Protein AF-A0A3P8CDP5-F1 (afdb_monomer)

pLDDT: mean 78.14, std 20.29, range [25.47, 98.75]

Nearest PDB structures (foldseek):
  8hy5-assembly1_B  TM=8.624E-01  e=2.699E-24  Homo sapiens
  6kbp-assembly2_C  TM=7.964E-01  e=1.048E-24  Homo sapiens
  6kbp-assembly2_D  TM=7.980E-01  e=1.785E-24  Homo sapiens
  4qfd-assembly1_A  TM=8.503E-01  e=4.091E-23  Homo sapiens
  1an9-assembly1_A  TM=8.074E-01  e=4.594E-24  Sus scrofa

InterPro domains:
  IPR005312 Domain of unknown function DUF1759 [PF03564] (406-464)
  IPR006076 FAD dependent oxidoreductase [PF01266] (35-297)
  IPR023209 D-amino-acid oxidase [PTHR11530] (4-301)

Mean predicted aligned error: 16.93 Å

Organism: Heligmosomoides polygyrus (NCBI:txid6339)

Secondary structure (DSSP, 8-state):
-PPP-EEEESS-GGGSGGGG---B---SS--HHHHHHHHHHHHHHHHHHHHHGGGGSEEEEEEEEEES-HHHHHHHHHHHTTTSEEEEEPPHHHHHHHS---TT---EEEEEEEEEE-HHHHHHHHHHHHHHTT-EEEE---S-HHHHHHTT-SEEEE--GGGHHHHHT-GGG-EEEEEEEEEE--TT--SEEEETTTBBSB---SS-SS-----HHHHHHHHHHHHHH-GGGG-TTSS-PPPEEEEEEEEEEE-SS-EEEEEEEE-TTS-EEEEEEEE--GGGHHHHHHHHHHHHHHHHTT---HHHHHHHHTHHHHHHHHHHHH-S----S---------SSHHHHHHHHHHHHHHHHHHHHHHHHHHHHHHHHHHHHHHHTT----PPPPP---PPPPPPPPB-S-GGGHHHHHHHHIIIIITSS--HHHHHHHHHHHB-HHHHHHHHTS---HHHHHHHHHHHHHHHHTT--

Radius of gyration: 29.82 Å; Cα contacts (8 Å, |Δi|>4): 644; chains: 1; bounding box: 76×53×94 Å

Foldseek 3Di:
DDDAAEAEAQDDLCPDLLQAFFQFAAQQALFLLSLLLLLLLQVVLVVCCVPPNCQLQKHKAKAKEKEPPVVSVVRRCSRDVVRFAPWDKDDPVRCVVQAPADPPRNMTMIITIGMGRNSNRNVVSVVVVCVVVVYHYDNDDDQEPLVVLVVPAQEAEQAPALCLCVRVVNNVQKFWDKKKAWDWPDVVPRHFYHYPNQQGSIHDDDDDRDDFDDDPVNVVVNVVSVCNGPVVQPDPPDPDHIDRPDMGMDTGTAGPDFDFDWDWDAHPVGRIHIYTYGYRCGSNCSSRVSVSVVSSVCRVVVHDDVSSVVSVVSRVVVVVVVCVVVPPDDDDDDDDDDDDDDPVVVVVVVVVVVVVVVVVVVVVVVVVVVVVVVVVVVVVVVVVVDDDDDDDDDDDDDDQDDQAADAPDLVCCVVRCVSLCVRAVVDPDQQLVNLVVVLVRYDHPLNVVLVVDDSDSVSSVVSVVCSVVCSVVVHD

Solvent-accessible surface area (backbone atoms only — not comparable to full-atom values): 27348 Å² total; per-residue (Å²): 132,89,84,87,50,75,47,73,34,72,65,59,69,89,73,36,65,67,27,70,41,81,30,65,54,56,60,91,55,60,34,52,39,51,34,52,20,27,45,49,19,50,54,51,52,52,48,47,34,73,76,55,37,60,79,47,26,32,42,84,44,38,32,40,42,34,24,74,53,57,65,63,53,50,46,41,48,71,19,38,41,91,69,42,45,76,54,42,74,59,51,74,66,55,48,63,73,74,38,80,66,56,97,84,57,76,57,44,40,38,33,35,32,37,48,27,41,34,14,73,41,27,52,59,43,52,51,47,57,40,45,78,70,67,40,44,79,45,87,45,76,77,86,46,64,44,60,48,35,74,72,70,38,60,63,46,74,43,62,55,38,63,54,26,25,60,51,73,72,49,41,88,58,46,44,68,44,59,42,45,39,72,41,64,62,54,91,84,66,74,53,54,62,32,36,70,92,49,40,39,93,40,46,70,81,95,86,64,80,81,68,74,73,84,53,71,65,57,53,50,53,51,50,56,55,46,38,64,68,42,53,76,52,65,44,78,90,48,100,59,65,55,44,77,76,48,71,44,63,39,70,28,21,24,33,97,59,62,45,70,53,70,48,84,46,68,27,98,88,68,46,70,27,40,39,34,36,48,26,20,47,30,95,37,42,79,24,28,44,53,23,50,47,52,54,43,50,27,56,74,70,73,44,91,53,61,74,57,52,52,22,50,66,53,37,64,65,50,52,68,55,50,52,64,68,74,61,71,66,89,73,76,93,70,90,80,82,90,83,89,75,82,77,68,52,62,63,52,48,52,50,49,53,52,51,51,49,54,51,49,57,48,52,51,53,52,49,54,52,50,52,54,49,51,54,50,52,51,52,54,52,60,61,69,70,75,74,84,84,81,82,86,74,87,81,75,90,68,81,80,77,77,66,55,73,35,50,66,51,76,90,48,42,66,70,27,49,54,44,38,35,67,71,45,69,72,43,100,64,62,42,47,60,48,39,52,55,48,60,71,29,33,33,66,67,41,28,64,71,50,68,80,54,70,95,37,58,68,44,34,64,52,52,54,50,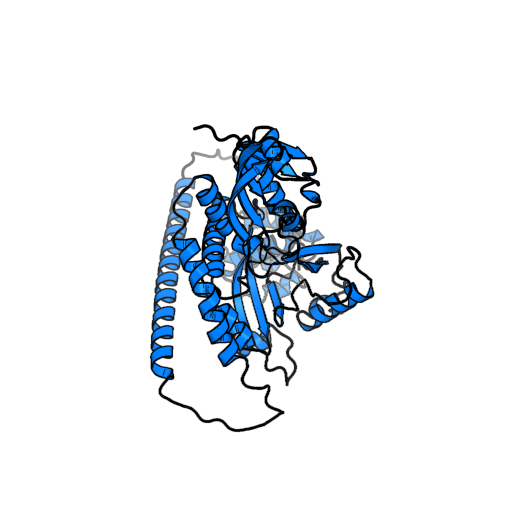49,54,61,52,30,64,78,66,76,51,132

Sequence (476 aa):
MVIEITVFHDRPFEETLSRGVAGLFRIAKPTPLSRLYGNETFVHLAELWRTLGGSSGVQLLSGHILSEDIDLLHGQEQAYADIVYNFRFLDKRELKSQFLLKDDDDSSAIHYTAFTSEGATYCPWMKKQLMDSGVAFVQRKIETLDELADEGFPIVVNCAGMDGGRLAGDDNEMYPIRGILLKVDAPWQKHFLMRDFITFTIPTWEDRKDSMEVTKEETEELFNRYLQLQPSFKLKVHIQNVTILDHFVGLRPGRTVVRVEAESRHSKRGTTYKAVHNYGHGGTGFTICWGTALHASALVFDLPVDRYEEAKAATPVLKTSLDKEFHSEVPPKARLARNLDSGRDLATQRRRLRAARISLEANIRCQDMLIALEQRMDELHEMNQYSPASTVIPETPLAPISIPKFSGRIWEWESFWDAFKHAVHSKKMDNHYKMIYLLNALEGDAKDSVQQYEISSHTYSLVSRIYTRSTATGKH

Structure (mmCIF, N/CA/C/O backbone):
data_AF-A0A3P8CDP5-F1
#
_entry.id   AF-A0A3P8CDP5-F1
#
loop_
_atom_site.group_PDB
_atom_site.id
_atom_site.type_symbol
_atom_site.label_atom_id
_atom_site.label_alt_id
_atom_site.label_comp_id
_atom_site.label_asym_id
_atom_site.label_entity_id
_atom_site.label_seq_id
_atom_site.pdbx_PDB_ins_code
_atom_site.Cartn_x
_atom_site.Cartn_y
_atom_site.Cartn_z
_atom_site.occupancy
_atom_site.B_iso_or_equiv
_atom_site.auth_seq_id
_atom_site.auth_comp_id
_atom_site.auth_asym_id
_atom_site.auth_atom_id
_atom_site.pdbx_PDB_model_num
ATOM 1 N N . MET A 1 1 ? -26.968 -8.274 15.022 1.00 55.28 1 MET A N 1
ATOM 2 C CA . MET A 1 1 ? -26.495 -6.976 15.537 1.00 55.28 1 MET A CA 1
ATOM 3 C C . MET A 1 1 ? -26.258 -6.103 14.320 1.00 55.28 1 MET A C 1
ATOM 5 O O . MET A 1 1 ? -25.527 -6.542 13.443 1.00 55.28 1 MET A O 1
ATOM 9 N N . VAL A 1 2 ? -26.958 -4.978 14.185 1.00 76.75 2 VAL A N 1
ATOM 10 C CA . VAL A 1 2 ? -26.678 -4.021 13.103 1.00 76.75 2 VAL A CA 1
ATOM 11 C C . VAL A 1 2 ? -25.489 -3.188 13.572 1.00 76.75 2 VAL A C 1
ATOM 13 O O . VAL A 1 2 ? -25.510 -2.703 14.700 1.00 76.75 2 VAL A O 1
ATOM 16 N N . ILE A 1 3 ? -24.425 -3.125 12.773 1.00 89.69 3 ILE A N 1
ATOM 17 C CA . ILE A 1 3 ? -23.225 -2.347 13.094 1.00 89.69 3 ILE A CA 1
ATOM 18 C C . ILE A 1 3 ? -23.353 -1.019 12.356 1.00 89.69 3 ILE A C 1
ATOM 20 O O . ILE A 1 3 ? -23.421 -1.008 11.130 1.00 89.69 3 ILE A O 1
ATOM 24 N N . GLU A 1 4 ? -23.386 0.081 13.099 1.00 94.81 4 GLU A N 1
ATOM 25 C CA . GLU A 1 4 ? -23.371 1.431 12.539 1.00 94.81 4 GLU A CA 1
ATOM 26 C C . GLU A 1 4 ? -21.938 1.962 12.557 1.00 94.81 4 GLU A C 1
ATOM 28 O O . GLU A 1 4 ? -21.278 1.969 13.597 1.00 94.81 4 GLU A O 1
ATOM 33 N N . ILE A 1 5 ? -21.435 2.370 11.390 1.00 97.25 5 ILE A N 1
ATOM 34 C CA . ILE A 1 5 ? -20.065 2.863 11.223 1.00 97.25 5 ILE A CA 1
ATOM 35 C C . ILE A 1 5 ? -20.121 4.265 10.626 1.00 97.25 5 ILE A C 1
ATOM 37 O O . ILE A 1 5 ? -20.754 4.486 9.591 1.00 97.25 5 ILE A O 1
ATOM 41 N N . THR A 1 6 ? -19.383 5.183 11.248 1.00 98.12 6 THR A N 1
ATOM 42 C CA . THR A 1 6 ? -19.154 6.538 10.742 1.00 98.12 6 THR A CA 1
ATOM 43 C C . THR A 1 6 ? -17.658 6.767 10.567 1.00 98.12 6 THR A C 1
ATOM 45 O O . THR A 1 6 ? -16.877 6.578 11.498 1.00 98.12 6 THR A O 1
ATOM 48 N N . VAL A 1 7 ? -17.252 7.187 9.371 1.00 97.88 7 VAL A N 1
ATOM 49 C CA . VAL A 1 7 ? -15.873 7.554 9.039 1.00 97.88 7 VAL A CA 1
ATOM 50 C C . VAL A 1 7 ? -15.735 9.071 9.091 1.00 97.88 7 VAL A C 1
ATOM 52 O O . VAL A 1 7 ? -16.278 9.787 8.245 1.00 97.88 7 VAL A O 1
ATOM 55 N N . PHE A 1 8 ? -14.970 9.556 10.066 1.00 97.75 8 PHE A N 1
ATOM 56 C CA . PHE A 1 8 ? -14.568 10.957 10.152 1.00 97.75 8 PHE A CA 1
ATOM 57 C C . PHE A 1 8 ? -13.257 11.184 9.399 1.00 97.75 8 PHE A C 1
ATOM 59 O O . PHE A 1 8 ? -12.314 10.405 9.538 1.00 97.75 8 PHE A O 1
ATOM 66 N N . HIS A 1 9 ? -13.193 12.247 8.601 1.00 96.06 9 HIS A N 1
ATOM 67 C CA . HIS A 1 9 ? -11.995 12.611 7.844 1.00 96.06 9 HIS A CA 1
ATOM 68 C C . HIS A 1 9 ? -11.836 14.133 7.765 1.00 96.06 9 HIS A C 1
ATOM 70 O O . HIS A 1 9 ? -12.818 14.860 7.675 1.00 96.06 9 HIS A O 1
ATOM 76 N N . ASP A 1 10 ? -10.605 14.639 7.782 1.00 95.06 10 ASP A N 1
ATOM 77 C CA . ASP A 1 10 ? -10.331 16.084 7.807 1.00 95.06 10 ASP A CA 1
ATOM 78 C C . ASP A 1 10 ? -10.183 16.711 6.410 1.00 95.06 10 ASP A C 1
ATOM 80 O O . ASP A 1 10 ? -10.294 17.927 6.258 1.00 95.06 10 ASP A O 1
ATOM 84 N N . ARG A 1 11 ? -9.979 15.884 5.381 1.00 92.44 11 ARG A N 1
ATOM 85 C CA . ARG A 1 11 ? -9.753 16.299 3.991 1.00 92.44 11 ARG A CA 1
ATOM 86 C C . ARG A 1 11 ? -10.457 15.376 2.995 1.00 92.44 11 ARG A C 1
ATOM 88 O O . ARG A 1 11 ? -10.764 14.235 3.356 1.00 92.44 11 ARG A O 1
ATOM 95 N N . PRO A 1 12 ? -10.723 15.819 1.757 1.00 89.56 12 PRO A N 1
ATOM 96 C CA . PRO A 1 12 ? -11.253 14.957 0.705 1.00 89.56 12 PRO A CA 1
ATOM 97 C C . PRO A 1 12 ? -10.363 13.732 0.463 1.00 89.56 12 PRO A C 1
ATOM 99 O O . PRO A 1 12 ? -9.142 13.790 0.611 1.00 89.56 12 PRO A O 1
ATOM 102 N N . PHE A 1 13 ? -10.958 12.612 0.046 1.00 84.56 13 PHE A N 1
ATOM 103 C CA . PHE A 1 13 ? -10.200 11.384 -0.245 1.00 84.56 13 PHE A CA 1
ATOM 104 C C . PHE A 1 13 ? -9.233 11.590 -1.420 1.00 84.56 13 PHE A C 1
ATOM 106 O O . PHE A 1 13 ? -8.174 10.963 -1.487 1.00 84.56 13 PHE A O 1
ATOM 113 N N . GLU A 1 14 ? -9.583 12.523 -2.302 1.00 82.62 14 GLU A N 1
ATOM 114 C CA . GLU A 1 14 ? -8.819 13.007 -3.441 1.00 82.62 14 GLU A CA 1
ATOM 115 C C . GLU A 1 14 ? -7.490 13.671 -3.035 1.00 82.62 14 GLU A C 1
ATOM 117 O O . GLU A 1 14 ? -6.566 13.736 -3.840 1.00 82.62 14 GLU A O 1
ATOM 122 N N . GLU A 1 15 ? -7.373 14.112 -1.784 1.00 87.06 15 GLU A N 1
ATOM 123 C CA . GLU A 1 15 ? -6.204 14.813 -1.237 1.00 87.06 15 GLU A CA 1
ATOM 124 C C . GLU A 1 15 ? -5.435 13.958 -0.215 1.00 87.06 15 GLU A C 1
ATOM 126 O O . GLU A 1 15 ? -4.485 14.413 0.424 1.00 87.06 15 GLU A O 1
ATOM 131 N N . THR A 1 16 ? -5.839 12.699 -0.025 1.00 90.19 16 THR A N 1
ATOM 132 C CA . THR A 1 16 ? -5.157 11.796 0.909 1.00 90.19 16 THR A CA 1
ATOM 133 C C . THR A 1 16 ? -3.844 11.278 0.333 1.00 90.19 16 THR A C 1
ATOM 135 O O . THR A 1 16 ? -3.722 11.022 -0.866 1.00 90.19 16 THR A O 1
ATOM 138 N N . LEU A 1 17 ? -2.877 11.005 1.218 1.00 90.44 17 LEU A N 1
ATOM 139 C CA . LEU A 1 17 ? -1.626 10.333 0.854 1.00 90.44 17 LEU A CA 1
ATOM 140 C C . LEU A 1 17 ? -1.884 9.039 0.067 1.00 90.44 17 LEU A C 1
ATOM 142 O O . LEU A 1 17 ? -1.218 8.771 -0.930 1.00 90.44 17 LEU A O 1
ATOM 146 N N . SER A 1 18 ? -2.861 8.250 0.522 1.00 91.25 18 SER A N 1
ATOM 147 C CA . SER A 1 18 ? -3.217 6.949 -0.043 1.00 91.25 18 SER A CA 1
ATOM 148 C C . SER A 1 18 ? -3.659 7.017 -1.501 1.00 91.25 18 SER A C 1
ATOM 150 O O . SER A 1 18 ? -3.510 6.030 -2.209 1.00 91.25 18 SER A O 1
ATOM 152 N N . ARG A 1 19 ? -4.158 8.159 -1.989 1.00 85.00 19 ARG A N 1
ATOM 153 C CA . ARG A 1 19 ? -4.496 8.311 -3.408 1.00 85.00 19 ARG A CA 1
ATOM 154 C C . ARG A 1 19 ? -3.253 8.286 -4.292 1.00 85.00 19 ARG A C 1
ATOM 156 O O . ARG A 1 19 ? -3.278 7.711 -5.376 1.00 85.00 19 ARG A O 1
ATOM 163 N N . GLY A 1 20 ? -2.187 8.937 -3.843 1.00 78.62 20 GLY A N 1
ATOM 164 C CA . GLY A 1 20 ? -1.002 9.173 -4.653 1.00 78.62 20 GLY A CA 1
ATOM 165 C C . GLY A 1 20 ? 0.043 8.070 -4.584 1.00 78.62 20 GLY A C 1
ATOM 166 O O . GLY A 1 20 ? 1.107 8.261 -5.141 1.00 78.62 20 GLY A O 1
ATOM 167 N N . VAL A 1 21 ? -0.177 6.941 -3.900 1.00 81.62 21 VAL A N 1
ATOM 168 C CA . VAL A 1 21 ? 0.866 5.904 -3.768 1.00 81.62 21 VAL A CA 1
ATOM 169 C C . VAL A 1 21 ? 1.028 5.049 -5.031 1.00 81.62 21 VAL A C 1
ATOM 171 O O . VAL A 1 21 ? 0.065 4.762 -5.734 1.00 81.62 21 VAL A O 1
ATOM 174 N N . ALA A 1 22 ? 2.251 4.559 -5.267 1.00 76.62 22 ALA A N 1
ATOM 175 C CA . ALA A 1 22 ? 2.569 3.659 -6.384 1.00 76.62 22 ALA A CA 1
ATOM 176 C C . ALA A 1 22 ? 1.901 2.274 -6.275 1.00 76.62 22 ALA A C 1
ATOM 178 O O . ALA A 1 22 ? 1.692 1.604 -7.281 1.00 76.62 22 ALA A O 1
ATOM 179 N N . GLY A 1 23 ? 1.601 1.823 -5.052 1.00 85.19 23 GLY A N 1
ATOM 180 C CA . GLY A 1 23 ? 0.766 0.644 -4.817 1.00 85.19 23 GLY A CA 1
ATOM 181 C C . GLY A 1 23 ? 1.417 -0.728 -5.009 1.00 85.19 23 GLY A C 1
ATOM 182 O O . GLY A 1 23 ? 0.728 -1.721 -4.805 1.00 85.19 23 GLY A O 1
ATOM 183 N N . LEU A 1 24 ? 2.699 -0.820 -5.387 1.00 91.25 24 LEU A N 1
ATOM 184 C CA . LEU A 1 24 ? 3.392 -2.105 -5.559 1.00 91.25 24 LEU A CA 1
ATOM 185 C C 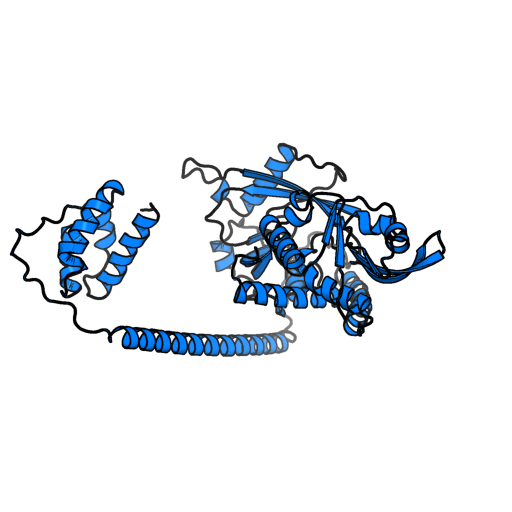. LEU A 1 24 ? 3.496 -2.875 -4.236 1.00 91.25 24 LEU A C 1
ATOM 187 O O . LEU A 1 24 ? 4.066 -2.376 -3.263 1.00 91.25 24 LEU A O 1
ATOM 191 N N . PHE A 1 25 ? 3.002 -4.112 -4.227 1.00 95.12 25 PHE A N 1
ATOM 192 C CA . PHE A 1 25 ? 3.124 -5.006 -3.084 1.00 95.12 25 PHE A CA 1
ATOM 193 C C . PHE A 1 25 ? 4.583 -5.426 -2.871 1.00 95.12 25 PHE A C 1
ATOM 195 O O . PHE A 1 25 ? 5.189 -6.089 -3.714 1.00 95.12 25 PHE A O 1
ATOM 202 N N . ARG A 1 26 ? 5.133 -5.065 -1.709 1.00 92.00 26 ARG A N 1
ATOM 203 C CA . ARG A 1 26 ? 6.472 -5.476 -1.266 1.00 92.00 26 ARG A CA 1
ATOM 204 C C . ARG A 1 26 ? 6.582 -5.423 0.250 1.00 92.00 26 ARG A C 1
ATOM 206 O O . ARG A 1 26 ? 6.309 -4.378 0.850 1.00 92.00 26 ARG A O 1
ATOM 213 N N . ILE A 1 27 ? 7.039 -6.511 0.867 1.00 91.81 27 ILE A N 1
ATOM 214 C CA . ILE A 1 27 ? 7.286 -6.554 2.312 1.00 91.81 27 ILE A CA 1
ATOM 215 C C . ILE A 1 27 ? 8.707 -6.051 2.578 1.00 91.81 27 ILE A C 1
ATOM 217 O O . ILE A 1 27 ? 9.684 -6.644 2.129 1.00 91.81 27 ILE A O 1
ATOM 221 N N . ALA A 1 28 ? 8.822 -4.926 3.288 1.00 80.62 28 ALA A N 1
ATOM 222 C CA . ALA A 1 28 ? 10.102 -4.243 3.465 1.00 80.62 28 ALA A CA 1
ATOM 223 C C . ALA A 1 28 ? 11.093 -5.015 4.347 1.00 80.62 28 ALA A C 1
ATOM 225 O O . ALA A 1 28 ? 12.289 -4.987 4.071 1.00 80.62 28 ALA A O 1
ATOM 226 N N . LYS A 1 29 ? 10.605 -5.681 5.401 1.00 81.81 29 LYS A N 1
ATOM 227 C CA . LYS A 1 29 ? 11.423 -6.437 6.357 1.00 81.81 29 LYS A CA 1
ATOM 228 C C . LYS A 1 29 ? 10.839 -7.838 6.557 1.00 81.81 29 LYS A C 1
ATOM 230 O O . LYS A 1 29 ? 9.621 -7.941 6.711 1.00 81.81 29 LYS A O 1
ATOM 235 N N . PRO A 1 30 ? 11.665 -8.895 6.638 1.00 87.56 30 PRO A N 1
ATOM 236 C CA . PRO A 1 30 ? 11.213 -10.280 6.787 1.00 87.56 30 PRO A CA 1
ATOM 237 C C . PRO A 1 30 ? 10.753 -10.609 8.222 1.00 87.56 30 PRO A C 1
ATOM 239 O O . PRO A 1 30 ? 11.039 -11.682 8.745 1.00 87.56 30 PRO A O 1
ATOM 242 N N . THR A 1 31 ? 10.058 -9.692 8.903 1.00 90.81 31 THR A N 1
ATOM 243 C CA . THR A 1 31 ? 9.565 -9.958 10.261 1.00 90.81 31 THR A CA 1
ATOM 244 C C . THR A 1 31 ? 8.319 -10.846 10.212 1.00 90.81 31 THR A C 1
ATOM 246 O O . THR A 1 31 ? 7.506 -10.682 9.296 1.00 90.81 31 THR A O 1
ATOM 249 N N . PRO A 1 32 ? 8.107 -11.741 11.198 1.00 93.50 32 PRO A N 1
ATOM 250 C CA . PRO A 1 32 ? 6.921 -12.594 11.245 1.00 93.50 32 PRO A CA 1
ATOM 251 C C . PRO A 1 32 ? 5.619 -11.795 11.153 1.00 93.50 32 PRO A C 1
ATOM 253 O O . PRO A 1 32 ? 4.737 -12.152 10.378 1.00 93.50 32 PRO A O 1
ATOM 256 N N . LEU A 1 33 ? 5.531 -10.664 11.865 1.00 93.19 33 LEU A N 1
ATOM 257 C CA . LEU A 1 33 ? 4.344 -9.809 11.841 1.00 93.19 33 LEU A CA 1
ATOM 258 C C . LEU A 1 33 ? 4.101 -9.169 10.464 1.00 93.19 33 LEU A C 1
ATOM 260 O O . LEU A 1 33 ? 2.976 -9.187 9.969 1.00 93.19 33 LEU A O 1
ATOM 264 N N . SER A 1 34 ? 5.146 -8.645 9.812 1.00 92.94 34 SER A N 1
ATOM 265 C CA . SER A 1 34 ? 5.001 -8.029 8.482 1.00 92.94 34 SER A CA 1
ATOM 266 C C . SER A 1 34 ? 4.637 -9.066 7.422 1.00 92.94 34 SER A C 1
ATOM 268 O O . SER A 1 34 ? 3.819 -8.786 6.550 1.00 92.94 34 SER A O 1
ATOM 270 N N . ARG A 1 35 ? 5.213 -10.273 7.518 1.00 96.00 35 ARG A N 1
ATOM 271 C CA . ARG A 1 35 ? 4.877 -11.417 6.662 1.00 96.00 35 ARG A CA 1
ATOM 272 C C . ARG A 1 35 ? 3.432 -11.854 6.845 1.00 96.00 35 ARG A C 1
ATOM 274 O O . ARG A 1 35 ? 2.747 -12.076 5.854 1.00 96.00 35 ARG A O 1
ATOM 281 N N . LEU A 1 36 ? 2.960 -11.925 8.090 1.00 96.62 36 LEU A N 1
ATOM 282 C CA . LEU A 1 36 ? 1.582 -12.289 8.402 1.00 96.62 36 LEU A CA 1
ATOM 283 C C . LEU A 1 36 ? 0.590 -11.299 7.780 1.00 96.62 36 LEU A C 1
ATOM 285 O O . LEU A 1 36 ? -0.271 -11.711 7.005 1.00 96.62 36 LEU A O 1
ATOM 289 N N . TYR A 1 37 ? 0.756 -9.997 8.039 1.00 97.62 37 TYR A N 1
ATOM 290 C CA . TYR A 1 37 ? -0.122 -8.984 7.446 1.00 97.62 37 TYR A CA 1
ATOM 291 C C . TYR A 1 37 ? -0.014 -8.915 5.923 1.00 97.62 37 TYR A C 1
ATOM 293 O O . TYR A 1 37 ? -1.020 -8.739 5.231 1.00 97.62 37 TYR A O 1
ATOM 301 N N . GLY A 1 38 ? 1.205 -9.043 5.396 1.00 97.50 38 GLY A N 1
ATOM 302 C CA . GLY A 1 38 ? 1.453 -9.052 3.962 1.00 97.50 38 GLY A CA 1
ATOM 303 C C . GLY A 1 38 ? 0.756 -10.225 3.281 1.00 97.50 38 GLY A C 1
ATOM 304 O O . GLY A 1 38 ? 0.088 -10.022 2.276 1.00 97.50 38 GLY A O 1
ATOM 305 N N . ASN A 1 39 ? 0.833 -11.429 3.849 1.00 98.31 39 ASN A N 1
ATOM 306 C CA . ASN A 1 39 ? 0.166 -12.606 3.299 1.00 98.31 39 ASN A CA 1
ATOM 307 C C . ASN A 1 39 ? -1.363 -12.445 3.273 1.00 98.31 39 ASN A C 1
ATOM 309 O O . ASN A 1 39 ? -1.984 -12.690 2.244 1.00 98.31 39 ASN A O 1
ATOM 313 N N . GLU A 1 40 ? -1.973 -11.971 4.364 1.00 98.31 40 GLU A N 1
ATOM 314 C CA . GLU A 1 40 ? -3.423 -11.709 4.394 1.00 98.31 40 GLU A CA 1
ATOM 315 C C . GLU A 1 40 ? -3.853 -10.675 3.359 1.00 98.31 40 GLU A C 1
ATOM 317 O O . GLU A 1 40 ? -4.885 -10.825 2.705 1.00 98.31 40 GLU A O 1
ATOM 322 N N . THR A 1 41 ? -3.032 -9.644 3.178 1.00 98.44 41 THR A N 1
ATOM 323 C CA . THR A 1 41 ? -3.273 -8.627 2.158 1.00 98.44 41 THR A CA 1
ATOM 324 C C . THR A 1 41 ? -3.127 -9.202 0.760 1.00 98.44 41 THR A C 1
ATOM 326 O O . THR A 1 41 ? -3.995 -8.981 -0.076 1.00 98.44 41 THR A O 1
ATOM 329 N N . PHE A 1 42 ? -2.097 -10.004 0.503 1.00 98.44 42 PHE A N 1
ATOM 330 C CA . PHE A 1 42 ? -1.887 -10.624 -0.799 1.00 98.44 42 PHE A CA 1
ATOM 331 C C . PHE A 1 42 ? -3.048 -11.544 -1.198 1.00 98.44 42 PHE A C 1
ATOM 333 O O . PHE A 1 42 ? -3.519 -11.476 -2.332 1.00 98.44 42 PHE A O 1
ATOM 340 N N . VAL A 1 43 ? -3.559 -12.349 -0.258 1.00 98.31 43 VAL A N 1
ATOM 341 C CA . VAL A 1 43 ? -4.734 -13.210 -0.476 1.00 98.31 43 VAL A CA 1
ATOM 342 C C . VAL A 1 43 ? -5.966 -12.382 -0.845 1.00 98.31 43 VAL A C 1
ATOM 344 O O . VAL A 1 43 ? -6.660 -12.719 -1.804 1.00 98.31 43 VAL A O 1
ATOM 347 N N . HIS A 1 44 ? -6.213 -11.275 -0.142 1.00 98.00 44 HIS A N 1
ATOM 348 C CA . HIS A 1 44 ? -7.332 -10.384 -0.450 1.00 98.00 44 HIS A CA 1
ATOM 349 C C . HIS A 1 44 ? -7.195 -9.720 -1.828 1.00 98.00 44 HIS A C 1
ATOM 351 O O . HIS A 1 44 ? -8.144 -9.706 -2.611 1.00 98.00 44 HIS A O 1
ATOM 357 N N . LEU A 1 45 ? -6.005 -9.221 -2.173 1.00 97.31 45 LEU A N 1
ATOM 358 C CA . LEU A 1 45 ? -5.750 -8.632 -3.491 1.00 97.31 45 LEU A CA 1
ATOM 359 C C . LEU A 1 45 ? -5.927 -9.664 -4.617 1.00 97.31 45 LEU A C 1
ATOM 361 O O . LEU A 1 45 ? -6.493 -9.339 -5.662 1.00 97.31 45 LEU A O 1
ATOM 365 N N . ALA A 1 46 ? -5.516 -10.915 -4.388 1.00 97.69 46 ALA A N 1
ATOM 366 C CA . ALA A 1 46 ? -5.738 -12.013 -5.325 1.00 97.69 46 ALA A CA 1
ATOM 367 C C . ALA A 1 46 ? -7.225 -12.318 -5.529 1.00 97.69 46 ALA A C 1
ATOM 369 O O . ALA A 1 46 ? -7.649 -12.589 -6.655 1.00 97.69 46 ALA A O 1
ATOM 370 N N . GLU A 1 47 ? -8.025 -12.258 -4.464 1.00 97.50 47 GLU A N 1
ATOM 371 C CA . GLU A 1 47 ? -9.475 -12.391 -4.557 1.00 97.50 47 GLU A CA 1
ATOM 372 C C . GLU A 1 47 ? -10.083 -11.265 -5.393 1.00 97.50 47 GLU A C 1
ATOM 374 O O . GLU A 1 47 ? -10.739 -11.565 -6.389 1.00 97.50 47 GLU A O 1
ATOM 379 N N . LEU A 1 48 ? -9.793 -10.000 -5.062 1.00 96.25 48 LEU A N 1
ATOM 380 C CA . LEU A 1 48 ? -10.300 -8.843 -5.804 1.00 96.25 48 LEU A CA 1
ATOM 381 C C . LEU A 1 48 ? -9.948 -8.918 -7.289 1.00 96.25 48 LEU A C 1
ATOM 383 O O . LEU A 1 48 ? -10.812 -8.705 -8.138 1.00 96.25 48 LEU A O 1
ATOM 387 N N . TRP A 1 49 ? -8.700 -9.259 -7.612 1.00 94.50 49 TRP A N 1
ATOM 388 C CA . TRP A 1 49 ? -8.270 -9.428 -8.996 1.00 94.50 49 TRP A CA 1
ATOM 389 C C . TRP A 1 49 ? -9.043 -10.544 -9.705 1.00 94.50 49 TRP A C 1
ATOM 391 O O . TRP A 1 49 ? -9.493 -10.374 -10.835 1.00 94.50 49 TRP A O 1
ATOM 401 N N . ARG A 1 50 ? -9.236 -11.691 -9.048 1.00 96.12 50 ARG A N 1
ATOM 402 C CA . ARG A 1 50 ? -9.937 -12.836 -9.641 1.00 96.12 50 ARG A CA 1
ATOM 403 C C . ARG A 1 50 ? -11.424 -12.566 -9.864 1.00 96.12 50 ARG A C 1
ATOM 405 O O . ARG A 1 50 ? -11.984 -13.085 -10.825 1.00 96.12 50 ARG A O 1
ATOM 412 N N . THR A 1 51 ? -12.071 -11.812 -8.978 1.00 96.25 51 THR A N 1
ATOM 413 C CA . THR A 1 51 ? -13.526 -11.604 -9.021 1.00 96.25 51 THR A CA 1
ATOM 414 C C . THR A 1 51 ? -13.936 -10.325 -9.741 1.00 96.25 51 THR A C 1
ATOM 416 O O . THR A 1 51 ? -15.014 -10.290 -10.326 1.00 96.25 51 THR A O 1
ATOM 419 N N . LEU A 1 52 ? -13.104 -9.280 -9.710 1.00 93.75 52 LEU A N 1
ATOM 420 C CA . LEU A 1 52 ? -13.411 -7.955 -10.266 1.00 93.75 52 LEU A CA 1
ATOM 421 C C . LEU A 1 52 ? -12.447 -7.537 -11.387 1.00 93.75 52 LEU A C 1
ATOM 423 O O . LEU A 1 52 ? -12.672 -6.531 -12.061 1.00 93.75 52 LEU A O 1
ATOM 427 N N . GLY A 1 53 ? -11.363 -8.284 -11.602 1.00 88.69 53 GLY A N 1
ATOM 428 C CA . GLY A 1 53 ? -10.295 -7.866 -12.500 1.00 88.69 53 GLY A CA 1
ATOM 429 C C . GLY A 1 53 ? -9.707 -6.527 -12.064 1.00 88.69 53 GLY A C 1
ATOM 430 O O . GLY A 1 53 ? -9.512 -6.254 -10.881 1.00 88.69 53 GLY A O 1
ATOM 431 N N . GLY A 1 54 ? -9.457 -5.669 -13.048 1.00 81.69 54 GLY A N 1
ATOM 432 C CA . GLY A 1 54 ? -8.832 -4.370 -12.846 1.00 81.69 54 GLY A CA 1
ATOM 433 C C . GLY A 1 54 ? -9.717 -3.261 -12.286 1.00 81.69 54 GLY A C 1
ATOM 434 O O . GLY A 1 54 ? -9.208 -2.174 -12.015 1.00 81.69 54 GLY A O 1
ATOM 435 N N . SER A 1 55 ? -11.028 -3.481 -12.146 1.00 88.75 55 SER A N 1
ATOM 436 C CA . SER A 1 55 ? -11.976 -2.397 -11.847 1.00 88.75 55 SER A CA 1
ATOM 437 C C . SER A 1 55 ? -11.836 -1.829 -10.436 1.00 88.75 55 SER A C 1
ATOM 439 O O . SER A 1 55 ? -12.268 -0.709 -10.185 1.00 88.75 55 SER A O 1
ATOM 441 N N . SER A 1 56 ? -11.252 -2.594 -9.511 1.00 90.50 56 SER A N 1
ATOM 442 C CA . SER A 1 56 ? -10.925 -2.122 -8.163 1.00 90.50 56 SER A CA 1
ATOM 443 C C . SER A 1 56 ? -9.655 -1.267 -8.133 1.00 90.50 56 SER A C 1
ATOM 445 O O . SER A 1 56 ? -9.357 -0.677 -7.107 1.00 90.50 56 SER A O 1
ATOM 447 N N . GLY A 1 57 ? -8.878 -1.195 -9.219 1.00 89.12 57 GLY A N 1
ATOM 448 C CA . GLY A 1 57 ? -7.533 -0.610 -9.210 1.00 89.12 57 GLY A CA 1
ATOM 449 C C . GLY A 1 57 ? -6.439 -1.579 -8.754 1.00 89.12 57 GLY A C 1
ATOM 450 O O . GLY A 1 57 ? -5.266 -1.208 -8.743 1.00 89.12 57 GLY A O 1
ATOM 451 N N . VAL A 1 58 ? -6.797 -2.819 -8.405 1.00 93.25 58 VAL A N 1
ATOM 452 C CA . VAL A 1 58 ? -5.839 -3.908 -8.190 1.00 93.25 58 VAL A CA 1
ATOM 453 C C . VAL A 1 58 ? -5.464 -4.504 -9.544 1.00 93.25 58 VAL A C 1
ATOM 455 O O . VAL A 1 58 ? -6.336 -4.809 -10.351 1.00 93.25 58 VAL A O 1
ATOM 458 N N . GLN A 1 59 ? -4.170 -4.658 -9.810 1.00 90.56 59 GLN A N 1
ATOM 459 C CA . GLN A 1 59 ? -3.639 -5.217 -11.056 1.00 90.56 59 GLN A CA 1
ATOM 460 C C . GLN A 1 59 ? -2.516 -6.199 -10.754 1.00 90.56 59 GLN A C 1
ATOM 462 O O . GLN A 1 59 ? -1.733 -5.977 -9.833 1.00 90.56 59 GLN A O 1
ATOM 467 N N . LEU A 1 60 ? -2.406 -7.264 -11.545 1.00 92.31 60 LEU A N 1
ATOM 468 C CA . LEU A 1 60 ? -1.261 -8.167 -11.479 1.00 92.31 60 LEU A CA 1
ATOM 469 C C . LEU A 1 60 ? -0.118 -7.619 -12.345 1.00 92.31 60 LEU A C 1
ATOM 471 O O . LEU A 1 60 ? -0.294 -7.401 -13.543 1.00 92.31 60 LEU A O 1
ATOM 475 N N . LEU A 1 61 ? 1.059 -7.419 -11.752 1.00 92.00 61 LEU A N 1
ATOM 476 C CA . LEU A 1 61 ? 2.221 -6.838 -12.416 1.00 92.00 61 LEU A CA 1
ATOM 477 C C . LEU A 1 61 ? 3.485 -7.646 -12.112 1.00 92.00 61 LEU A C 1
ATOM 479 O O . LEU A 1 61 ? 3.782 -7.970 -10.963 1.00 92.00 61 LEU A O 1
ATOM 483 N N . SER A 1 62 ? 4.251 -7.950 -13.157 1.00 94.94 62 SER A N 1
ATOM 484 C CA . SER A 1 62 ? 5.563 -8.592 -13.029 1.00 94.94 62 SER A CA 1
ATOM 485 C C . SER A 1 62 ? 6.677 -7.565 -13.123 1.00 94.94 62 SER A C 1
ATOM 487 O O . SER A 1 62 ? 6.491 -6.489 -13.692 1.00 94.94 62 SER A O 1
ATOM 489 N N . GLY A 1 63 ? 7.859 -7.890 -12.622 1.00 93.44 63 GLY A N 1
ATOM 490 C CA . GLY A 1 63 ? 8.985 -6.979 -12.733 1.00 93.44 63 GLY A CA 1
ATOM 491 C C . GLY A 1 63 ? 10.230 -7.441 -12.016 1.00 93.44 63 GLY A C 1
ATOM 492 O O . GLY A 1 63 ? 10.351 -8.607 -11.642 1.00 93.44 63 GLY A O 1
ATOM 493 N N . HIS A 1 64 ? 11.170 -6.510 -11.887 1.00 94.25 64 HIS A N 1
ATOM 494 C CA . HIS A 1 64 ? 12.538 -6.798 -11.498 1.00 94.25 64 HIS A CA 1
ATOM 495 C C . HIS A 1 64 ? 13.047 -5.829 -10.437 1.00 94.25 64 HIS A C 1
ATOM 497 O O . HIS A 1 64 ? 12.752 -4.631 -10.480 1.00 94.25 64 HIS A O 1
ATOM 503 N N . ILE A 1 65 ? 13.850 -6.351 -9.514 1.00 93.25 65 ILE A N 1
ATOM 504 C CA . ILE A 1 65 ? 14.653 -5.548 -8.591 1.00 93.25 65 ILE A CA 1
ATOM 505 C C . ILE A 1 65 ? 16.112 -5.936 -8.775 1.00 93.25 65 ILE A C 1
ATOM 507 O O . ILE A 1 65 ? 16.446 -7.111 -8.647 1.00 93.25 65 ILE A O 1
ATOM 511 N N . LEU A 1 66 ? 16.950 -4.951 -9.078 1.00 92.50 66 LEU A N 1
ATOM 512 C CA . LEU A 1 66 ? 18.391 -5.077 -9.230 1.00 92.50 66 LEU A CA 1
ATOM 513 C C . LEU A 1 66 ? 19.089 -4.554 -7.982 1.00 92.50 66 LEU A C 1
ATOM 515 O O . LEU A 1 66 ? 18.633 -3.576 -7.389 1.00 92.50 66 LEU A O 1
ATOM 519 N N . SER A 1 67 ? 20.203 -5.166 -7.610 1.00 91.44 67 SER A N 1
ATOM 520 C CA . SER A 1 67 ? 21.104 -4.600 -6.615 1.00 91.44 67 SER A CA 1
ATOM 521 C C . SER A 1 67 ? 22.506 -5.172 -6.748 1.00 91.44 67 SER A C 1
ATOM 523 O O . SER A 1 67 ? 22.670 -6.347 -7.086 1.00 91.44 67 SER A O 1
ATOM 525 N N . GLU A 1 68 ? 23.504 -4.347 -6.446 1.00 89.69 68 GLU A N 1
ATOM 526 C CA . GLU A 1 68 ? 24.886 -4.794 -6.225 1.00 89.69 68 GLU A CA 1
ATOM 527 C C . GLU A 1 68 ? 25.026 -5.515 -4.876 1.00 89.69 68 GLU A C 1
ATOM 529 O O . GLU A 1 68 ? 25.897 -6.365 -4.708 1.00 89.69 68 GLU A O 1
ATOM 534 N N . ASP A 1 69 ? 24.123 -5.230 -3.934 1.00 89.81 69 ASP A N 1
ATOM 535 C CA . ASP A 1 69 ? 24.034 -5.915 -2.652 1.00 89.81 69 ASP A CA 1
ATOM 536 C C . ASP A 1 69 ? 23.058 -7.098 -2.755 1.00 89.81 69 ASP A C 1
ATOM 538 O O . ASP A 1 69 ? 21.828 -6.973 -2.681 1.00 89.81 69 ASP A O 1
ATOM 542 N N . ILE A 1 70 ? 23.626 -8.288 -2.952 1.00 91.12 70 ILE A N 1
ATOM 543 C CA . ILE A 1 70 ? 22.857 -9.529 -3.058 1.00 91.12 70 ILE A CA 1
ATOM 544 C C . ILE A 1 70 ? 22.139 -9.894 -1.749 1.00 91.12 70 ILE A C 1
ATOM 546 O O . ILE A 1 70 ? 21.090 -10.544 -1.796 1.00 91.12 70 ILE A O 1
ATOM 550 N N . ASP A 1 71 ? 22.636 -9.450 -0.592 1.00 90.25 71 ASP A N 1
ATOM 551 C CA . ASP A 1 71 ? 22.026 -9.759 0.701 1.00 90.25 71 ASP A CA 1
ATOM 552 C C . ASP A 1 71 ? 20.698 -9.016 0.866 1.00 90.25 71 ASP A C 1
ATOM 554 O O . ASP A 1 71 ? 19.734 -9.580 1.396 1.00 90.25 71 ASP A O 1
ATOM 558 N N . LEU A 1 72 ? 20.568 -7.807 0.301 1.00 88.88 72 LEU A N 1
ATOM 559 C CA . LEU A 1 72 ? 19.271 -7.125 0.224 1.00 88.88 72 LEU A CA 1
ATOM 560 C C . LEU A 1 72 ? 18.249 -7.931 -0.593 1.00 88.88 72 LEU A C 1
ATOM 562 O O . LEU A 1 72 ? 17.073 -8.001 -0.213 1.00 88.88 72 LEU A O 1
ATOM 566 N N . LEU A 1 73 ? 18.677 -8.570 -1.688 1.00 93.06 73 LEU A N 1
ATOM 567 C CA . LEU A 1 73 ? 17.812 -9.421 -2.514 1.00 93.06 73 LEU A CA 1
ATOM 568 C C . LEU A 1 73 ? 17.411 -10.706 -1.775 1.00 93.06 73 LEU A C 1
ATOM 570 O O . LEU A 1 73 ? 16.238 -11.086 -1.802 1.00 93.06 73 LEU A O 1
ATOM 574 N N . HIS A 1 74 ? 18.337 -11.341 -1.053 1.00 93.69 74 HIS A N 1
ATOM 575 C CA . HIS A 1 74 ? 18.018 -12.476 -0.181 1.00 93.69 74 HIS A CA 1
ATOM 576 C C . HIS A 1 74 ? 17.094 -12.083 0.978 1.00 93.69 74 HIS A C 1
ATOM 578 O O . HIS A 1 74 ? 16.205 -12.851 1.350 1.00 93.69 74 HIS A O 1
ATOM 584 N N . GLY A 1 75 ? 17.211 -10.862 1.499 1.00 91.00 75 GLY A N 1
ATOM 585 C CA . GLY A 1 75 ? 16.254 -10.313 2.456 1.00 91.00 75 GLY A CA 1
ATOM 586 C C . GLY A 1 75 ? 14.830 -10.254 1.893 1.00 91.00 75 GLY A C 1
ATOM 587 O O . GLY A 1 75 ? 13.871 -10.532 2.612 1.00 91.00 75 GLY A O 1
ATOM 588 N N . GLN A 1 76 ? 14.668 -9.954 0.597 1.00 92.50 76 GLN A N 1
ATOM 589 C CA . GLN A 1 76 ? 13.362 -10.015 -0.072 1.00 92.50 76 GLN A CA 1
ATOM 590 C C . GLN A 1 76 ? 12.872 -11.449 -0.274 1.00 92.50 76 GLN A C 1
ATOM 592 O O . GLN A 1 76 ? 11.685 -11.719 -0.089 1.00 92.50 76 GLN A O 1
ATOM 597 N N . GLU A 1 77 ? 13.780 -12.368 -0.610 1.00 95.50 77 GLU A N 1
ATOM 598 C CA . GLU A 1 77 ? 13.461 -13.791 -0.724 1.00 95.50 77 GLU A CA 1
ATOM 599 C C . GLU A 1 77 ? 12.864 -14.314 0.590 1.00 95.50 77 GLU A C 1
ATOM 601 O O . GLU A 1 77 ? 11.767 -14.872 0.607 1.00 95.50 77 GLU A O 1
ATOM 606 N N . GLN A 1 78 ? 13.521 -14.021 1.715 1.00 94.75 78 GLN A N 1
ATOM 607 C CA . GLN A 1 78 ? 13.017 -14.337 3.053 1.00 94.75 78 GLN A CA 1
ATOM 608 C C . GLN A 1 78 ? 11.712 -13.605 3.385 1.00 94.75 78 GLN A C 1
ATOM 610 O O . GLN A 1 78 ? 10.874 -14.123 4.124 1.00 94.75 78 GLN A O 1
ATOM 615 N N . ALA A 1 79 ? 11.528 -12.387 2.879 1.00 92.88 79 ALA A N 1
ATOM 616 C CA . ALA A 1 79 ? 10.372 -11.573 3.214 1.00 92.88 79 ALA A CA 1
ATOM 617 C C . ALA A 1 79 ? 9.097 -12.013 2.489 1.00 92.88 79 ALA A C 1
ATOM 619 O O . ALA A 1 79 ? 8.040 -11.929 3.102 1.00 92.88 79 ALA A O 1
ATOM 620 N N . TYR A 1 80 ? 9.150 -12.463 1.231 1.00 95.75 80 TYR A N 1
ATOM 621 C CA . TYR A 1 80 ? 7.916 -12.740 0.481 1.00 95.75 80 TYR A CA 1
ATOM 622 C C . TYR A 1 80 ? 8.039 -13.678 -0.729 1.00 95.75 80 TYR A C 1
ATOM 624 O O . TYR A 1 80 ? 7.067 -13.776 -1.478 1.00 95.75 80 TYR A O 1
ATOM 632 N N . ALA A 1 81 ? 9.154 -14.389 -0.951 1.00 96.81 81 ALA A N 1
ATOM 633 C CA . ALA A 1 81 ? 9.266 -15.289 -2.113 1.00 96.81 81 ALA A CA 1
ATOM 634 C C . ALA A 1 81 ? 8.216 -16.410 -2.137 1.00 96.81 81 ALA A C 1
ATOM 636 O O . ALA A 1 81 ? 7.843 -16.880 -3.207 1.00 96.81 81 ALA A O 1
ATOM 637 N N . ASP A 1 82 ? 7.747 -16.834 -0.965 1.00 96.69 82 ASP A N 1
ATOM 638 C CA . ASP A 1 82 ? 6.704 -17.846 -0.789 1.00 96.69 82 ASP A CA 1
ATOM 639 C C . ASP A 1 82 ? 5.276 -17.274 -0.797 1.00 96.69 82 ASP A C 1
ATOM 641 O O . ASP A 1 82 ? 4.316 -18.039 -0.755 1.00 96.69 82 ASP A O 1
ATOM 645 N N . ILE A 1 83 ? 5.136 -15.945 -0.853 1.00 97.94 83 ILE A N 1
ATOM 646 C CA . ILE A 1 83 ? 3.850 -15.235 -0.897 1.00 97.94 83 ILE A CA 1
ATOM 647 C C . ILE A 1 83 ? 3.542 -14.789 -2.332 1.00 97.94 83 ILE A C 1
ATOM 649 O O . ILE A 1 83 ? 2.427 -14.979 -2.814 1.00 97.94 83 ILE A O 1
ATOM 653 N N . VAL A 1 84 ? 4.520 -14.189 -3.019 1.00 98.12 84 VAL A N 1
ATOM 654 C CA . VAL A 1 84 ? 4.347 -13.667 -4.385 1.00 98.12 84 VAL A CA 1
ATOM 655 C C . VAL A 1 84 ? 4.539 -14.755 -5.440 1.00 98.12 84 VAL A C 1
ATOM 657 O O . VAL A 1 84 ? 5.089 -15.823 -5.175 1.00 98.12 84 VAL A O 1
ATOM 660 N N . TYR A 1 85 ? 4.126 -14.484 -6.677 1.00 98.06 85 TYR A N 1
ATOM 661 C CA . TYR A 1 85 ? 4.280 -15.445 -7.766 1.00 98.06 85 TYR A CA 1
ATOM 662 C C . TYR A 1 85 ? 5.628 -15.288 -8.475 1.00 98.06 85 TYR A C 1
ATOM 664 O O . TYR A 1 85 ? 6.191 -14.196 -8.549 1.00 98.06 85 TYR A O 1
ATOM 672 N N . ASN A 1 86 ? 6.123 -16.385 -9.055 1.00 96.81 86 ASN A N 1
ATOM 673 C CA . ASN A 1 86 ? 7.298 -16.414 -9.935 1.00 96.81 86 ASN A CA 1
ATOM 674 C C . ASN A 1 86 ? 8.573 -15.782 -9.347 1.00 96.81 86 ASN A C 1
ATOM 676 O O . ASN A 1 86 ? 9.402 -15.285 -10.109 1.00 96.81 86 ASN A O 1
ATOM 680 N N . PHE A 1 87 ? 8.747 -15.803 -8.020 1.00 98.38 87 PHE A N 1
ATOM 681 C CA . PHE A 1 87 ? 9.960 -15.281 -7.395 1.00 98.38 87 PHE A CA 1
ATOM 682 C C . PHE A 1 87 ? 11.180 -16.110 -7.806 1.00 98.38 87 PHE A C 1
ATOM 684 O O . PHE A 1 87 ? 11.226 -17.321 -7.580 1.00 98.38 87 PHE A O 1
ATOM 691 N N . ARG A 1 88 ? 12.185 -15.463 -8.395 1.00 97.69 88 ARG A N 1
ATOM 692 C CA . ARG A 1 88 ? 13.453 -16.102 -8.772 1.00 97.69 88 ARG A CA 1
ATOM 693 C C . ARG A 1 88 ? 14.549 -15.076 -9.006 1.00 97.69 88 ARG A C 1
ATOM 695 O O . ARG A 1 88 ? 14.268 -13.935 -9.348 1.00 97.69 88 ARG A O 1
ATOM 702 N N . PHE A 1 89 ? 15.796 -15.515 -8.931 1.00 97.94 89 PHE A N 1
ATOM 703 C CA . PHE A 1 89 ? 16.924 -14.741 -9.442 1.00 97.94 89 PHE A CA 1
ATOM 704 C C . PHE A 1 89 ? 17.007 -14.854 -10.970 1.00 97.94 89 PHE A C 1
ATOM 706 O O . PHE A 1 89 ? 16.663 -15.895 -11.542 1.00 97.94 89 PHE A O 1
ATOM 713 N N . LEU A 1 90 ? 17.441 -13.781 -11.630 1.00 97.00 90 LEU A N 1
ATOM 714 C CA . LEU A 1 90 ? 17.672 -13.769 -13.076 1.00 97.00 90 LEU A CA 1
ATOM 715 C C . LEU A 1 90 ? 18.999 -14.449 -13.399 1.00 97.00 90 LEU A C 1
ATOM 717 O O . LEU A 1 90 ? 19.978 -14.323 -12.661 1.00 97.00 90 LEU A O 1
ATOM 721 N N . ASP A 1 91 ? 19.042 -15.136 -14.537 1.00 94.25 91 ASP A N 1
ATOM 722 C CA . ASP A 1 91 ? 20.296 -15.649 -15.075 1.00 94.25 91 ASP A CA 1
ATOM 723 C C . ASP A 1 91 ? 21.130 -14.527 -15.747 1.00 94.25 91 ASP A C 1
ATOM 725 O O . ASP A 1 91 ? 20.645 -13.430 -16.040 1.00 94.25 91 ASP A O 1
ATOM 729 N N . LYS A 1 92 ? 22.417 -14.790 -16.021 1.00 90.25 92 LYS A N 1
ATOM 730 C CA . LYS A 1 92 ? 23.323 -13.800 -16.642 1.00 90.25 92 LYS A CA 1
ATOM 731 C C . LYS A 1 92 ? 22.880 -13.349 -18.038 1.00 90.25 92 LYS A C 1
ATOM 733 O O . LYS A 1 92 ? 23.204 -12.235 -18.444 1.00 90.25 92 LYS A O 1
ATOM 738 N N . ARG A 1 93 ? 22.203 -14.211 -18.799 1.00 92.56 93 ARG A N 1
ATOM 739 C CA . ARG A 1 93 ? 21.689 -13.882 -20.134 1.00 92.56 93 ARG A CA 1
ATOM 740 C C . ARG A 1 93 ? 20.484 -12.953 -19.998 1.00 92.56 93 ARG A C 1
ATOM 742 O O . ARG A 1 93 ? 20.438 -11.955 -20.707 1.00 92.56 93 ARG A O 1
ATOM 749 N N . GLU A 1 94 ? 19.562 -13.237 -19.078 1.00 92.94 94 GLU A N 1
ATOM 750 C CA . GLU A 1 94 ? 18.426 -12.368 -18.760 1.00 92.94 94 GLU A CA 1
ATOM 751 C C . GLU A 1 94 ? 18.906 -10.987 -18.321 1.00 92.94 94 GLU A C 1
ATOM 753 O O . GLU A 1 94 ? 18.499 -10.003 -18.934 1.00 92.94 94 GLU A O 1
ATOM 758 N N . LEU A 1 95 ? 19.832 -10.918 -17.355 1.00 91.12 95 LEU A N 1
ATOM 759 C CA . LEU A 1 95 ? 20.435 -9.665 -16.885 1.00 91.12 95 LEU A CA 1
ATOM 760 C C . LEU A 1 95 ? 20.979 -8.820 -18.044 1.00 91.12 95 LEU A C 1
ATOM 762 O O . LEU A 1 95 ? 20.561 -7.679 -18.219 1.00 91.12 95 LEU A O 1
ATOM 766 N N . LYS A 1 96 ? 21.842 -9.404 -18.887 1.00 87.06 96 LYS A N 1
ATOM 767 C CA . LYS A 1 96 ? 22.450 -8.709 -20.035 1.00 87.06 96 LYS A CA 1
ATOM 768 C C . LYS A 1 96 ? 21.452 -8.320 -21.126 1.00 87.06 96 LYS A C 1
ATOM 770 O O . LYS A 1 96 ? 21.686 -7.359 -21.847 1.00 87.06 96 LYS A O 1
ATOM 775 N N . SER A 1 97 ? 20.379 -9.091 -21.295 1.00 87.44 97 SER A N 1
ATOM 776 C CA . SER A 1 97 ? 19.358 -8.812 -22.314 1.00 87.44 97 SER A CA 1
ATOM 777 C C . SER A 1 97 ? 18.351 -7.746 -21.883 1.00 87.44 97 SER A C 1
ATOM 779 O O . SER A 1 97 ? 17.806 -7.051 -22.735 1.00 87.44 97 SER A O 1
ATOM 781 N N . GLN A 1 98 ? 18.088 -7.634 -20.578 1.00 86.12 98 GLN A N 1
ATOM 782 C CA . GLN A 1 98 ? 17.070 -6.735 -20.037 1.00 86.12 98 GLN A CA 1
ATOM 783 C C . GLN A 1 98 ? 17.641 -5.398 -19.567 1.00 86.12 98 GLN A C 1
ATOM 785 O O . GLN A 1 98 ? 16.927 -4.397 -19.596 1.00 86.12 98 GLN A O 1
ATOM 790 N N . PHE A 1 99 ? 18.906 -5.371 -19.141 1.00 87.44 99 PHE A N 1
ATOM 791 C CA . PHE A 1 99 ? 19.518 -4.204 -18.520 1.00 87.44 99 PHE A CA 1
ATOM 792 C C . PHE A 1 99 ? 20.807 -3.805 -19.224 1.00 87.44 99 PHE A C 1
ATOM 794 O O . PHE A 1 99 ? 21.627 -4.642 -19.600 1.00 87.44 99 PHE A O 1
ATOM 801 N N . LEU A 1 100 ? 20.996 -2.495 -19.362 1.00 80.25 100 LEU A N 1
ATOM 802 C CA . LEU A 1 100 ? 22.241 -1.910 -19.845 1.00 80.25 100 LEU A CA 1
ATOM 803 C C . LEU A 1 100 ? 23.205 -1.756 -18.667 1.00 80.25 100 LEU A C 1
ATOM 805 O O . LEU A 1 100 ? 23.351 -0.680 -18.092 1.00 80.25 100 LEU A O 1
ATOM 809 N N . LEU A 1 101 ? 23.819 -2.877 -18.297 1.00 79.06 101 LEU A N 1
ATOM 810 C CA . LEU A 1 101 ? 24.841 -2.957 -17.257 1.00 79.06 101 LEU A CA 1
ATOM 811 C C . LEU A 1 101 ? 26.207 -2.569 -17.835 1.00 79.06 101 LEU A C 1
ATOM 813 O O . LEU A 1 101 ? 26.516 -2.893 -18.985 1.00 79.06 101 LEU A O 1
ATOM 817 N N . LYS A 1 102 ? 27.023 -1.866 -17.045 1.00 76.88 102 LYS A N 1
ATOM 818 C CA . LYS A 1 102 ? 28.428 -1.613 -17.395 1.00 76.88 102 LYS A CA 1
ATOM 819 C C . LYS A 1 102 ? 29.238 -2.902 -17.238 1.00 76.88 102 LYS A C 1
ATOM 821 O O . LYS A 1 102 ? 28.812 -3.820 -16.545 1.00 76.88 102 LYS A O 1
ATOM 826 N N . ASP A 1 103 ? 30.413 -2.963 -17.861 1.00 73.31 103 ASP A N 1
ATOM 827 C CA . ASP A 1 103 ? 31.281 -4.150 -17.797 1.00 73.31 103 ASP A CA 1
ATOM 828 C C . ASP A 1 103 ? 31.737 -4.499 -16.366 1.00 73.31 103 ASP A C 1
ATOM 830 O O . ASP A 1 103 ? 32.092 -5.647 -16.104 1.00 73.31 103 ASP A O 1
ATOM 834 N N . ASP A 1 104 ? 31.721 -3.525 -15.456 1.00 77.25 104 ASP A N 1
ATOM 835 C CA . ASP A 1 104 ? 32.062 -3.640 -14.036 1.00 77.25 104 ASP A CA 1
ATOM 836 C C . ASP A 1 104 ? 30.839 -3.669 -13.098 1.00 77.25 104 ASP A C 1
ATOM 838 O O . ASP A 1 104 ? 31.007 -3.631 -11.882 1.00 77.25 104 ASP A O 1
ATOM 842 N N . ASP A 1 105 ? 29.617 -3.729 -13.637 1.00 79.00 105 ASP A N 1
ATOM 843 C CA . ASP A 1 105 ? 28.393 -3.796 -12.836 1.00 79.00 105 ASP A CA 1
ATOM 844 C C . ASP A 1 105 ? 28.081 -5.258 -12.459 1.00 79.00 105 ASP A C 1
ATOM 846 O O . ASP A 1 105 ? 27.588 -6.050 -13.269 1.00 79.00 105 ASP A O 1
ATOM 850 N N . ASP A 1 106 ? 28.387 -5.605 -11.207 1.00 84.31 106 ASP A N 1
ATOM 851 C CA . ASP A 1 106 ? 28.185 -6.936 -10.619 1.00 84.31 106 ASP A CA 1
ATOM 852 C C . ASP A 1 106 ? 26.759 -7.139 -10.053 1.00 84.31 106 ASP A C 1
ATOM 854 O O . ASP A 1 106 ? 26.517 -8.065 -9.271 1.00 84.31 106 ASP A O 1
ATOM 858 N N . SER A 1 107 ? 25.790 -6.302 -10.453 1.00 90.25 107 SER A N 1
ATOM 859 C CA . SER A 1 107 ? 24.408 -6.393 -9.977 1.00 90.25 107 SER A CA 1
ATOM 860 C C . SER A 1 107 ? 23.793 -7.775 -10.196 1.00 90.25 107 SER A C 1
ATOM 862 O O . SER A 1 107 ? 23.804 -8.351 -11.288 1.00 90.25 107 SER A O 1
ATOM 864 N N . SER A 1 108 ? 23.140 -8.265 -9.148 1.00 94.69 108 SER A N 1
ATOM 865 C CA . SER A 1 108 ? 22.176 -9.356 -9.229 1.00 94.69 108 SER A CA 1
ATOM 866 C C . SER A 1 108 ? 20.766 -8.796 -9.395 1.00 94.69 108 SER A C 1
ATOM 868 O O . SER A 1 108 ? 20.503 -7.629 -9.105 1.00 94.69 108 SER A O 1
ATOM 870 N N . ALA A 1 109 ? 19.833 -9.628 -9.857 1.00 95.69 109 ALA A N 1
ATOM 871 C CA . ALA A 1 109 ? 18.434 -9.235 -9.938 1.00 95.69 109 ALA A CA 1
ATOM 872 C C . ALA A 1 109 ? 17.502 -10.365 -9.528 1.00 95.69 109 ALA A C 1
ATOM 874 O O . ALA A 1 109 ? 17.774 -11.539 -9.794 1.00 95.69 109 ALA A O 1
ATOM 875 N N . ILE A 1 110 ? 16.365 -9.982 -8.958 1.00 96.81 110 ILE A N 1
ATOM 876 C CA . ILE A 1 110 ? 15.211 -10.851 -8.742 1.00 96.81 110 ILE A CA 1
ATOM 877 C C . ILE A 1 110 ? 14.079 -10.465 -9.691 1.00 96.81 110 ILE A C 1
ATOM 879 O O . ILE A 1 110 ? 13.896 -9.292 -10.010 1.00 96.81 110 ILE A O 1
ATOM 883 N N . HIS A 1 111 ? 13.314 -11.461 -10.120 1.00 97.44 111 HIS A N 1
ATOM 884 C CA . HIS A 1 111 ? 12.052 -11.339 -10.831 1.00 97.44 111 HIS A CA 1
ATOM 885 C C . HIS A 1 111 ? 10.938 -11.837 -9.923 1.00 97.44 111 HIS A C 1
ATOM 887 O O . HIS A 1 111 ? 11.118 -12.851 -9.249 1.00 97.44 111 HIS A O 1
ATOM 893 N N . TYR A 1 112 ? 9.792 -11.166 -9.940 1.00 97.88 112 TYR A N 1
ATOM 894 C CA . TYR A 1 112 ? 8.562 -11.695 -9.361 1.00 97.88 112 TYR A CA 1
ATOM 895 C C . TYR A 1 112 ? 7.330 -11.034 -9.980 1.00 97.88 112 TYR A C 1
ATOM 897 O O . TYR A 1 112 ? 7.409 -9.984 -10.624 1.00 97.88 112 TYR A O 1
ATOM 905 N N . THR A 1 113 ? 6.180 -11.652 -9.742 1.00 97.62 113 THR A N 1
ATOM 906 C CA . THR A 1 113 ? 4.855 -11.143 -10.078 1.00 97.62 113 THR A CA 1
ATOM 907 C C . THR A 1 113 ? 4.070 -10.915 -8.790 1.00 97.62 113 THR A C 1
ATOM 909 O O . THR A 1 113 ? 3.913 -11.826 -7.977 1.00 97.62 113 THR A O 1
ATOM 912 N N . ALA A 1 114 ? 3.557 -9.703 -8.604 1.00 96.31 114 ALA A N 1
ATOM 913 C CA . ALA A 1 114 ? 2.760 -9.326 -7.442 1.00 96.31 114 ALA A CA 1
ATOM 914 C C . ALA A 1 114 ? 1.607 -8.402 -7.847 1.00 96.31 114 ALA A C 1
ATOM 916 O O . ALA A 1 114 ? 1.443 -8.068 -9.020 1.00 96.31 114 ALA A O 1
ATOM 917 N N . PHE A 1 115 ? 0.796 -7.994 -6.875 1.00 95.12 115 PHE A N 1
ATOM 918 C CA . PHE A 1 115 ? -0.263 -7.025 -7.112 1.00 95.12 115 PHE A CA 1
ATOM 919 C C . PHE A 1 115 ? 0.243 -5.589 -6.962 1.00 95.12 115 PHE A C 1
ATOM 921 O O . PHE A 1 115 ? 1.080 -5.284 -6.110 1.00 95.12 115 PHE A O 1
ATOM 928 N N . THR A 1 116 ? -0.303 -4.699 -7.777 1.00 91.00 116 THR A N 1
ATOM 929 C CA . THR A 1 116 ? -0.275 -3.255 -7.561 1.00 91.00 116 THR A CA 1
ATOM 930 C C . THR A 1 116 ? -1.679 -2.784 -7.236 1.00 91.00 116 THR A C 1
ATOM 932 O O . THR A 1 116 ? -2.612 -3.163 -7.941 1.00 91.00 116 THR A O 1
ATOM 935 N N . SER A 1 117 ? -1.820 -1.923 -6.237 1.00 88.69 117 SER A N 1
ATOM 936 C CA . SER A 1 117 ? -3.094 -1.289 -5.894 1.00 88.69 117 SER A CA 1
ATOM 937 C C . SER A 1 117 ? -2.998 0.211 -6.159 1.00 88.69 117 SER A C 1
ATOM 939 O O . SER A 1 117 ? -2.406 0.949 -5.373 1.00 88.69 117 SER A O 1
ATOM 941 N N . GLU A 1 118 ? -3.542 0.669 -7.285 1.00 85.25 118 GLU A N 1
ATOM 942 C CA . GLU A 1 118 ? -3.480 2.077 -7.685 1.00 85.25 118 GLU A CA 1
ATOM 943 C C . GLU A 1 118 ? -4.376 2.925 -6.774 1.00 85.25 118 GLU A C 1
ATOM 945 O O . GLU A 1 118 ? -5.600 2.855 -6.863 1.00 85.25 118 GLU A O 1
ATOM 950 N N . GLY A 1 119 ? -3.783 3.753 -5.909 1.00 86.38 119 GLY A N 1
ATOM 951 C CA . GLY A 1 119 ? -4.520 4.539 -4.912 1.00 86.38 119 GLY A CA 1
ATOM 952 C C . GLY A 1 119 ? -5.623 5.428 -5.493 1.00 86.38 119 GLY A C 1
ATOM 953 O O . GLY A 1 119 ? -6.703 5.542 -4.910 1.00 86.38 119 GLY A O 1
ATOM 954 N N . ALA A 1 120 ? -5.386 6.000 -6.677 1.00 84.62 120 ALA A N 1
ATOM 955 C CA . ALA A 1 120 ? -6.339 6.853 -7.383 1.00 84.62 120 ALA A CA 1
ATOM 956 C C . ALA A 1 120 ? -7.636 6.131 -7.780 1.00 84.62 120 ALA A C 1
ATOM 958 O O . ALA A 1 120 ? -8.673 6.783 -7.889 1.00 84.62 120 ALA A O 1
ATOM 959 N N . THR A 1 121 ? -7.583 4.808 -7.935 1.00 87.25 121 THR A N 1
ATOM 960 C CA . THR A 1 121 ? -8.722 3.960 -8.306 1.00 87.25 121 THR A CA 1
ATOM 961 C C . THR A 1 121 ? -9.228 3.162 -7.097 1.00 87.25 121 THR A C 1
ATOM 963 O O . THR A 1 121 ? -10.430 3.124 -6.827 1.00 87.25 121 THR A O 1
ATOM 966 N N . TYR A 1 122 ? -8.310 2.599 -6.308 1.00 90.12 122 TYR A N 1
ATOM 967 C CA . TYR A 1 122 ? -8.602 1.727 -5.172 1.00 90.12 122 TYR A CA 1
ATOM 968 C C . TYR A 1 122 ? -9.282 2.455 -4.011 1.00 90.12 122 TYR A C 1
ATOM 970 O O . TYR A 1 122 ? -10.278 1.961 -3.483 1.00 90.12 122 TYR A O 1
ATOM 978 N N . CYS A 1 123 ? -8.822 3.655 -3.635 1.00 90.94 123 CYS A N 1
ATOM 979 C CA . CYS A 1 123 ? -9.434 4.393 -2.526 1.00 90.94 123 CYS A CA 1
ATOM 980 C C . CYS A 1 123 ? -10.886 4.825 -2.823 1.00 90.94 123 CYS A C 1
ATOM 982 O O . CYS A 1 123 ? -11.750 4.573 -1.977 1.00 90.94 123 CYS A O 1
ATOM 984 N N . PRO A 1 124 ? -11.209 5.418 -3.994 1.00 90.25 124 PRO A N 1
ATOM 985 C CA . PRO A 1 124 ? -12.599 5.703 -4.354 1.00 90.25 124 PRO A CA 1
ATOM 986 C C . PRO A 1 124 ? -13.471 4.447 -4.438 1.00 90.25 124 PRO A C 1
ATOM 988 O O . PRO A 1 124 ? -14.614 4.469 -3.980 1.00 90.25 124 PRO A O 1
ATOM 991 N N . TRP A 1 125 ? -12.933 3.345 -4.974 1.00 92.31 125 TRP A N 1
ATOM 992 C CA . TRP A 1 125 ? -13.642 2.068 -5.021 1.00 92.31 125 TRP A CA 1
ATOM 993 C C . TRP A 1 125 ? -13.995 1.568 -3.611 1.00 92.31 125 TRP A C 1
ATOM 995 O O . TRP A 1 125 ? -15.166 1.295 -3.348 1.00 92.31 125 TRP A O 1
ATOM 1005 N N . MET A 1 126 ? -13.035 1.545 -2.677 1.00 93.12 126 MET A N 1
ATOM 1006 C CA . MET A 1 126 ? -13.282 1.153 -1.281 1.00 93.12 126 MET A CA 1
ATOM 1007 C C . MET A 1 126 ? -14.329 2.046 -0.610 1.00 93.12 126 MET A C 1
ATOM 1009 O O . MET A 1 126 ? -15.251 1.541 0.028 1.00 93.12 126 MET A O 1
ATOM 1013 N N . LYS A 1 127 ? -14.220 3.372 -0.775 1.00 93.88 127 LYS A N 1
ATOM 1014 C CA . LYS A 1 127 ? -15.200 4.322 -0.230 1.00 93.88 127 LYS A CA 1
ATOM 1015 C C . LYS A 1 127 ? -16.607 4.007 -0.735 1.00 93.88 127 LYS A C 1
ATOM 1017 O O . LYS A 1 127 ? -17.536 3.963 0.065 1.00 93.88 127 LYS A O 1
ATOM 1022 N N . LYS A 1 128 ? -16.754 3.734 -2.035 1.00 94.62 128 LYS A N 1
ATOM 1023 C CA . LYS A 1 128 ? -18.039 3.345 -2.625 1.00 94.62 128 LYS A CA 1
ATOM 1024 C C . LYS A 1 128 ? -18.587 2.062 -1.994 1.00 94.62 128 LYS A C 1
ATOM 1026 O O . LYS A 1 128 ? -19.744 2.053 -1.603 1.00 94.62 128 LYS A O 1
ATOM 1031 N N . GLN A 1 129 ? -17.767 1.019 -1.834 1.00 94.81 129 GLN A N 1
ATOM 1032 C CA . GLN A 1 129 ? -18.208 -0.231 -1.190 1.00 94.81 129 GLN A CA 1
ATOM 1033 C C . GLN A 1 129 ? -18.720 -0.005 0.243 1.00 94.81 129 GLN A C 1
ATOM 1035 O O . GLN A 1 129 ? -19.726 -0.588 0.646 1.00 94.81 129 GLN A O 1
ATOM 1040 N N . LEU A 1 130 ? -18.055 0.870 1.004 1.00 95.38 130 LEU A N 1
ATOM 1041 C CA . LEU A 1 130 ? -18.481 1.232 2.356 1.00 95.38 130 LEU A CA 1
ATOM 1042 C C . LEU A 1 130 ? -19.800 2.018 2.343 1.00 95.38 130 LEU A C 1
ATOM 1044 O O . LEU A 1 130 ? -20.702 1.701 3.114 1.00 95.38 130 LEU A O 1
ATOM 1048 N N . MET A 1 131 ? -19.948 2.994 1.444 1.00 96.00 131 MET A N 1
ATOM 1049 C CA . MET A 1 131 ? -21.198 3.750 1.294 1.00 96.00 131 MET A CA 1
ATOM 1050 C C . MET A 1 131 ? -22.372 2.849 0.891 1.00 96.00 131 MET A C 1
ATOM 1052 O O . MET A 1 131 ? -23.443 2.949 1.484 1.00 96.00 131 MET A O 1
ATOM 1056 N N . ASP A 1 132 ? -22.158 1.929 -0.054 1.00 96.50 132 ASP A N 1
ATOM 1057 C CA . ASP A 1 132 ? -23.162 0.948 -0.487 1.00 96.50 132 ASP A CA 1
ATOM 1058 C C . ASP A 1 132 ? -23.560 -0.007 0.661 1.00 96.50 132 ASP A C 1
ATOM 1060 O O . ASP A 1 132 ? -24.667 -0.543 0.676 1.00 96.50 132 ASP A O 1
ATOM 1064 N N . SER A 1 133 ? -22.683 -0.171 1.659 1.00 95.94 133 SER A N 1
ATOM 1065 C CA . SER A 1 133 ? -22.931 -0.940 2.889 1.00 95.94 133 SER A CA 1
A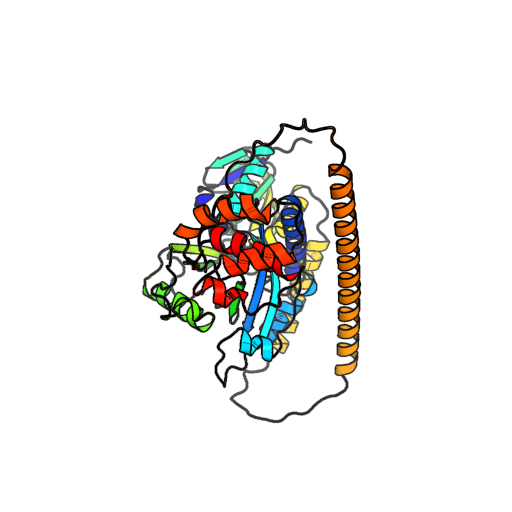TOM 1066 C C . SER A 1 133 ? -23.559 -0.111 4.022 1.00 95.94 133 SER A C 1
ATOM 1068 O O . SER A 1 133 ? -23.735 -0.625 5.125 1.00 95.94 133 SER A O 1
ATOM 1070 N N . GLY A 1 134 ? -23.893 1.163 3.781 1.00 96.19 134 GLY A N 1
ATOM 1071 C CA . GLY A 1 134 ? -24.538 2.048 4.757 1.00 96.19 134 GLY A CA 1
ATOM 1072 C C . GLY A 1 134 ? -23.587 2.808 5.689 1.00 96.19 134 GLY A C 1
ATOM 1073 O O . GLY A 1 134 ? -24.047 3.406 6.658 1.00 96.19 134 GLY A O 1
ATOM 1074 N N . VAL A 1 135 ? -22.276 2.813 5.419 1.00 97.56 135 VAL A N 1
ATOM 1075 C CA . VAL A 1 135 ? -21.297 3.576 6.212 1.00 97.56 135 VAL A CA 1
ATOM 1076 C C . VAL A 1 135 ? -21.438 5.074 5.941 1.00 97.56 135 VAL A C 1
ATOM 1078 O O . VAL A 1 135 ? -21.385 5.519 4.791 1.00 97.56 135 VAL A O 1
ATOM 1081 N N . ALA A 1 136 ? -21.558 5.867 7.006 1.00 96.88 136 ALA A N 1
ATOM 1082 C CA . ALA A 1 136 ? -21.608 7.321 6.914 1.00 96.88 136 ALA A CA 1
ATOM 1083 C C . ALA A 1 136 ? -20.198 7.923 6.799 1.00 96.88 136 ALA A C 1
ATOM 1085 O O . ALA A 1 136 ? -19.265 7.472 7.460 1.00 96.88 136 ALA A O 1
ATOM 1086 N N . PHE A 1 137 ? -20.043 8.980 6.000 1.00 97.31 137 PHE A N 1
ATOM 1087 C CA . PHE A 1 137 ? -18.798 9.748 5.889 1.00 97.31 137 PHE A CA 1
ATOM 1088 C C . PHE A 1 137 ? -19.053 11.192 6.312 1.00 97.31 137 PHE A C 1
ATOM 1090 O O . PHE A 1 137 ? -19.945 11.845 5.771 1.00 97.31 137 PHE A O 1
ATOM 1097 N N . VAL A 1 138 ? -18.264 11.689 7.263 1.00 97.12 138 VAL A N 1
ATOM 1098 C CA . VAL A 1 138 ? -18.390 13.046 7.803 1.00 97.12 138 VAL A CA 1
ATOM 1099 C C . VAL A 1 138 ? -17.049 13.757 7.686 1.00 97.12 138 VAL A C 1
ATOM 1101 O O . VAL A 1 138 ? -16.071 13.378 8.334 1.00 97.12 138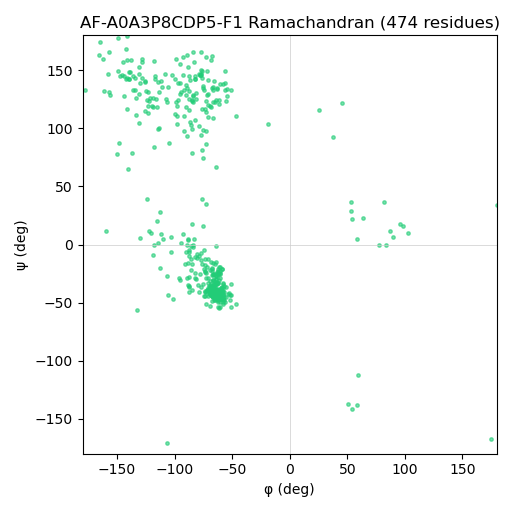 VAL A O 1
ATOM 1104 N N . GLN A 1 139 ? -17.005 14.814 6.873 1.00 96.69 139 GLN A N 1
ATOM 1105 C CA . GLN A 1 139 ? -15.814 15.646 6.761 1.00 96.69 139 GLN A CA 1
ATOM 1106 C C . GLN A 1 139 ? -15.735 16.601 7.957 1.00 96.69 139 GLN A C 1
ATOM 1108 O O . GLN A 1 139 ? -16.447 17.603 8.016 1.00 96.69 139 GLN A O 1
ATOM 1113 N N . ARG A 1 140 ? -14.883 16.269 8.926 1.00 95.50 140 ARG A N 1
ATOM 1114 C CA . ARG A 1 140 ? -14.637 17.038 10.146 1.00 95.50 140 ARG A CA 1
ATOM 1115 C C . ARG A 1 140 ? -13.257 16.687 10.693 1.00 95.50 140 ARG A C 1
ATOM 1117 O O . ARG A 1 140 ? -12.932 15.512 10.853 1.00 95.50 140 ARG A O 1
ATOM 1124 N N . LYS A 1 141 ? -12.465 17.710 11.019 1.00 96.19 141 LYS A N 1
ATOM 1125 C CA . LYS A 1 141 ? -11.196 17.526 11.727 1.00 96.19 141 LYS A CA 1
ATOM 1126 C C . LYS A 1 141 ? -11.472 17.126 13.175 1.00 96.19 141 LYS A C 1
ATOM 1128 O O . LYS A 1 141 ? -12.248 17.798 13.845 1.00 96.19 141 LYS A O 1
ATOM 1133 N N . ILE A 1 142 ? -10.816 16.057 13.618 1.00 97.31 142 ILE A N 1
ATOM 1134 C CA . ILE A 1 142 ? -10.895 15.552 14.989 1.00 97.31 142 ILE A CA 1
ATOM 1135 C C . ILE A 1 142 ? -9.682 16.057 15.766 1.00 97.31 142 ILE A C 1
ATOM 1137 O O . ILE A 1 142 ? -8.534 15.820 15.367 1.00 97.31 142 ILE A O 1
ATOM 1141 N N . GLU A 1 143 ? -9.920 16.773 16.862 1.00 95.94 143 GLU A N 1
ATOM 1142 C CA . GLU A 1 143 ? -8.829 17.300 17.687 1.00 95.94 143 GLU A CA 1
ATOM 1143 C C . GLU A 1 143 ? -8.388 16.274 18.733 1.00 95.94 143 GLU A C 1
ATOM 1145 O O . GLU A 1 143 ? -7.190 16.142 18.996 1.00 95.94 143 GLU A O 1
ATOM 1150 N N . THR A 1 144 ? -9.334 15.498 19.269 1.00 96.31 144 THR A N 1
ATOM 1151 C CA . THR A 1 144 ? -9.099 14.420 20.239 1.00 96.31 144 THR A CA 1
ATOM 1152 C C . THR A 1 144 ? -10.080 13.268 20.020 1.00 96.31 144 THR A C 1
ATOM 1154 O O . THR A 1 144 ? -11.235 13.491 19.684 1.00 96.31 144 THR A O 1
ATOM 1157 N N . LEU A 1 145 ? -9.651 12.023 20.255 1.00 97.12 145 LEU A N 1
ATOM 1158 C CA . LEU A 1 145 ? -10.548 10.857 20.199 1.00 97.12 145 LEU A CA 1
ATOM 1159 C C . LEU A 1 145 ? -11.678 10.928 21.245 1.00 97.12 145 LEU A C 1
ATOM 1161 O O . LEU A 1 145 ? -12.743 10.350 21.039 1.00 97.12 145 LEU A O 1
ATOM 1165 N N . ASP A 1 146 ? -11.466 11.669 22.336 1.00 96.88 146 ASP A N 1
ATOM 1166 C CA . ASP A 1 146 ? -12.433 11.825 23.425 1.00 96.88 146 ASP A CA 1
ATOM 1167 C C . ASP A 1 146 ? -13.715 12.532 22.969 1.00 96.88 146 ASP A C 1
ATOM 1169 O O . ASP A 1 146 ? -14.783 12.264 23.514 1.00 96.88 146 ASP A O 1
ATOM 1173 N N . GLU A 1 147 ? -13.632 13.418 21.966 1.00 97.00 147 GLU A N 1
ATOM 1174 C CA . GLU A 1 147 ? -14.811 14.132 21.461 1.00 97.00 147 GLU A CA 1
ATOM 1175 C C . GLU A 1 147 ? -15.798 13.171 20.788 1.00 97.00 147 GLU A C 1
ATOM 1177 O O . GLU A 1 147 ? -17.004 13.312 20.955 1.00 97.00 147 GLU A O 1
ATOM 1182 N N . LEU A 1 148 ? -15.291 12.136 20.109 1.00 97.19 148 LEU A N 1
ATOM 1183 C CA . LEU A 1 148 ? -16.118 11.095 19.503 1.00 97.19 148 LEU A CA 1
ATOM 1184 C C . LEU A 1 148 ? -16.775 10.232 20.586 1.00 97.19 148 LEU A C 1
ATOM 1186 O O . LEU A 1 148 ? -17.959 9.913 20.503 1.00 97.19 148 LEU A O 1
ATOM 1190 N N . ALA A 1 149 ? -16.041 9.900 21.646 1.00 96.06 149 ALA A N 1
ATOM 1191 C CA . ALA A 1 149 ? -16.621 9.185 22.777 1.00 96.06 149 ALA A CA 1
ATOM 1192 C C . ALA A 1 149 ? -17.768 9.980 23.423 1.00 96.06 149 ALA A C 1
ATOM 1194 O O . ALA A 1 149 ? -18.848 9.436 23.650 1.00 96.06 149 ALA A O 1
ATOM 1195 N N . ASP A 1 150 ? -17.564 11.279 23.654 1.00 96.69 150 ASP A N 1
ATOM 1196 C CA . ASP A 1 150 ? -18.571 12.178 24.230 1.00 96.69 150 ASP A CA 1
ATOM 1197 C C . ASP A 1 150 ? -19.780 12.423 23.307 1.00 96.69 150 ASP A C 1
ATOM 1199 O O . ASP A 1 150 ? -20.849 12.806 23.785 1.00 96.69 150 ASP A O 1
ATOM 1203 N N . GLU A 1 151 ? -19.634 12.177 22.004 1.00 96.38 151 GLU A N 1
ATOM 1204 C CA . GLU A 1 151 ? -20.718 12.174 21.011 1.00 96.38 151 GLU A CA 1
ATOM 1205 C C . GLU A 1 151 ? -21.477 10.838 20.935 1.00 96.38 151 GLU A C 1
ATOM 1207 O O . GLU A 1 151 ? -22.445 10.720 20.185 1.00 96.38 151 GLU A O 1
ATOM 1212 N N . GLY A 1 152 ? -21.082 9.845 21.736 1.00 95.88 152 GLY A N 1
ATOM 1213 C CA . GLY A 1 152 ? -21.779 8.568 21.856 1.00 95.88 152 GLY A CA 1
ATOM 1214 C C . GLY A 1 152 ? -21.179 7.428 21.037 1.00 95.88 152 GLY A C 1
ATOM 1215 O O . GLY A 1 152 ? -21.846 6.409 20.874 1.00 95.88 152 GLY A O 1
ATOM 1216 N N . PHE A 1 153 ? -19.940 7.550 20.545 1.00 96.94 153 PHE A N 1
ATOM 1217 C CA . PHE A 1 153 ? -19.226 6.442 19.902 1.00 96.94 153 PHE A CA 1
ATOM 1218 C C . PHE A 1 153 ? -18.489 5.587 20.957 1.00 96.94 153 PHE A C 1
ATOM 1220 O O . PHE A 1 153 ? -17.442 6.001 21.456 1.00 96.94 153 PHE A O 1
ATOM 1227 N N . PRO A 1 154 ? -18.974 4.376 21.307 1.00 96.44 154 PRO A N 1
ATOM 1228 C CA . PRO A 1 154 ? -18.365 3.554 22.363 1.00 96.44 154 PRO A CA 1
ATOM 1229 C C . PRO A 1 154 ? -17.035 2.910 21.941 1.00 96.44 154 PRO A C 1
ATOM 1231 O O . PRO A 1 154 ? -16.262 2.456 22.788 1.00 96.44 154 PRO A O 1
ATOM 1234 N N . ILE A 1 155 ? -16.779 2.846 20.631 1.00 98.19 155 ILE A N 1
ATOM 1235 C CA . ILE A 1 155 ? -15.550 2.333 20.033 1.00 98.19 155 ILE A CA 1
ATOM 1236 C C . ILE A 1 155 ? -15.067 3.351 19.004 1.00 98.19 155 ILE A C 1
ATOM 1238 O O . ILE A 1 155 ? -15.831 3.761 18.130 1.00 98.19 155 ILE A O 1
ATOM 1242 N N . VAL A 1 156 ? -13.794 3.730 19.086 1.00 98.38 156 VAL A N 1
ATOM 1243 C CA . VAL A 1 156 ? -13.152 4.668 18.161 1.00 98.38 156 VAL A CA 1
ATOM 1244 C C . VAL A 1 156 ? -11.936 3.994 17.538 1.00 98.38 156 VAL A C 1
ATOM 1246 O O . VAL A 1 156 ? -11.001 3.618 18.244 1.00 98.38 156 VAL A O 1
ATOM 1249 N N . VAL A 1 157 ? -11.925 3.852 16.211 1.00 98.62 157 VAL A N 1
ATOM 1250 C CA . VAL A 1 157 ? -10.779 3.292 15.478 1.00 98.62 157 VAL A CA 1
ATOM 1251 C C . VAL A 1 157 ? -9.921 4.431 14.923 1.00 98.62 157 VAL A C 1
ATOM 1253 O O . VAL A 1 157 ? -10.330 5.150 14.013 1.00 98.62 157 VAL A O 1
ATOM 1256 N N . ASN A 1 158 ? -8.722 4.613 15.473 1.00 98.50 158 ASN A N 1
ATOM 1257 C CA . ASN A 1 158 ? -7.777 5.645 15.057 1.00 98.50 158 ASN A CA 1
ATOM 1258 C C . ASN A 1 158 ? -6.929 5.163 13.867 1.00 98.50 158 ASN A C 1
ATOM 1260 O O . ASN A 1 158 ? -5.922 4.470 14.042 1.00 98.50 158 ASN A O 1
ATOM 1264 N N . CYS A 1 159 ? -7.320 5.596 12.666 1.00 97.75 159 CYS A N 1
ATOM 1265 C CA . CYS A 1 159 ? -6.607 5.377 11.403 1.00 97.75 159 CYS A CA 1
ATOM 1266 C C . CYS A 1 159 ? -6.035 6.675 10.800 1.00 97.75 159 CYS A C 1
ATOM 1268 O O . CYS A 1 159 ? -5.883 6.777 9.583 1.00 97.75 159 CYS A O 1
ATOM 1270 N N . ALA A 1 160 ? -5.708 7.680 11.619 1.00 96.44 160 ALA A N 1
ATOM 1271 C CA . ALA A 1 160 ? -5.381 9.034 11.151 1.00 96.44 160 ALA A CA 1
ATOM 1272 C C . ALA A 1 160 ? -3.982 9.201 10.513 1.00 96.44 160 ALA A C 1
ATOM 1274 O O . ALA A 1 160 ? -3.493 10.316 10.344 1.00 96.44 160 ALA A O 1
ATOM 1275 N N . GLY A 1 161 ? -3.313 8.107 10.134 1.00 94.75 161 GLY A N 1
ATOM 1276 C CA . GLY A 1 161 ? -2.036 8.159 9.422 1.00 94.75 161 GLY A CA 1
ATOM 1277 C C . GLY A 1 161 ? -0.952 8.891 10.216 1.00 94.75 161 GLY A C 1
ATOM 1278 O O . GLY A 1 161 ? -0.490 8.369 11.228 1.00 94.75 161 GLY A O 1
ATOM 1279 N N . MET A 1 162 ? -0.531 10.066 9.732 1.00 92.56 162 MET A N 1
ATOM 1280 C CA . MET A 1 162 ? 0.490 10.897 10.386 1.00 92.56 162 MET A CA 1
ATOM 1281 C C . MET A 1 162 ? -0.008 11.458 11.722 1.00 92.56 162 MET A C 1
ATOM 1283 O O . MET A 1 162 ? 0.699 11.383 12.717 1.00 92.56 162 MET A O 1
ATOM 1287 N N . ASP A 1 163 ? -1.259 11.919 11.763 1.00 95.62 163 ASP A N 1
ATOM 1288 C CA . ASP A 1 163 ? -1.909 12.446 12.969 1.00 95.62 163 ASP A CA 1
ATOM 1289 C C . ASP A 1 163 ? -2.307 11.351 13.969 1.00 95.62 163 ASP A C 1
ATOM 1291 O O . ASP A 1 163 ? -2.788 11.645 15.065 1.00 95.62 163 ASP A O 1
ATOM 1295 N N . GLY A 1 164 ? -2.118 10.075 13.610 1.00 96.44 164 GLY A N 1
ATOM 1296 C CA . GLY A 1 164 ? -2.468 8.944 14.463 1.00 96.44 164 GLY A CA 1
ATOM 1297 C C . GLY A 1 164 ? -1.777 9.014 15.822 1.00 96.44 164 GLY A C 1
ATOM 1298 O O . GLY A 1 164 ? -2.435 8.788 16.838 1.00 96.44 164 GLY A O 1
ATOM 1299 N N . GLY A 1 165 ? -0.497 9.408 15.834 1.00 95.62 165 GLY A N 1
ATOM 1300 C CA . GLY A 1 165 ? 0.286 9.528 17.060 1.00 95.62 165 GLY A CA 1
ATOM 1301 C C . GLY A 1 165 ? -0.198 10.658 17.965 1.00 95.62 165 GLY A C 1
ATOM 1302 O O . GLY A 1 165 ? -0.502 10.446 19.139 1.00 95.62 165 GLY A O 1
ATOM 1303 N N . ARG A 1 166 ? -0.394 11.848 17.388 1.00 96.62 166 ARG A N 1
ATOM 1304 C CA . ARG A 1 166 ? -1.000 13.003 18.063 1.00 96.62 166 ARG A CA 1
ATOM 1305 C C . ARG A 1 166 ? -2.342 12.665 18.720 1.00 96.62 166 ARG A C 1
ATOM 1307 O O . ARG A 1 166 ? -2.551 13.004 19.881 1.00 96.62 166 ARG A O 1
ATOM 1314 N N . LEU A 1 167 ? -3.240 11.985 18.002 1.00 96.75 167 LEU A N 1
ATOM 1315 C CA . LEU A 1 167 ? -4.560 11.602 18.521 1.00 96.75 167 LEU A CA 1
ATOM 1316 C C . LEU A 1 167 ? -4.493 10.532 19.617 1.00 96.75 167 LEU A C 1
ATOM 1318 O O . LEU A 1 167 ? -5.338 10.517 20.513 1.00 96.75 167 LEU A O 1
ATOM 1322 N N . ALA A 1 168 ? -3.508 9.638 19.557 1.00 95.75 168 ALA A N 1
ATOM 1323 C CA . ALA A 1 168 ? -3.311 8.614 20.574 1.00 95.75 168 ALA A CA 1
ATOM 1324 C C . ALA A 1 168 ? -2.543 9.132 21.804 1.00 95.75 168 ALA A C 1
ATOM 1326 O O . ALA A 1 168 ? -2.731 8.594 22.894 1.00 95.75 168 ALA A O 1
ATOM 1327 N N . GLY A 1 169 ? -1.741 10.191 21.660 1.00 93.06 169 GLY A N 1
ATOM 1328 C CA . GLY A 1 169 ? -0.869 10.730 22.707 1.00 93.06 169 GLY A CA 1
ATOM 1329 C C . GLY A 1 169 ? 0.581 10.225 22.653 1.00 93.06 169 GLY A C 1
ATOM 1330 O O . GLY A 1 169 ? 1.292 10.358 23.643 1.00 93.06 169 GLY A O 1
ATOM 1331 N N . ASP A 1 170 ? 1.032 9.661 21.527 1.00 91.31 170 ASP A N 1
ATOM 1332 C CA . ASP A 1 170 ? 2.403 9.170 21.290 1.00 91.31 170 ASP A CA 1
ATOM 1333 C C . ASP A 1 170 ? 3.051 9.810 20.044 1.00 91.31 170 ASP A C 1
ATOM 1335 O O . ASP A 1 170 ? 3.769 9.156 19.290 1.00 91.31 170 ASP A O 1
ATOM 1339 N N . ASP A 1 171 ? 2.812 11.107 19.830 1.00 87.94 171 ASP A N 1
ATOM 1340 C CA . ASP A 1 171 ? 3.277 11.867 18.654 1.00 87.94 171 ASP A CA 1
ATOM 1341 C C . ASP A 1 171 ? 4.786 11.715 18.372 1.00 87.94 171 ASP A C 1
ATOM 1343 O O . ASP A 1 171 ? 5.209 11.606 17.225 1.00 87.94 171 ASP A O 1
ATOM 1347 N N . ASN A 1 172 ? 5.599 11.584 19.425 1.00 89.81 172 ASN A N 1
ATOM 1348 C CA . ASN A 1 172 ? 7.055 11.422 19.330 1.00 89.81 172 ASN A CA 1
ATOM 1349 C C . ASN A 1 172 ? 7.511 10.124 18.627 1.00 89.81 172 ASN A C 1
ATOM 1351 O O . ASN A 1 172 ? 8.680 10.011 18.265 1.00 89.81 172 ASN A O 1
ATOM 1355 N N . GLU A 1 173 ? 6.625 9.141 18.445 1.00 89.25 173 GLU A N 1
ATOM 1356 C CA . GLU A 1 173 ? 6.921 7.885 17.738 1.00 89.25 173 GLU A CA 1
ATOM 1357 C C . GLU A 1 173 ? 6.698 7.986 16.219 1.00 89.25 173 GLU A C 1
ATOM 1359 O O . GLU A 1 173 ? 7.058 7.070 15.469 1.00 89.25 173 GLU A O 1
ATOM 13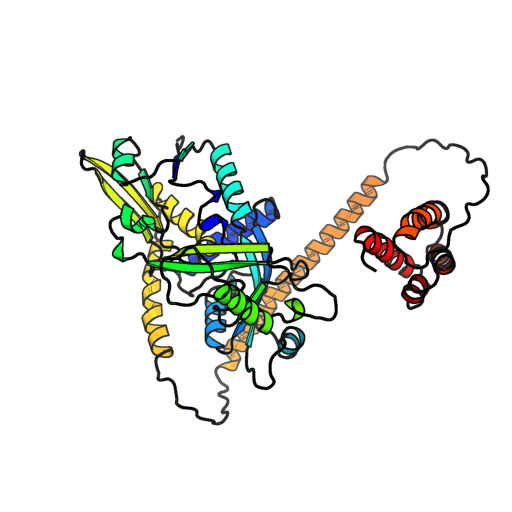64 N N . MET A 1 174 ? 6.093 9.084 15.758 1.00 90.25 174 MET A N 1
ATOM 1365 C CA . MET A 1 174 ? 5.764 9.327 14.359 1.00 90.25 174 MET A CA 1
ATOM 1366 C C . MET A 1 174 ? 6.796 10.243 13.702 1.00 90.25 174 MET A C 1
ATOM 1368 O O . MET A 1 174 ? 7.291 11.194 14.301 1.00 90.25 174 MET A O 1
ATOM 1372 N N . TYR A 1 175 ? 7.118 9.977 12.437 1.00 85.81 175 TYR A N 1
ATOM 1373 C CA . TYR A 1 175 ? 7.995 10.845 11.654 1.00 85.81 175 TYR A CA 1
ATOM 1374 C C . TYR A 1 175 ? 7.629 10.857 10.164 1.00 85.81 175 TYR A C 1
ATOM 1376 O O . TYR A 1 175 ? 7.229 9.828 9.602 1.00 85.81 175 TYR A O 1
ATOM 1384 N N . PRO A 1 176 ? 7.788 12.007 9.482 1.00 85.75 176 PRO A N 1
ATOM 1385 C CA . PRO A 1 176 ? 7.528 12.108 8.057 1.00 85.75 176 PRO A CA 1
ATOM 1386 C C . PRO A 1 176 ? 8.628 11.437 7.236 1.00 85.75 176 PRO A C 1
ATOM 1388 O O . PRO A 1 176 ? 9.817 11.682 7.424 1.00 85.75 176 PRO A O 1
ATOM 1391 N N . ILE A 1 177 ? 8.216 10.620 6.265 1.00 82.31 177 ILE A N 1
ATOM 1392 C CA . ILE A 1 177 ? 9.094 10.118 5.203 1.00 82.31 177 ILE A CA 1
ATOM 1393 C C . ILE A 1 177 ? 8.596 10.701 3.880 1.00 82.31 177 ILE A C 1
ATOM 1395 O O . ILE A 1 177 ? 7.627 10.201 3.300 1.00 82.31 177 ILE A O 1
ATOM 1399 N N . ARG A 1 178 ? 9.246 11.765 3.405 1.00 81.88 178 ARG A N 1
ATOM 1400 C CA . ARG A 1 178 ? 8.907 12.419 2.133 1.00 81.88 178 ARG A CA 1
ATOM 1401 C C . ARG A 1 178 ? 9.210 11.497 0.948 1.00 81.88 178 ARG A C 1
ATOM 1403 O O . ARG A 1 178 ? 10.270 10.879 0.896 1.00 81.88 178 ARG A O 1
ATOM 1410 N N . GLY A 1 179 ? 8.296 11.413 -0.016 1.00 78.38 179 GLY A N 1
ATOM 1411 C CA . GLY A 1 179 ? 8.493 10.707 -1.284 1.00 78.38 179 GLY A CA 1
ATOM 1412 C C . GLY A 1 179 ? 7.869 11.453 -2.462 1.00 78.38 179 GLY A C 1
ATOM 1413 O O . GLY A 1 179 ? 6.799 12.037 -2.309 1.00 78.38 179 GLY A O 1
ATOM 1414 N N . ILE A 1 180 ? 8.537 11.409 -3.621 1.00 78.81 180 ILE A N 1
ATOM 1415 C CA . ILE A 1 180 ? 8.141 12.109 -4.853 1.00 78.81 180 ILE A CA 1
ATOM 1416 C C . ILE A 1 180 ? 7.888 11.114 -5.994 1.00 78.81 180 ILE A C 1
ATOM 1418 O O . ILE A 1 180 ? 8.802 10.428 -6.439 1.00 78.81 180 ILE A O 1
ATOM 1422 N N . LEU A 1 181 ? 6.672 11.072 -6.529 1.00 79.88 181 LEU A N 1
ATOM 1423 C CA . LEU A 1 181 ? 6.337 10.352 -7.759 1.00 79.88 181 LEU A CA 1
ATOM 1424 C C . LEU A 1 181 ? 6.372 11.274 -8.958 1.00 79.88 181 LEU A C 1
ATOM 1426 O O . LEU A 1 181 ? 5.826 12.368 -8.900 1.00 79.88 181 LEU A O 1
ATOM 1430 N N . LEU A 1 182 ? 6.922 10.774 -10.060 1.00 80.69 182 LEU A N 1
ATOM 1431 C CA . LEU A 1 182 ? 6.733 11.350 -11.384 1.00 80.69 182 LEU A CA 1
ATOM 1432 C C . LEU A 1 182 ? 5.807 10.427 -12.174 1.00 80.69 182 LEU A C 1
ATOM 1434 O O . LEU A 1 182 ? 6.083 9.232 -12.309 1.00 80.69 182 LEU A O 1
ATOM 1438 N N . LYS A 1 183 ? 4.713 10.977 -12.696 1.00 80.31 183 LYS A N 1
ATOM 1439 C CA . LYS A 1 183 ? 3.828 10.289 -13.633 1.00 80.31 183 LYS A CA 1
ATOM 1440 C C . LYS A 1 183 ? 4.316 10.579 -15.042 1.00 80.31 183 LYS A C 1
ATOM 1442 O O . LYS A 1 183 ? 4.503 11.737 -15.405 1.00 80.31 183 LYS A O 1
ATOM 1447 N N . VAL A 1 184 ? 4.512 9.539 -15.840 1.00 81.62 184 VAL A N 1
ATOM 1448 C CA . VAL A 1 184 ? 5.089 9.652 -17.182 1.00 81.62 184 VAL A CA 1
ATOM 1449 C C . VAL A 1 184 ? 4.253 8.906 -18.214 1.00 81.62 184 VAL A C 1
ATOM 1451 O O . VAL A 1 184 ? 3.594 7.921 -17.877 1.00 81.62 184 VAL A O 1
ATOM 1454 N N . ASP A 1 185 ? 4.304 9.352 -19.467 1.00 77.56 185 ASP A N 1
ATOM 1455 C CA . ASP A 1 185 ? 3.686 8.647 -20.591 1.00 77.56 185 ASP A CA 1
ATOM 1456 C C . ASP A 1 185 ? 4.664 7.636 -21.205 1.00 77.56 185 ASP A C 1
ATOM 1458 O O . ASP A 1 185 ? 5.508 7.973 -22.037 1.00 77.56 185 ASP A O 1
ATOM 1462 N N . ALA A 1 186 ? 4.594 6.390 -20.732 1.00 80.88 186 ALA A N 1
ATOM 1463 C CA . ALA A 1 186 ? 5.442 5.292 -21.197 1.00 80.88 186 ALA A CA 1
ATOM 1464 C C . ALA A 1 186 ? 4.646 3.976 -21.307 1.00 80.88 186 ALA A C 1
ATOM 1466 O O . ALA A 1 186 ? 4.921 3.011 -20.587 1.00 80.88 186 ALA A O 1
ATOM 1467 N N . PRO A 1 187 ? 3.646 3.884 -22.205 1.00 78.31 187 PRO A N 1
ATOM 1468 C CA . PRO A 1 187 ? 2.719 2.754 -22.258 1.00 78.31 187 PRO A CA 1
ATOM 1469 C C . PRO A 1 187 ? 3.388 1.427 -22.628 1.00 78.31 187 PRO A C 1
ATOM 1471 O O . PRO A 1 187 ? 2.793 0.374 -22.409 1.00 78.31 187 PRO A O 1
ATOM 1474 N N . TRP A 1 188 ? 4.604 1.434 -23.180 1.00 78.75 188 TRP A N 1
ATOM 1475 C CA . TRP A 1 188 ? 5.382 0.219 -23.448 1.00 78.75 188 TRP A CA 1
ATOM 1476 C C . TRP A 1 188 ? 6.024 -0.382 -22.188 1.00 78.75 188 TRP A C 1
ATOM 1478 O O . TRP A 1 188 ? 6.396 -1.555 -22.206 1.00 78.75 188 TRP A O 1
ATOM 1488 N N . GLN A 1 189 ? 6.133 0.371 -21.088 1.00 84.19 189 GLN A N 1
ATOM 1489 C CA . GLN A 1 189 ? 6.679 -0.130 -19.829 1.00 84.19 189 GLN A CA 1
ATOM 1490 C C . GLN A 1 189 ? 5.648 -1.035 -19.141 1.00 84.19 189 GLN A C 1
ATOM 1492 O O . GLN A 1 189 ? 4.717 -0.566 -18.492 1.00 84.19 189 GLN A O 1
ATOM 1497 N N . LYS A 1 190 ? 5.798 -2.354 -19.307 1.00 85.12 190 LYS A N 1
ATOM 1498 C CA . LYS A 1 190 ? 4.871 -3.364 -18.755 1.00 85.12 190 LYS A CA 1
ATOM 1499 C C . LYS A 1 190 ? 5.382 -4.090 -17.515 1.00 85.12 190 LYS A C 1
ATOM 1501 O O . LYS A 1 190 ? 4.639 -4.865 -16.926 1.00 85.12 190 LYS A O 1
ATOM 1506 N N . HIS A 1 191 ? 6.632 -3.843 -17.136 1.00 89.31 191 HIS A N 1
ATOM 1507 C CA . HIS A 1 191 ? 7.248 -4.421 -15.950 1.00 89.31 191 HIS A CA 1
ATOM 1508 C C . HIS A 1 191 ? 7.617 -3.325 -14.958 1.00 89.31 191 HIS A C 1
ATOM 1510 O O . HIS A 1 191 ? 8.092 -2.259 -15.359 1.00 89.31 191 HIS A O 1
ATOM 1516 N N . PHE A 1 192 ? 7.456 -3.587 -13.664 1.00 90.31 192 PHE A N 1
ATOM 1517 C CA . PHE A 1 192 ? 8.061 -2.724 -12.654 1.00 90.31 192 PHE A CA 1
ATOM 1518 C C . PHE A 1 192 ? 9.589 -2.926 -12.669 1.00 90.31 192 PHE A C 1
ATOM 1520 O O . PHE A 1 192 ? 10.055 -4.048 -12.859 1.00 90.31 192 PHE A O 1
ATOM 1527 N N . LEU A 1 193 ? 10.377 -1.861 -12.494 1.00 88.75 193 LEU A N 1
ATOM 1528 C CA . LEU A 1 193 ? 11.844 -1.923 -12.438 1.00 88.75 193 LEU A CA 1
ATOM 1529 C C . LEU A 1 193 ? 12.371 -1.109 -11.258 1.00 88.75 193 LEU A C 1
ATOM 1531 O O . LEU A 1 193 ? 12.059 0.077 -11.158 1.00 88.75 193 LEU A O 1
ATOM 1535 N N . MET A 1 194 ? 13.175 -1.735 -10.399 1.00 87.12 194 MET A N 1
ATOM 1536 C CA . MET A 1 194 ? 13.768 -1.123 -9.208 1.00 87.12 194 MET A CA 1
ATOM 1537 C C . MET A 1 194 ? 15.276 -1.394 -9.137 1.00 87.12 194 MET A C 1
ATOM 1539 O O . MET A 1 194 ? 15.706 -2.479 -9.513 1.00 87.12 194 MET A O 1
ATOM 1543 N N . ARG A 1 195 ? 16.065 -0.458 -8.599 1.00 85.62 195 ARG A N 1
ATOM 1544 C CA . ARG A 1 195 ? 17.469 -0.651 -8.208 1.00 85.62 195 ARG A CA 1
ATOM 1545 C C . ARG A 1 195 ? 17.676 -0.273 -6.742 1.00 85.62 195 ARG A C 1
ATOM 1547 O O . ARG A 1 195 ? 17.198 0.780 -6.311 1.00 85.62 195 ARG A O 1
ATOM 1554 N N . ASP A 1 196 ? 18.345 -1.143 -5.990 1.00 80.62 196 ASP A N 1
ATOM 1555 C CA . ASP A 1 196 ? 18.793 -0.951 -4.601 1.00 80.62 196 ASP A CA 1
ATOM 1556 C C . ASP A 1 196 ? 17.686 -0.536 -3.621 1.00 80.62 196 ASP A C 1
ATOM 1558 O O . ASP A 1 196 ? 17.940 0.072 -2.588 1.00 80.62 196 ASP A O 1
ATOM 1562 N N . PHE A 1 197 ? 16.420 -0.814 -3.951 1.00 75.44 197 PHE A N 1
ATOM 1563 C CA . PHE A 1 197 ? 15.244 -0.405 -3.168 1.00 75.44 197 PHE A CA 1
ATOM 1564 C C . PHE A 1 197 ? 15.089 1.114 -2.947 1.00 75.44 197 PHE A C 1
ATOM 1566 O O . PHE A 1 197 ? 14.149 1.538 -2.274 1.00 75.44 197 PHE A O 1
ATOM 1573 N N . ILE A 1 198 ? 15.965 1.919 -3.553 1.00 62.22 198 ILE A N 1
ATOM 1574 C CA . ILE A 1 198 ? 16.005 3.387 -3.495 1.00 62.22 198 ILE A CA 1
ATOM 1575 C C . ILE A 1 198 ? 15.674 4.029 -4.847 1.00 62.22 198 ILE A C 1
ATOM 1577 O O . ILE A 1 198 ? 15.284 5.193 -4.899 1.00 62.22 198 ILE A O 1
ATOM 1581 N N . THR A 1 199 ? 15.813 3.274 -5.941 1.00 54.50 199 THR A N 1
ATOM 1582 C CA . THR A 1 199 ? 15.542 3.728 -7.308 1.00 54.50 199 THR A CA 1
ATOM 1583 C C . THR A 1 199 ? 14.423 2.883 -7.893 1.00 54.50 199 THR A C 1
ATOM 1585 O O . THR A 1 199 ? 14.653 1.897 -8.578 1.00 54.50 199 THR A O 1
ATOM 1588 N N . PHE A 1 200 ? 13.185 3.250 -7.606 1.00 58.44 200 PHE A N 1
ATOM 1589 C CA . PHE A 1 200 ? 12.033 2.880 -8.429 1.00 58.44 200 PHE A CA 1
ATOM 1590 C C . PHE A 1 200 ? 11.601 4.149 -9.175 1.00 58.44 200 PHE A C 1
ATOM 1592 O O . PHE A 1 200 ? 12.233 5.196 -9.038 1.00 58.44 200 PHE A O 1
ATOM 1599 N N . THR A 1 201 ? 10.468 4.148 -9.857 1.00 48.97 201 THR A N 1
ATOM 1600 C CA . THR A 1 201 ? 9.625 5.355 -9.828 1.00 48.97 201 THR A CA 1
ATOM 1601 C C . THR A 1 201 ? 9.157 5.539 -8.366 1.00 48.97 201 THR A C 1
ATOM 1603 O O . THR A 1 201 ? 8.118 5.002 -8.021 1.00 48.97 201 THR A O 1
ATOM 1606 N N . ILE A 1 202 ? 10.033 5.845 -7.393 1.00 37.06 202 ILE A N 1
ATOM 1607 C CA . ILE A 1 202 ? 10.310 7.109 -6.680 1.00 37.06 202 ILE A CA 1
ATOM 1608 C C . ILE A 1 202 ? 11.690 6.989 -6.029 1.00 37.06 202 ILE A C 1
ATOM 1610 O O . ILE A 1 202 ? 11.899 6.035 -5.271 1.00 37.06 202 ILE A O 1
ATOM 1614 N N . PRO A 1 203 ? 12.557 7.989 -6.194 1.00 30.30 203 PRO A N 1
ATOM 1615 C CA . PRO A 1 203 ? 13.601 8.218 -5.196 1.00 30.30 203 PRO A CA 1
ATOM 1616 C C . PRO A 1 203 ? 13.333 9.258 -4.092 1.00 30.30 203 PRO A C 1
ATOM 1618 O O . PRO A 1 203 ? 12.569 10.205 -4.256 1.00 30.30 203 PRO A O 1
ATOM 1621 N N . THR A 1 204 ? 14.024 9.085 -2.961 1.00 30.20 204 THR A N 1
ATOM 1622 C CA . THR A 1 204 ? 14.078 9.994 -1.799 1.00 30.20 204 THR A CA 1
ATOM 1623 C C . THR A 1 204 ? 15.489 10.574 -1.632 1.00 30.20 204 THR A C 1
ATOM 1625 O O . THR A 1 204 ? 16.455 9.825 -1.770 1.00 30.20 204 THR A O 1
ATOM 1628 N N . TRP A 1 205 ? 15.609 11.862 -1.287 1.00 31.73 205 TRP A N 1
ATOM 1629 C CA . TRP A 1 205 ? 16.817 12.472 -0.706 1.00 31.73 205 TRP A CA 1
ATOM 1630 C C . TRP A 1 205 ? 16.447 13.175 0.609 1.00 31.73 205 TRP A C 1
ATOM 1632 O O . TRP A 1 205 ? 15.377 13.786 0.712 1.00 31.73 205 TRP A O 1
ATOM 1642 N N . GLU A 1 206 ? 17.317 13.056 1.612 1.00 36.69 206 GLU A N 1
ATOM 1643 C CA . GLU A 1 206 ? 17.247 13.764 2.891 1.00 36.69 206 GLU A CA 1
ATOM 1644 C C . GLU A 1 206 ? 17.845 15.166 2.741 1.00 36.69 206 GLU A C 1
ATOM 1646 O O . GLU A 1 206 ? 19.050 15.296 2.581 1.00 36.69 206 GLU A O 1
ATOM 1651 N N . ASP A 1 207 ? 16.991 16.197 2.746 1.00 35.59 207 ASP A N 1
ATOM 1652 C CA . ASP A 1 207 ? 17.222 17.456 3.495 1.00 35.59 207 ASP A CA 1
ATOM 1653 C C . ASP A 1 207 ? 16.092 18.493 3.331 1.00 35.59 207 ASP A C 1
ATOM 1655 O O . ASP A 1 207 ? 16.317 19.697 3.344 1.00 35.59 207 ASP A O 1
ATOM 1659 N N . ARG A 1 208 ? 14.828 18.058 3.205 1.00 43.50 208 ARG A N 1
ATOM 1660 C CA . ARG A 1 208 ? 13.644 18.936 3.340 1.00 43.50 208 ARG A CA 1
ATOM 1661 C C . ARG A 1 208 ? 12.474 18.138 3.911 1.00 43.50 208 ARG A C 1
ATOM 1663 O O . ARG A 1 208 ? 11.704 17.550 3.156 1.00 43.50 208 ARG A O 1
ATOM 1670 N N . LYS A 1 209 ? 12.377 18.056 5.244 1.00 49.53 209 LYS A N 1
ATOM 1671 C CA . LYS A 1 209 ? 11.429 17.155 5.929 1.00 49.53 209 LYS A CA 1
ATOM 1672 C C . LYS A 1 209 ? 9.950 17.534 5.740 1.00 49.53 209 LYS A C 1
ATOM 1674 O O . LYS A 1 209 ? 9.120 16.631 5.772 1.00 49.53 209 LYS A O 1
ATOM 1679 N N . ASP A 1 210 ? 9.651 18.790 5.382 1.00 51.06 210 ASP A N 1
ATOM 1680 C CA . ASP A 1 210 ? 8.269 19.305 5.421 1.00 51.06 210 ASP A CA 1
ATOM 1681 C C . ASP A 1 210 ? 7.782 20.009 4.134 1.00 51.06 210 ASP A C 1
ATOM 1683 O O . ASP A 1 210 ? 6.681 20.555 4.114 1.00 51.06 210 ASP A O 1
ATOM 1687 N N . SER A 1 211 ? 8.559 20.017 3.040 1.00 62.84 211 SER A N 1
ATOM 1688 C CA . SER A 1 211 ? 8.115 20.677 1.797 1.00 62.84 211 SER A CA 1
ATOM 1689 C C . SER A 1 211 ? 7.288 19.747 0.905 1.00 62.84 211 SER A C 1
ATOM 1691 O O . SER A 1 211 ? 7.749 18.677 0.498 1.00 62.84 211 SER A O 1
ATOM 1693 N N . MET A 1 212 ? 6.080 20.192 0.557 1.00 73.88 212 MET A N 1
ATOM 1694 C CA . MET A 1 212 ? 5.188 19.535 -0.408 1.00 73.88 212 MET A CA 1
ATOM 1695 C C . MET A 1 212 ? 5.468 19.945 -1.864 1.00 73.88 212 MET A C 1
ATOM 1697 O O . MET A 1 212 ? 4.825 19.431 -2.773 1.00 73.88 212 MET A O 1
ATOM 1701 N N . GLU A 1 213 ? 6.427 20.842 -2.099 1.00 76.88 213 GLU A N 1
ATOM 1702 C CA . GLU A 1 213 ? 6.816 21.290 -3.440 1.00 76.88 213 GLU A CA 1
ATOM 1703 C C . GLU A 1 213 ? 7.976 20.447 -3.979 1.00 76.88 213 GLU A C 1
ATOM 1705 O O . GLU A 1 213 ? 8.849 20.037 -3.210 1.00 76.88 213 GLU A O 1
ATOM 1710 N N . VAL A 1 214 ? 8.005 20.198 -5.292 1.00 76.19 214 VAL A N 1
ATOM 1711 C CA . VAL A 1 214 ? 9.136 19.563 -5.990 1.00 76.19 214 VAL A CA 1
ATOM 1712 C C . VAL A 1 214 ? 9.894 20.608 -6.804 1.00 76.19 214 VAL A C 1
ATOM 1714 O O . VAL A 1 214 ? 9.279 21.426 -7.490 1.00 76.19 214 VAL A O 1
ATOM 1717 N N . THR A 1 215 ? 11.227 20.596 -6.755 1.00 82.06 215 THR A N 1
ATOM 1718 C CA . THR A 1 215 ? 12.024 21.489 -7.612 1.00 82.06 215 THR A CA 1
ATOM 1719 C C . THR A 1 215 ? 12.338 20.852 -8.963 1.00 82.06 215 THR A C 1
ATOM 1721 O O . THR A 1 215 ? 12.226 19.637 -9.169 1.00 82.06 215 THR A O 1
ATOM 1724 N N . LYS A 1 216 ? 12.745 21.687 -9.923 1.00 79.81 216 LYS A N 1
ATOM 1725 C CA . LYS A 1 216 ? 13.160 21.218 -11.246 1.00 79.81 216 LYS A CA 1
ATOM 1726 C C . LYS A 1 216 ? 14.395 20.318 -11.150 1.00 79.81 216 LYS A C 1
ATOM 1728 O O . LYS A 1 216 ? 14.443 19.289 -11.812 1.00 79.81 216 LYS A O 1
ATOM 1733 N N . GLU A 1 217 ? 15.339 20.668 -10.283 1.00 81.25 217 GLU A N 1
ATOM 1734 C CA . GLU A 1 217 ? 16.563 19.904 -10.033 1.00 81.25 217 GLU A CA 1
ATOM 1735 C C . GLU A 1 217 ? 16.241 18.524 -9.450 1.00 81.25 217 GLU A C 1
ATOM 1737 O O . GLU A 1 217 ? 16.759 17.525 -9.945 1.00 81.25 217 GLU A O 1
ATOM 1742 N N . GLU A 1 218 ? 15.329 18.450 -8.468 1.00 77.75 218 GLU A N 1
ATOM 1743 C CA . GLU A 1 218 ? 14.843 17.174 -7.925 1.00 77.75 218 GLU A CA 1
ATOM 1744 C C . GLU A 1 218 ? 14.231 16.324 -9.046 1.00 77.75 218 GLU A C 1
ATOM 1746 O O . GLU A 1 218 ? 14.598 15.166 -9.227 1.00 77.75 218 GLU A O 1
ATOM 1751 N N . THR A 1 219 ? 13.347 16.909 -9.855 1.00 78.81 219 THR A N 1
ATOM 1752 C CA . THR A 1 219 ? 12.700 16.215 -10.980 1.00 78.81 219 THR A CA 1
ATOM 1753 C C . THR A 1 219 ? 13.719 15.660 -11.980 1.00 78.81 219 THR A C 1
ATOM 1755 O O . THR A 1 219 ? 13.630 14.496 -12.377 1.00 78.81 219 THR A O 1
ATOM 1758 N N . GLU A 1 220 ? 14.706 16.466 -12.376 1.00 80.06 220 GLU A N 1
ATOM 1759 C CA . GLU A 1 220 ? 15.753 16.070 -13.321 1.00 80.06 220 GLU A CA 1
ATOM 1760 C C . GLU A 1 220 ? 16.657 14.973 -12.752 1.00 80.06 220 GLU A C 1
ATOM 1762 O O . GLU A 1 220 ? 16.994 14.026 -13.464 1.00 80.06 220 GLU A O 1
ATOM 1767 N N . GLU A 1 221 ? 17.027 15.049 -11.475 1.00 79.88 221 GLU A N 1
ATOM 1768 C CA . GLU A 1 221 ? 17.838 14.029 -10.811 1.00 79.88 221 GLU A CA 1
ATOM 1769 C C . GLU A 1 221 ? 17.101 12.683 -10.715 1.00 79.88 221 GLU A C 1
ATOM 1771 O O . GLU A 1 221 ? 17.662 11.638 -11.065 1.00 79.88 221 GLU A O 1
ATOM 1776 N N . LEU A 1 222 ? 15.827 12.703 -10.299 1.00 77.19 222 LEU A N 1
ATOM 1777 C CA . LEU A 1 222 ? 14.957 11.521 -10.230 1.00 77.19 222 LEU A CA 1
ATOM 1778 C C . LEU A 1 222 ? 14.850 10.858 -11.611 1.00 77.19 222 LEU A C 1
ATOM 1780 O O . LEU A 1 222 ? 15.048 9.647 -11.752 1.00 77.19 222 LEU A O 1
ATOM 1784 N N . PHE A 1 223 ? 14.587 11.664 -12.642 1.00 79.31 223 PHE A N 1
ATOM 1785 C CA . PHE A 1 223 ? 14.459 11.188 -14.013 1.00 79.31 223 PHE A CA 1
ATOM 1786 C C . PHE A 1 223 ? 15.785 10.622 -14.543 1.00 79.31 223 PHE A C 1
ATOM 1788 O O . PHE A 1 223 ? 15.810 9.518 -15.084 1.00 79.31 223 PHE A O 1
ATOM 1795 N N . ASN A 1 224 ? 16.908 11.317 -14.329 1.00 79.38 224 ASN A N 1
ATOM 1796 C CA . ASN A 1 224 ? 18.234 10.881 -14.781 1.00 79.38 224 ASN A CA 1
ATOM 1797 C C . ASN A 1 224 ? 18.685 9.561 -14.146 1.00 79.38 224 ASN A C 1
ATOM 1799 O O . ASN A 1 224 ? 19.353 8.768 -14.809 1.00 79.38 224 ASN A O 1
ATOM 1803 N N . ARG A 1 225 ? 18.304 9.286 -12.896 1.00 77.56 225 ARG A N 1
ATOM 1804 C CA . ARG A 1 225 ? 18.565 7.981 -12.273 1.00 77.56 225 ARG A CA 1
ATOM 1805 C C . ARG A 1 225 ? 17.751 6.869 -12.908 1.00 77.56 225 ARG A C 1
ATOM 1807 O O . ARG A 1 225 ? 18.305 5.819 -13.220 1.00 77.56 225 ARG A O 1
ATOM 1814 N N . TYR A 1 226 ? 16.469 7.111 -13.177 1.00 79.75 226 TYR A N 1
ATOM 1815 C CA . TYR A 1 226 ? 15.646 6.126 -13.876 1.00 79.75 226 TYR A CA 1
ATOM 1816 C C . TYR A 1 226 ? 16.154 5.861 -15.301 1.00 79.75 226 TYR A C 1
ATOM 1818 O O . TYR A 1 226 ? 16.119 4.722 -15.755 1.00 79.75 226 TYR A O 1
ATOM 1826 N N . LEU A 1 227 ? 16.720 6.866 -15.979 1.00 81.31 227 LEU A N 1
ATOM 1827 C CA . LEU A 1 227 ? 17.359 6.686 -17.286 1.00 81.31 227 LEU A CA 1
ATOM 1828 C C . LEU A 1 227 ? 18.544 5.718 -17.267 1.00 81.31 227 LEU A C 1
ATOM 1830 O O . LEU A 1 227 ? 18.830 5.135 -18.306 1.00 81.31 227 LEU A O 1
ATOM 1834 N N . GLN A 1 228 ? 19.220 5.521 -16.132 1.00 78.94 228 GLN A N 1
ATOM 1835 C CA . GLN A 1 228 ? 20.262 4.493 -16.024 1.00 78.94 228 GLN A CA 1
ATOM 1836 C C . GLN A 1 228 ? 19.668 3.080 -16.030 1.00 78.94 228 GLN A C 1
ATOM 1838 O O . GLN A 1 228 ? 20.312 2.147 -16.495 1.00 78.94 228 GLN A O 1
ATOM 1843 N N . LEU A 1 229 ? 18.434 2.930 -15.541 1.00 80.62 229 LEU A N 1
ATOM 1844 C CA . LEU A 1 229 ? 17.721 1.657 -15.490 1.00 80.62 229 LEU A CA 1
ATOM 1845 C C . LEU A 1 229 ? 16.924 1.387 -16.774 1.00 80.62 229 LEU A C 1
ATOM 1847 O O . LEU A 1 229 ? 16.813 0.243 -17.204 1.00 80.62 229 LEU A O 1
ATOM 1851 N N . GLN A 1 230 ? 16.378 2.442 -17.387 1.00 83.31 230 GLN A N 1
ATOM 1852 C CA . GLN A 1 230 ? 15.557 2.368 -18.592 1.00 83.31 230 GLN A CA 1
ATOM 1853 C C . GLN A 1 230 ? 15.921 3.474 -19.607 1.00 83.31 230 GLN A C 1
ATOM 1855 O O . GLN A 1 230 ? 15.203 4.472 -19.746 1.00 83.31 230 GLN A O 1
ATOM 1860 N N . PRO A 1 231 ? 17.016 3.307 -20.375 1.00 83.12 231 PRO A N 1
ATOM 1861 C CA . PRO A 1 231 ? 17.475 4.312 -21.342 1.00 83.12 231 PRO A CA 1
ATOM 1862 C C . PRO A 1 231 ? 16.485 4.623 -22.472 1.00 83.12 231 PRO A C 1
ATOM 1864 O O . PRO A 1 231 ? 16.567 5.693 -23.082 1.00 83.12 231 PRO A O 1
ATOM 1867 N N . SER A 1 232 ? 15.521 3.730 -22.737 1.00 79.06 232 SER A N 1
ATOM 1868 C CA . SER A 1 232 ? 14.485 3.944 -23.761 1.00 79.06 232 SER A CA 1
ATOM 1869 C C . SER A 1 232 ? 13.643 5.203 -23.528 1.00 79.06 232 SER A C 1
ATOM 1871 O O . SER A 1 232 ? 13.108 5.757 -24.483 1.00 79.06 232 SER A O 1
ATOM 1873 N N . PHE A 1 233 ? 13.599 5.728 -22.301 1.00 78.81 233 PHE A N 1
ATOM 1874 C CA . PHE A 1 233 ? 12.869 6.956 -21.972 1.00 78.81 233 PHE A CA 1
ATOM 1875 C C . PHE A 1 233 ? 13.478 8.228 -22.603 1.00 78.81 233 PHE A C 1
ATOM 1877 O O . PHE A 1 233 ? 12.807 9.259 -22.669 1.00 78.81 233 PHE A O 1
ATOM 1884 N N . LYS A 1 234 ? 14.727 8.164 -23.094 1.00 72.38 234 LYS A N 1
ATOM 1885 C CA . LYS A 1 234 ? 15.451 9.270 -23.758 1.00 72.38 234 LYS A CA 1
ATOM 1886 C C . LYS A 1 234 ? 15.882 8.929 -25.196 1.00 72.38 234 LYS A C 1
ATOM 1888 O O . LYS A 1 234 ? 16.687 9.653 -25.785 1.00 72.38 234 LYS A O 1
ATOM 1893 N N . LEU A 1 235 ? 15.417 7.813 -25.772 1.00 54.47 235 LEU A N 1
ATOM 1894 C CA . LEU A 1 235 ? 15.952 7.317 -27.043 1.00 54.47 235 LEU A CA 1
ATOM 1895 C C . LEU A 1 235 ? 15.631 8.274 -28.211 1.00 54.47 235 LEU A C 1
ATOM 1897 O O . LEU A 1 235 ? 14.508 8.334 -28.697 1.00 54.47 235 LEU A O 1
ATOM 1901 N N . LYS A 1 236 ? 16.659 8.966 -28.718 1.00 46.03 236 LYS A N 1
ATOM 1902 C CA . LYS A 1 236 ? 16.604 9.937 -29.834 1.00 46.03 236 LYS A CA 1
ATOM 1903 C C . LYS A 1 236 ? 16.200 9.366 -31.207 1.00 46.03 236 LYS A C 1
ATOM 1905 O O . LYS A 1 236 ? 16.175 10.116 -32.177 1.00 46.03 236 LYS A O 1
ATOM 1910 N N . VAL A 1 237 ? 15.946 8.062 -31.326 1.00 46.16 237 VAL A N 1
ATOM 1911 C CA . VAL A 1 237 ? 15.693 7.403 -32.625 1.00 46.16 237 VAL A CA 1
ATOM 1912 C C . VAL A 1 237 ? 14.291 7.730 -33.162 1.00 46.16 237 VAL A C 1
ATOM 1914 O O . VAL A 1 237 ? 14.075 7.698 -34.367 1.00 46.16 237 VAL A O 1
ATOM 1917 N N . HIS A 1 238 ? 13.372 8.144 -32.286 1.00 37.31 238 HIS A N 1
ATOM 1918 C CA . HIS A 1 238 ? 12.070 8.699 -32.649 1.00 37.31 238 HIS A CA 1
ATOM 1919 C C . HIS A 1 238 ? 11.904 10.029 -31.904 1.00 37.31 238 HIS A C 1
ATOM 1921 O O . HIS A 1 238 ? 12.385 10.181 -30.787 1.00 37.31 238 HIS A O 1
ATOM 1927 N N . ILE A 1 239 ? 11.281 11.020 -32.533 1.00 43.44 239 ILE A N 1
ATOM 1928 C CA . ILE A 1 239 ? 11.301 12.453 -32.173 1.00 43.44 239 ILE A CA 1
ATOM 1929 C C . ILE A 1 239 ? 10.465 12.763 -30.899 1.00 43.44 239 ILE A C 1
ATOM 1931 O O . ILE A 1 239 ? 9.833 13.808 -30.799 1.00 43.44 239 ILE A O 1
ATOM 1935 N N . GLN A 1 240 ? 10.407 11.873 -29.903 1.00 50.38 240 GLN A N 1
ATOM 1936 C CA . GLN A 1 240 ? 9.628 12.069 -28.674 1.00 50.38 240 GLN A CA 1
ATOM 1937 C C . GLN A 1 240 ? 10.374 11.540 -27.440 1.00 50.38 240 GLN A C 1
ATOM 1939 O O . GLN A 1 240 ? 10.633 10.347 -27.313 1.00 50.38 240 GLN A O 1
ATOM 1944 N N . ASN A 1 241 ? 10.709 12.449 -26.518 1.00 66.06 241 ASN A N 1
ATOM 1945 C CA . ASN A 1 241 ? 11.090 12.097 -25.147 1.00 66.06 241 ASN A CA 1
ATOM 1946 C C . ASN A 1 241 ? 9.843 11.622 -24.392 1.00 66.06 241 ASN A C 1
ATOM 1948 O O . ASN A 1 241 ? 8.758 12.149 -24.637 1.00 66.06 241 ASN A O 1
ATOM 1952 N N . VAL A 1 242 ? 10.004 10.710 -23.426 1.00 74.81 242 VAL A N 1
ATOM 1953 C CA . VAL A 1 242 ? 8.930 10.419 -22.464 1.00 74.81 242 VAL A CA 1
ATOM 1954 C C . VAL A 1 242 ? 8.514 11.716 -21.772 1.00 74.81 242 VAL A C 1
ATOM 1956 O O . VAL A 1 242 ? 9.342 12.416 -21.184 1.00 74.81 242 VAL A O 1
ATOM 1959 N N . THR A 1 243 ? 7.228 12.044 -21.861 1.00 76.00 243 THR A N 1
ATOM 1960 C CA . THR A 1 243 ? 6.664 13.248 -21.254 1.00 76.00 243 THR A CA 1
ATOM 1961 C C . THR A 1 243 ? 6.336 12.983 -19.790 1.00 76.00 243 THR A C 1
ATOM 1963 O O . THR A 1 243 ? 5.644 12.016 -19.466 1.00 76.00 243 THR A O 1
ATOM 1966 N N . ILE A 1 244 ? 6.814 13.856 -18.899 1.00 79.94 244 ILE A N 1
ATOM 1967 C CA . ILE A 1 244 ? 6.325 13.919 -17.519 1.00 79.94 244 ILE A CA 1
ATOM 1968 C C . ILE A 1 244 ? 4.940 14.562 -17.570 1.00 79.94 244 ILE A C 1
ATOM 1970 O O . ILE A 1 244 ? 4.796 15.703 -18.001 1.00 79.94 244 ILE A O 1
ATOM 1974 N N . LEU A 1 245 ? 3.929 13.795 -17.179 1.00 78.12 245 LEU A N 1
ATOM 1975 C CA . LEU A 1 245 ? 2.531 14.209 -17.175 1.00 78.12 245 LEU A CA 1
ATOM 1976 C C . LEU A 1 245 ? 2.177 14.963 -15.898 1.00 78.12 245 LEU A C 1
ATOM 1978 O O . LEU A 1 245 ? 1.387 15.899 -15.940 1.00 78.12 245 LEU A O 1
ATOM 1982 N N . ASP A 1 246 ? 2.721 14.510 -14.768 1.00 78.44 246 ASP A N 1
ATOM 1983 C CA . ASP A 1 246 ? 2.388 15.034 -13.448 1.00 78.44 246 ASP A CA 1
ATOM 1984 C C . ASP A 1 246 ? 3.427 14.602 -12.402 1.00 78.44 246 ASP A C 1
ATOM 1986 O O . ASP A 1 246 ? 4.306 13.777 -12.678 1.00 78.44 246 ASP A O 1
ATOM 1990 N N . HIS A 1 247 ? 3.296 15.112 -11.182 1.00 82.50 247 HIS A N 1
ATOM 1991 C CA . HIS A 1 247 ? 4.045 14.660 -10.020 1.00 82.50 247 HIS A CA 1
ATOM 1992 C C . HIS A 1 247 ? 3.154 14.568 -8.776 1.00 82.50 247 HIS A C 1
ATOM 1994 O O . HIS A 1 247 ? 2.112 15.205 -8.678 1.00 82.50 247 HIS A O 1
ATOM 2000 N N . PHE A 1 248 ? 3.581 13.778 -7.795 1.00 83.38 248 PHE A N 1
ATOM 2001 C CA . PHE A 1 248 ? 2.929 13.703 -6.491 1.00 83.38 248 PHE A CA 1
ATOM 2002 C C . PHE A 1 248 ? 3.975 13.704 -5.382 1.00 83.38 248 PHE A C 1
ATOM 2004 O O . PHE A 1 248 ? 4.936 12.938 -5.436 1.00 83.38 248 PHE A O 1
ATOM 2011 N N . VAL A 1 249 ? 3.773 14.533 -4.359 1.00 84.75 249 VAL A N 1
ATOM 2012 C CA . VAL A 1 249 ? 4.610 14.564 -3.156 1.00 84.75 249 VAL A CA 1
ATOM 2013 C C . VAL A 1 24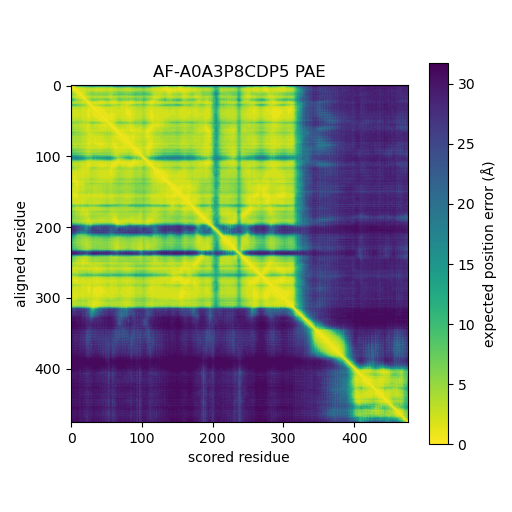9 ? 3.774 14.096 -1.974 1.00 84.75 249 VAL A C 1
ATOM 2015 O O . VAL A 1 249 ? 2.652 14.554 -1.777 1.00 84.75 249 VAL A O 1
ATOM 2018 N N . GLY A 1 250 ? 4.315 13.173 -1.183 1.00 84.81 250 GLY A N 1
ATOM 2019 C CA . GLY A 1 250 ? 3.624 12.634 -0.019 1.00 84.81 250 GLY A CA 1
ATOM 2020 C C . GLY A 1 250 ? 4.543 12.439 1.178 1.00 84.81 250 GLY A C 1
ATOM 2021 O O . GLY A 1 250 ? 5.684 11.998 1.029 1.00 84.81 250 GLY A O 1
ATOM 2022 N N . LEU A 1 251 ? 4.019 12.718 2.372 1.00 86.62 251 LEU A N 1
ATOM 2023 C CA . LEU A 1 251 ? 4.674 12.437 3.649 1.00 86.62 251 LEU A CA 1
ATOM 2024 C C . LEU A 1 251 ? 4.131 11.126 4.212 1.00 86.62 251 LEU A C 1
ATOM 2026 O O . LEU A 1 251 ? 3.009 11.060 4.712 1.00 86.62 251 LEU A O 1
ATOM 2030 N N . ARG A 1 252 ? 4.915 10.053 4.106 1.00 89.12 252 ARG A N 1
ATOM 2031 C CA . ARG A 1 252 ? 4.498 8.732 4.584 1.00 89.12 252 ARG A CA 1
ATOM 2032 C C . ARG A 1 252 ? 4.588 8.685 6.114 1.00 89.12 252 ARG A C 1
ATOM 2034 O O . ARG A 1 252 ? 5.604 9.138 6.641 1.00 89.12 252 ARG A O 1
ATOM 2041 N N . PRO A 1 253 ? 3.586 8.115 6.812 1.00 91.81 253 PRO A N 1
ATOM 2042 C CA . PRO A 1 253 ? 3.511 8.089 8.273 1.00 91.81 253 PRO A CA 1
ATOM 2043 C C . PRO A 1 253 ? 4.476 7.051 8.852 1.00 91.81 253 PRO A C 1
ATOM 2045 O O . PRO A 1 253 ? 4.090 5.909 9.115 1.00 91.81 253 PRO A O 1
ATOM 2048 N N . GLY A 1 254 ? 5.750 7.423 8.966 1.00 87.44 254 GLY A N 1
ATOM 2049 C CA . GLY A 1 254 ? 6.811 6.580 9.497 1.00 87.44 254 GLY A CA 1
ATOM 2050 C C . GLY A 1 254 ? 6.625 6.317 10.987 1.00 87.44 254 GLY A C 1
ATOM 2051 O O . GLY A 1 254 ? 6.330 7.228 11.750 1.00 87.44 254 GLY A O 1
ATOM 2052 N N . ARG A 1 255 ? 6.801 5.055 11.377 1.00 87.25 255 ARG A N 1
ATOM 2053 C CA . ARG A 1 255 ? 6.905 4.574 12.758 1.00 87.25 255 ARG A CA 1
ATOM 2054 C C . ARG A 1 255 ? 7.816 3.352 12.744 1.00 87.25 255 ARG A C 1
ATOM 2056 O O . ARG A 1 255 ? 7.857 2.623 11.752 1.00 87.25 255 ARG A O 1
ATOM 2063 N N . THR A 1 256 ? 8.551 3.100 13.824 1.00 83.75 256 THR A N 1
ATOM 2064 C CA . THR A 1 256 ? 9.469 1.945 13.904 1.00 83.75 256 THR A CA 1
ATOM 2065 C C . THR A 1 256 ? 8.751 0.607 13.689 1.00 83.75 256 THR A C 1
ATOM 2067 O O . THR A 1 256 ? 9.295 -0.301 13.055 1.00 83.75 256 THR A O 1
ATOM 2070 N N . VAL A 1 257 ? 7.526 0.495 14.204 1.00 85.50 257 VAL A N 1
ATOM 2071 C CA . VAL A 1 257 ? 6.612 -0.638 14.025 1.00 85.50 257 VAL A CA 1
ATOM 2072 C C . VAL A 1 257 ? 5.215 -0.060 13.824 1.00 85.50 257 VAL A C 1
ATOM 2074 O O . VAL A 1 257 ? 4.878 0.915 14.485 1.00 85.50 257 VAL A O 1
ATOM 2077 N N . VAL A 1 258 ? 4.382 -0.635 12.960 1.00 92.38 258 VAL A N 1
ATOM 2078 C CA . VAL A 1 258 ? 2.965 -0.237 12.863 1.00 92.38 258 VAL A CA 1
ATOM 2079 C C . VAL A 1 258 ? 2.269 -0.409 14.224 1.00 92.38 258 VAL A C 1
ATOM 2081 O O . VAL A 1 258 ? 2.528 -1.390 14.927 1.00 92.38 258 VAL A O 1
ATOM 2084 N N . ARG A 1 259 ? 1.428 0.545 14.641 1.00 95.50 259 ARG A N 1
ATOM 2085 C CA . ARG A 1 259 ? 0.653 0.435 15.888 1.00 95.50 259 ARG A CA 1
ATOM 2086 C C . ARG A 1 259 ? -0.701 -0.183 15.565 1.00 95.50 259 ARG A C 1
ATOM 2088 O O . ARG A 1 259 ? -1.509 0.467 14.910 1.00 95.50 259 ARG A O 1
ATOM 2095 N N . VAL A 1 260 ? -0.915 -1.420 16.015 1.00 97.88 260 VAL A N 1
ATOM 2096 C CA . VAL A 1 260 ? -2.218 -2.097 16.006 1.00 97.88 260 VAL A CA 1
ATOM 2097 C C . VAL A 1 260 ? -2.463 -2.675 17.393 1.00 97.88 260 VAL A C 1
ATOM 2099 O O . VAL A 1 260 ? -1.786 -3.627 17.776 1.00 97.88 260 VAL A O 1
ATOM 2102 N N . GLU A 1 261 ? -3.339 -2.038 18.164 1.00 97.00 261 GLU A N 1
ATOM 2103 C CA . GLU A 1 261 ? -3.641 -2.393 19.558 1.00 97.00 261 GLU A CA 1
ATOM 2104 C C . GLU A 1 261 ? -4.928 -1.710 20.031 1.00 97.00 261 GLU A C 1
ATOM 2106 O O . GLU A 1 261 ? -5.384 -0.746 19.411 1.00 97.00 261 GLU A O 1
ATOM 2111 N N . ALA A 1 262 ? -5.500 -2.203 21.129 1.00 98.00 262 ALA A N 1
ATOM 2112 C CA . ALA A 1 262 ? -6.660 -1.606 21.776 1.00 98.00 262 ALA A CA 1
ATOM 2113 C C . ALA A 1 262 ? -6.323 -1.132 23.191 1.00 98.00 262 ALA A C 1
ATOM 2115 O O . ALA A 1 262 ? -5.574 -1.789 23.912 1.00 98.00 262 ALA A O 1
ATOM 2116 N N . GLU A 1 263 ? -6.929 -0.024 23.599 1.00 97.00 263 GLU A N 1
ATOM 2117 C CA . GLU A 1 263 ? -6.863 0.499 24.960 1.00 97.00 263 GLU A CA 1
ATOM 2118 C C . GLU A 1 263 ? -8.236 1.016 25.411 1.00 97.00 263 GLU A C 1
ATOM 2120 O O . GLU A 1 263 ? -9.040 1.505 24.613 1.00 97.00 263 GLU A O 1
ATOM 2125 N N . SER A 1 264 ? -8.510 0.913 26.711 1.00 97.62 264 SER A N 1
ATOM 2126 C CA . SER A 1 264 ? -9.653 1.589 27.329 1.00 97.62 264 SER A CA 1
ATOM 2127 C C . SER A 1 264 ? -9.247 3.013 27.686 1.00 97.62 264 SER A C 1
ATOM 2129 O O . SER A 1 264 ? -8.280 3.214 28.421 1.00 97.62 264 SER A O 1
ATOM 2131 N N . ARG A 1 265 ? -9.996 4.000 27.195 1.00 96.75 265 ARG A N 1
ATOM 2132 C CA . ARG A 1 265 ? -9.768 5.424 27.469 1.00 96.75 265 ARG A CA 1
ATOM 2133 C C . ARG A 1 265 ? -10.960 6.039 28.188 1.00 96.75 265 ARG A C 1
ATOM 2135 O O . ARG A 1 265 ? -12.086 5.546 28.104 1.00 96.75 265 ARG A O 1
ATOM 2142 N N . HIS A 1 266 ? -10.697 7.149 28.869 1.00 96.31 266 HIS A N 1
ATOM 2143 C CA . HIS A 1 266 ? -11.705 7.948 29.554 1.00 96.31 266 HIS A CA 1
ATOM 2144 C C . HIS A 1 266 ? -11.653 9.382 29.036 1.00 96.31 266 HIS A C 1
ATOM 2146 O O . HIS A 1 266 ? -10.603 10.023 29.098 1.00 96.31 266 HIS A O 1
ATOM 2152 N N . SER A 1 267 ? -12.783 9.891 28.550 1.00 95.19 267 SER A N 1
ATOM 2153 C CA . SER A 1 267 ? -12.905 11.294 28.171 1.00 95.19 267 SER A CA 1
ATOM 2154 C C . SER A 1 267 ? -12.829 12.197 29.404 1.00 95.19 267 SER A C 1
ATOM 2156 O O . SER A 1 267 ? -13.102 11.780 30.535 1.00 95.19 267 SER A O 1
ATOM 2158 N N . LYS A 1 268 ? -12.556 13.489 29.194 1.00 90.00 268 LYS A N 1
ATOM 2159 C CA . LYS A 1 268 ? -12.608 14.500 30.268 1.00 90.00 268 LYS A CA 1
ATOM 2160 C C . LYS A 1 268 ? -13.987 14.614 30.932 1.00 90.00 268 LYS A C 1
ATOM 2162 O O . LYS A 1 268 ? -14.071 15.120 32.048 1.00 90.00 268 LYS A O 1
ATOM 2167 N N . ARG A 1 269 ? -15.058 14.168 30.263 1.00 92.44 269 ARG A N 1
ATOM 2168 C CA . ARG A 1 269 ? -16.430 14.137 30.799 1.00 92.44 269 ARG A CA 1
ATOM 2169 C C . ARG A 1 269 ? -16.764 12.834 31.535 1.00 92.44 269 ARG A C 1
ATOM 2171 O O . ARG A 1 269 ? -17.869 12.707 32.052 1.00 92.44 269 ARG A O 1
ATOM 2178 N N . GLY A 1 270 ? -15.821 11.893 31.615 1.00 92.75 270 GLY A N 1
ATOM 2179 C CA . GLY A 1 270 ? -15.983 10.607 32.297 1.00 92.75 270 GLY A CA 1
ATOM 2180 C C . GLY A 1 270 ? -16.535 9.485 31.414 1.00 92.75 270 GLY A C 1
ATOM 2181 O O . GLY A 1 270 ? -16.806 8.396 31.921 1.00 92.75 270 GLY A O 1
ATOM 2182 N N . THR A 1 271 ? -16.688 9.712 30.107 1.00 96.44 271 THR A N 1
ATOM 2183 C CA . THR A 1 271 ? -17.149 8.687 29.164 1.00 96.44 271 THR A CA 1
ATOM 2184 C C . THR A 1 271 ? -16.039 7.668 28.937 1.00 96.44 271 THR A C 1
ATOM 2186 O O . THR A 1 271 ? -14.932 8.029 28.541 1.00 96.44 271 THR A O 1
ATOM 2189 N N . THR A 1 272 ? -16.317 6.390 29.189 1.00 97.62 272 THR A N 1
ATOM 2190 C CA . THR A 1 272 ? -15.368 5.300 28.915 1.00 97.62 272 THR A CA 1
ATOM 2191 C C . THR A 1 272 ? -15.619 4.746 27.520 1.00 97.62 272 THR A C 1
ATOM 2193 O O . THR A 1 272 ? -16.766 4.464 27.179 1.00 97.62 272 THR A O 1
ATOM 2196 N N . TYR A 1 273 ? -14.561 4.569 26.734 1.00 98.00 273 TYR A N 1
ATOM 2197 C CA . TYR A 1 273 ? -14.645 4.041 25.374 1.00 98.00 273 TYR A CA 1
ATOM 2198 C C . TYR A 1 273 ? -13.431 3.172 25.040 1.00 98.00 273 TYR A C 1
ATOM 2200 O O . TYR A 1 273 ? -12.365 3.302 25.649 1.00 98.00 273 TYR A O 1
ATOM 2208 N N . LYS A 1 274 ? -13.593 2.281 24.060 1.00 98.44 274 LYS A N 1
ATOM 2209 C CA . LYS A 1 274 ? -12.492 1.481 23.515 1.00 98.44 274 LYS A CA 1
ATOM 2210 C C . LYS A 1 274 ? -11.856 2.235 22.350 1.00 98.44 274 LYS A C 1
ATOM 2212 O O . LYS A 1 274 ? -12.517 2.478 21.342 1.00 98.44 274 LYS A O 1
ATOM 2217 N N . ALA A 1 275 ? -10.578 2.573 22.459 1.00 98.44 275 ALA A N 1
ATOM 2218 C CA . ALA A 1 275 ? -9.798 3.066 21.334 1.00 98.44 275 ALA A CA 1
ATOM 2219 C C . ALA A 1 275 ? -9.040 1.901 20.694 1.00 98.44 275 ALA A C 1
ATOM 2221 O O . ALA A 1 275 ? -8.362 1.148 21.386 1.00 98.44 275 ALA A O 1
ATOM 2222 N N . VAL A 1 276 ? -9.150 1.752 19.376 1.00 98.75 276 VAL A N 1
ATOM 2223 C CA . VAL A 1 276 ? -8.360 0.791 18.597 1.00 98.75 276 VAL A CA 1
ATOM 2224 C C . VAL A 1 276 ? -7.463 1.570 17.650 1.00 98.75 276 VAL A C 1
ATOM 2226 O O . VAL A 1 276 ? -7.936 2.308 16.791 1.00 98.75 276 VAL A O 1
ATOM 2229 N N . HIS A 1 277 ? -6.156 1.432 17.803 1.00 98.56 277 HIS A N 1
ATOM 2230 C CA . HIS A 1 277 ? -5.169 2.126 16.989 1.00 98.56 277 HIS A CA 1
ATOM 2231 C C . HIS A 1 277 ? -4.808 1.293 15.762 1.00 98.56 277 HIS A C 1
ATOM 2233 O O . HIS A 1 277 ? -4.633 0.087 15.875 1.00 98.56 277 HIS A O 1
ATOM 2239 N N . ASN A 1 278 ? -4.700 1.928 14.594 1.00 98.50 278 ASN A N 1
ATOM 2240 C CA . ASN A 1 278 ? -4.200 1.312 13.365 1.00 98.50 278 ASN A CA 1
ATOM 2241 C C . ASN A 1 278 ? -3.520 2.374 12.477 1.00 98.50 278 ASN A C 1
ATOM 2243 O O . ASN A 1 278 ? -4.108 2.887 11.520 1.00 98.50 278 ASN A O 1
ATOM 2247 N N . TYR A 1 279 ? -2.283 2.749 12.818 1.00 97.75 279 TYR A N 1
ATOM 2248 C CA . TYR A 1 279 ? -1.503 3.784 12.121 1.00 97.75 279 TYR A CA 1
ATOM 2249 C C . TYR A 1 279 ? 0.016 3.519 12.180 1.00 97.75 279 TYR A C 1
ATOM 2251 O O . TYR A 1 279 ? 0.472 2.539 12.767 1.00 97.75 279 TYR A O 1
ATOM 2259 N N . GLY A 1 280 ? 0.822 4.374 11.533 1.00 94.62 280 GLY A N 1
ATOM 2260 C CA . GLY A 1 280 ? 2.285 4.199 11.475 1.00 94.62 280 GLY A CA 1
ATOM 2261 C C . GLY A 1 280 ? 2.753 3.211 10.401 1.00 94.62 280 GLY A C 1
ATOM 2262 O O . GLY A 1 280 ? 3.676 2.432 10.615 1.00 94.62 280 GLY A O 1
ATOM 2263 N N . HIS A 1 281 ? 2.084 3.203 9.246 1.00 93.75 281 HIS A N 1
ATOM 2264 C CA . HIS A 1 281 ? 2.301 2.220 8.178 1.00 93.75 281 HIS A CA 1
ATOM 2265 C C . HIS A 1 281 ? 3.518 2.497 7.273 1.00 93.75 281 HIS A C 1
ATOM 2267 O O . HIS A 1 281 ? 3.843 1.673 6.409 1.00 93.75 281 HIS A O 1
ATOM 2273 N N . GLY A 1 282 ? 4.168 3.656 7.414 1.00 89.69 282 GLY A N 1
ATOM 2274 C CA . GLY A 1 282 ? 5.294 4.076 6.584 1.00 89.69 282 GLY A CA 1
ATOM 2275 C C . GLY A 1 282 ? 5.004 3.962 5.083 1.00 89.69 282 GLY A C 1
ATOM 2276 O O . GLY A 1 282 ? 3.924 4.309 4.607 1.00 89.69 282 GLY A O 1
ATOM 2277 N N . GLY A 1 283 ? 5.980 3.455 4.326 1.00 86.19 283 GLY A N 1
ATOM 2278 C CA . GLY A 1 283 ? 5.853 3.204 2.885 1.00 86.19 283 GLY A CA 1
ATOM 2279 C C . GLY A 1 283 ? 5.188 1.878 2.505 1.00 86.19 283 GLY A C 1
ATOM 2280 O O . GLY A 1 283 ? 5.158 1.552 1.325 1.00 86.19 283 GLY A O 1
ATOM 2281 N N . THR A 1 284 ? 4.687 1.104 3.472 1.00 88.56 284 THR A N 1
ATOM 2282 C CA . THR A 1 284 ? 4.147 -0.250 3.247 1.00 88.56 284 THR A CA 1
ATOM 2283 C C . THR A 1 284 ? 2.640 -0.348 3.450 1.00 88.56 284 THR A C 1
ATOM 2285 O O . THR A 1 284 ? 2.113 -1.454 3.438 1.00 88.56 284 THR A O 1
ATOM 2288 N N . GLY A 1 285 ? 1.933 0.776 3.619 1.00 92.56 285 GLY A N 1
ATOM 2289 C CA . GLY A 1 285 ? 0.501 0.790 3.938 1.00 92.56 285 GLY A CA 1
ATOM 2290 C C . GLY A 1 285 ? -0.331 -0.143 3.067 1.00 92.56 285 GLY A C 1
ATOM 2291 O O . GLY A 1 285 ? -1.007 -1.005 3.604 1.00 92.56 285 GLY A O 1
ATOM 2292 N N . PHE A 1 286 ? -0.206 -0.063 1.743 1.00 93.69 286 PHE A N 1
ATOM 2293 C CA . PHE A 1 286 ? -0.983 -0.910 0.827 1.00 93.69 286 PHE A CA 1
ATOM 2294 C C . PHE A 1 286 ? -0.513 -2.373 0.797 1.00 93.69 286 PHE A C 1
ATOM 2296 O O . PHE A 1 286 ? -1.300 -3.252 0.474 1.00 93.69 286 PHE A O 1
ATOM 2303 N N . THR A 1 287 ? 0.741 -2.653 1.166 1.00 95.31 287 THR A N 1
ATOM 2304 C CA . THR A 1 287 ? 1.253 -4.027 1.284 1.00 95.31 287 THR A CA 1
ATOM 2305 C C . THR A 1 287 ? 0.599 -4.769 2.448 1.00 95.31 287 THR A C 1
ATOM 2307 O O . THR A 1 287 ? 0.408 -5.975 2.362 1.00 95.31 287 THR A O 1
ATOM 2310 N N . ILE A 1 288 ? 0.301 -4.079 3.553 1.00 96.12 288 ILE A N 1
ATOM 2311 C CA . ILE A 1 288 ? -0.140 -4.722 4.803 1.00 96.12 288 ILE A CA 1
ATOM 2312 C C . ILE A 1 288 ? -1.555 -4.322 5.244 1.00 96.12 288 ILE A C 1
ATOM 2314 O O . ILE A 1 288 ? -2.007 -4.796 6.282 1.00 96.12 288 ILE A O 1
ATOM 2318 N N . CYS A 1 289 ? -2.244 -3.454 4.492 1.00 96.12 289 CYS A N 1
ATOM 2319 C CA . CYS A 1 289 ? -3.473 -2.783 4.932 1.00 96.12 289 CYS A CA 1
ATOM 2320 C C . CYS A 1 289 ? -4.602 -3.737 5.309 1.00 96.12 289 CYS A C 1
ATOM 2322 O O . CYS A 1 289 ? -5.306 -3.483 6.281 1.00 96.12 289 CYS A O 1
ATOM 2324 N N . TRP A 1 290 ? -4.800 -4.817 4.555 1.00 98.00 290 TRP A N 1
ATOM 2325 C CA . TRP A 1 290 ? -5.888 -5.744 4.848 1.00 98.00 290 TRP A CA 1
ATOM 2326 C C . TRP A 1 290 ? -5.572 -6.572 6.090 1.00 98.00 290 TRP A C 1
ATOM 2328 O O . TRP A 1 290 ? -6.425 -6.742 6.953 1.00 98.00 290 TRP A O 1
ATOM 2338 N N . GLY A 1 291 ? -4.322 -7.020 6.233 1.00 98.19 291 GLY A N 1
ATOM 2339 C CA . GLY A 1 291 ? -3.874 -7.736 7.425 1.00 98.19 291 GLY A CA 1
ATOM 2340 C C . GLY A 1 291 ? -3.971 -6.888 8.696 1.00 98.19 291 GLY A C 1
ATOM 2341 O O . GLY A 1 291 ? -4.468 -7.360 9.719 1.00 98.19 291 GLY A O 1
ATOM 2342 N N . THR A 1 292 ? -3.560 -5.615 8.641 1.00 98.38 292 THR A N 1
ATOM 2343 C CA . THR A 1 292 ? -3.721 -4.705 9.788 1.00 98.38 292 THR A CA 1
ATOM 2344 C C . THR A 1 292 ? -5.191 -4.381 10.055 1.00 98.38 292 THR A C 1
ATOM 2346 O O . THR A 1 292 ? -5.580 -4.274 11.216 1.00 98.38 292 THR A O 1
ATOM 2349 N N . ALA A 1 293 ? -6.033 -4.292 9.018 1.00 98.56 293 ALA A N 1
ATOM 2350 C CA . ALA A 1 293 ? -7.477 -4.121 9.169 1.00 98.56 293 ALA A CA 1
ATOM 2351 C C . ALA A 1 293 ? -8.156 -5.339 9.815 1.00 98.56 293 ALA A C 1
ATOM 2353 O O . ALA A 1 293 ? -9.018 -5.153 10.674 1.00 98.56 293 ALA A O 1
ATOM 2354 N N . LEU A 1 294 ? -7.757 -6.568 9.467 1.00 98.62 294 LEU A N 1
ATOM 2355 C CA . LEU A 1 294 ? -8.255 -7.790 10.109 1.00 98.62 294 LEU A CA 1
ATOM 2356 C C . LEU A 1 294 ? -7.887 -7.823 11.595 1.00 98.62 294 LEU A C 1
ATOM 2358 O O . LEU A 1 294 ? -8.756 -8.074 12.429 1.00 98.62 294 LEU A O 1
ATOM 2362 N N . HIS A 1 295 ? -6.641 -7.490 11.940 1.00 98.56 295 HIS A N 1
ATOM 2363 C CA . HIS A 1 295 ? -6.217 -7.408 13.338 1.00 98.56 295 HIS A CA 1
ATOM 2364 C C . HIS A 1 295 ? -6.969 -6.311 14.109 1.00 98.56 295 HIS A C 1
ATOM 2366 O O . HIS A 1 295 ? -7.524 -6.580 15.172 1.00 98.56 295 HIS A O 1
ATOM 2372 N N . ALA A 1 296 ? -7.072 -5.097 13.560 1.00 98.69 296 ALA A N 1
ATOM 2373 C CA . ALA A 1 296 ? -7.842 -4.018 14.182 1.00 98.69 296 ALA A CA 1
ATOM 2374 C C . ALA A 1 296 ? -9.324 -4.395 14.360 1.00 98.69 296 ALA A C 1
ATOM 2376 O O . ALA A 1 296 ? -9.911 -4.125 15.404 1.00 98.69 296 ALA A O 1
ATOM 2377 N N . SER A 1 297 ? -9.920 -5.074 13.378 1.00 98.00 297 SER A N 1
ATOM 2378 C CA . SER A 1 297 ? -11.303 -5.552 13.465 1.00 98.00 297 SER A CA 1
ATOM 2379 C C . SER A 1 297 ? -11.464 -6.616 14.552 1.00 98.00 297 SER A C 1
ATOM 2381 O O . SER A 1 297 ? -12.423 -6.561 15.316 1.00 98.00 297 SER A O 1
ATOM 2383 N N . ALA A 1 298 ? -10.514 -7.548 14.681 1.00 98.38 298 ALA A N 1
ATOM 2384 C CA . ALA A 1 298 ? -10.520 -8.528 15.764 1.00 98.38 298 ALA A CA 1
ATOM 2385 C C . ALA A 1 298 ? -10.505 -7.846 17.142 1.00 98.38 298 ALA A C 1
ATOM 2387 O O . ALA A 1 298 ? -11.301 -8.206 18.003 1.00 98.38 298 ALA A O 1
ATOM 2388 N N . LEU A 1 299 ? -9.694 -6.799 17.316 1.00 98.50 299 LEU A N 1
ATOM 2389 C CA . LEU A 1 299 ? -9.649 -6.002 18.547 1.00 98.50 299 LEU A CA 1
ATOM 2390 C C . LEU A 1 299 ? -10.953 -5.232 18.823 1.00 98.50 299 LEU A C 1
ATOM 2392 O O . LEU A 1 299 ? -11.388 -5.136 19.971 1.00 98.50 299 LEU A O 1
ATOM 2396 N N . VAL A 1 300 ? -11.606 -4.695 17.785 1.00 98.06 300 VAL A N 1
ATOM 2397 C CA . VAL A 1 300 ? -12.923 -4.044 17.913 1.00 98.06 300 VAL A CA 1
ATOM 2398 C C . VAL A 1 300 ? -13.951 -5.020 18.490 1.00 98.06 300 VAL A C 1
ATOM 2400 O O . VAL A 1 300 ? -14.660 -4.667 19.435 1.00 98.06 300 VAL A O 1
ATOM 2403 N N . PHE A 1 301 ? -13.992 -6.244 17.957 1.00 96.75 301 PHE A N 1
ATOM 2404 C CA . PHE A 1 301 ? -14.974 -7.274 18.306 1.00 96.75 301 PHE A CA 1
ATOM 2405 C C . PHE A 1 301 ? -14.535 -8.229 19.429 1.00 96.75 301 PHE A C 1
ATOM 2407 O O . PHE A 1 301 ? -15.221 -9.223 19.658 1.00 96.75 301 PHE A O 1
ATOM 2414 N N . ASP A 1 302 ? -13.420 -7.950 20.113 1.00 96.62 302 ASP A N 1
ATOM 2415 C CA . ASP A 1 302 ? -12.853 -8.809 21.168 1.00 96.62 302 ASP A CA 1
ATOM 2416 C C . ASP A 1 302 ? -12.645 -10.271 20.720 1.00 96.62 302 ASP A C 1
ATOM 2418 O O . ASP A 1 302 ? -12.846 -11.223 21.477 1.00 96.62 302 ASP A O 1
ATOM 2422 N N . LEU A 1 303 ? -12.254 -10.457 19.458 1.00 97.56 303 LEU A N 1
ATOM 2423 C CA . LEU A 1 303 ? -11.907 -11.759 18.895 1.00 97.56 303 LEU A CA 1
ATOM 2424 C C . LEU A 1 303 ? -10.452 -12.128 19.234 1.00 97.56 303 LEU A C 1
ATOM 2426 O O . LEU A 1 303 ? -9.632 -11.236 19.459 1.00 97.56 303 LEU A O 1
ATOM 2430 N N . PRO A 1 304 ? -10.092 -13.428 19.232 1.00 97.00 304 PRO A N 1
ATOM 2431 C CA . PRO A 1 304 ? -8.724 -13.864 19.505 1.00 97.00 304 PRO A CA 1
ATOM 2432 C C . PRO A 1 304 ? -7.691 -13.233 18.561 1.00 97.00 304 PRO A C 1
ATOM 2434 O O . PRO A 1 304 ? -7.859 -13.242 17.338 1.00 97.00 304 PRO A O 1
ATOM 2437 N N . VAL A 1 305 ? -6.592 -12.735 19.135 1.00 97.06 305 VAL A N 1
ATOM 2438 C CA . VAL A 1 305 ? -5.478 -12.090 18.413 1.00 97.06 305 VAL A CA 1
ATOM 2439 C C . VAL A 1 305 ? -4.127 -12.768 18.658 1.00 97.06 305 VAL A C 1
ATOM 2441 O O . VAL A 1 305 ? -3.096 -12.236 18.251 1.00 97.06 305 VAL A O 1
ATOM 2444 N N . ASP A 1 306 ? -4.113 -13.964 19.259 1.00 96.81 306 ASP A N 1
ATOM 2445 C CA . ASP A 1 306 ? -2.893 -14.666 19.697 1.00 96.81 306 ASP A CA 1
ATOM 2446 C C . ASP A 1 306 ? -1.851 -14.780 18.578 1.00 96.81 306 ASP A C 1
ATOM 2448 O O . ASP A 1 306 ? -0.687 -14.443 18.761 1.00 96.81 306 ASP A O 1
ATOM 2452 N N . ARG A 1 307 ? -2.291 -15.125 17.363 1.00 95.69 307 ARG A N 1
ATOM 2453 C CA . ARG A 1 307 ? -1.431 -15.201 16.168 1.00 95.69 307 ARG A CA 1
ATOM 2454 C C . ARG A 1 307 ? -0.704 -13.892 15.832 1.00 95.69 307 ARG A C 1
ATOM 2456 O O . ARG A 1 307 ? 0.403 -13.931 15.297 1.00 95.69 307 ARG A O 1
ATOM 2463 N N . TYR A 1 308 ? -1.318 -12.736 16.089 1.00 95.94 308 TYR A N 1
ATOM 2464 C CA . TYR A 1 308 ? -0.689 -11.434 15.858 1.00 95.94 308 TYR A CA 1
ATOM 2465 C C . TYR A 1 308 ? 0.286 -11.098 16.988 1.00 95.94 308 TYR A C 1
ATOM 2467 O O . TYR A 1 308 ? 1.391 -10.633 16.706 1.00 95.94 308 TYR A O 1
ATOM 2475 N N . GLU A 1 309 ? -0.075 -11.394 18.237 1.00 93.44 309 GLU A N 1
ATOM 2476 C CA . GLU A 1 309 ? 0.793 -11.186 19.401 1.00 93.44 309 GLU A CA 1
ATOM 2477 C C . GLU A 1 309 ? 2.029 -12.095 19.374 1.00 93.44 309 GLU A C 1
ATOM 2479 O O . GLU A 1 309 ? 3.145 -11.625 19.586 1.00 93.44 309 GLU A O 1
ATOM 2484 N N . GLU A 1 310 ? 1.879 -13.365 18.997 1.00 94.25 310 GLU A N 1
ATOM 2485 C CA . GLU A 1 310 ? 2.988 -14.300 18.780 1.00 94.25 310 GLU A CA 1
ATOM 2486 C C . GLU A 1 310 ? 3.939 -13.799 17.682 1.00 94.25 310 GLU A C 1
ATOM 2488 O O . GLU A 1 310 ? 5.159 -13.745 17.868 1.00 94.25 310 GLU A O 1
ATOM 2493 N N . ALA A 1 311 ? 3.396 -13.360 16.540 1.00 92.44 311 ALA A N 1
ATOM 2494 C CA . ALA A 1 311 ? 4.193 -12.815 15.444 1.00 92.44 311 ALA A CA 1
ATOM 2495 C C . ALA A 1 311 ? 4.902 -11.501 15.835 1.00 92.44 311 ALA A C 1
ATOM 2497 O O . ALA A 1 311 ? 6.047 -11.252 15.429 1.00 92.44 311 ALA A O 1
ATOM 2498 N N . LYS A 1 312 ? 4.249 -10.660 16.646 1.00 89.31 312 LYS A N 1
ATOM 2499 C CA . LYS A 1 312 ? 4.819 -9.430 17.213 1.00 89.31 312 LYS A CA 1
ATOM 2500 C C . LYS A 1 312 ? 5.939 -9.754 18.203 1.00 89.31 312 LYS A C 1
ATOM 2502 O O . LYS A 1 312 ? 7.018 -9.182 18.076 1.00 89.31 312 LYS A O 1
ATOM 2507 N N . ALA A 1 313 ? 5.751 -10.717 19.102 1.00 87.69 313 ALA A N 1
ATOM 2508 C CA . ALA A 1 313 ? 6.755 -11.159 20.073 1.00 87.69 313 ALA A CA 1
ATOM 2509 C C . ALA A 1 313 ? 7.981 -11.821 19.417 1.00 87.69 313 ALA A C 1
ATOM 2511 O O . ALA A 1 313 ? 9.103 -11.669 19.898 1.00 87.69 313 ALA A O 1
ATOM 2512 N N . ALA A 1 314 ? 7.802 -12.493 18.277 1.00 83.56 314 ALA A N 1
ATOM 2513 C CA . ALA A 1 314 ? 8.901 -13.058 17.493 1.00 83.56 314 ALA A CA 1
ATOM 2514 C C . ALA A 1 314 ? 9.679 -12.007 16.670 1.00 83.56 314 ALA A C 1
ATOM 2516 O O . ALA A 1 314 ? 10.770 -12.284 16.170 1.00 83.56 314 ALA A O 1
ATOM 2517 N N . THR A 1 315 ? 9.151 -10.786 16.520 1.00 71.62 315 THR A N 1
ATOM 2518 C CA . THR A 1 315 ? 9.760 -9.733 15.689 1.00 71.62 315 THR A CA 1
ATOM 2519 C C . THR A 1 315 ? 11.072 -9.157 16.270 1.00 71.62 315 THR A C 1
ATOM 2521 O O . THR A 1 315 ? 12.025 -8.998 15.503 1.00 71.62 315 THR A O 1
ATOM 2524 N N . PRO A 1 316 ? 11.205 -8.879 17.585 1.00 58.59 316 PRO A N 1
ATOM 2525 C CA . PRO A 1 316 ? 12.465 -8.441 18.198 1.00 58.59 316 PRO A CA 1
ATOM 2526 C C . PRO A 1 316 ? 13.607 -9.470 18.139 1.00 58.59 316 PRO A C 1
ATOM 2528 O O . PRO A 1 316 ? 14.769 -9.074 18.063 1.00 58.59 316 PRO A O 1
ATOM 2531 N N . VAL A 1 317 ? 13.296 -10.773 18.137 1.00 49.72 317 VAL A N 1
ATOM 2532 C CA . VAL A 1 317 ? 14.288 -11.874 18.179 1.00 49.72 317 VAL A CA 1
ATOM 2533 C C . VAL A 1 317 ? 15.183 -11.895 16.926 1.00 49.72 317 VAL A C 1
ATOM 2535 O O . VAL A 1 317 ? 16.342 -12.310 16.977 1.00 49.72 317 VAL A O 1
ATOM 2538 N N . LEU A 1 318 ? 14.687 -11.366 15.804 1.00 42.56 318 LEU A N 1
ATOM 2539 C CA . LEU A 1 318 ? 15.431 -11.292 14.544 1.00 42.56 318 LEU A CA 1
ATOM 2540 C C . LEU A 1 318 ? 16.326 -10.051 14.419 1.00 42.56 318 LEU A C 1
ATOM 2542 O O . LEU A 1 318 ? 17.306 -10.120 13.683 1.00 42.56 318 LEU A O 1
ATOM 2546 N N . LYS A 1 319 ? 16.068 -8.956 15.157 1.00 38.34 319 LYS A N 1
ATOM 2547 C CA . LYS A 1 319 ? 16.960 -7.775 15.152 1.00 38.34 319 LYS A CA 1
ATOM 2548 C C . LYS A 1 319 ? 18.351 -8.139 15.673 1.00 38.34 319 LYS A C 1
ATOM 2550 O O . LYS A 1 319 ? 19.338 -7.903 15.003 1.00 38.34 319 LYS A O 1
ATOM 2555 N N . THR A 1 320 ? 18.437 -8.837 16.804 1.00 34.69 320 THR A N 1
ATOM 2556 C CA . THR A 1 320 ? 19.730 -9.215 17.410 1.00 34.69 320 THR A CA 1
ATOM 2557 C C . THR A 1 320 ? 20.494 -10.299 16.652 1.00 34.69 320 THR A C 1
ATOM 2559 O O . THR A 1 320 ? 21.698 -10.438 16.860 1.00 34.69 320 THR A O 1
ATOM 2562 N N . SER A 1 321 ? 19.818 -11.067 15.795 1.00 34.12 321 SER A N 1
ATOM 2563 C CA . SER A 1 321 ? 20.447 -12.106 14.973 1.00 34.12 321 SER A CA 1
ATOM 2564 C C . SER A 1 321 ? 20.965 -11.532 13.652 1.00 34.12 321 SER A C 1
ATOM 2566 O O . SER A 1 321 ? 22.091 -11.825 13.269 1.00 34.12 321 SER A O 1
ATOM 2568 N N . LEU A 1 322 ? 20.194 -10.642 13.017 1.00 37.38 322 LEU A N 1
ATOM 2569 C CA . LEU A 1 322 ? 20.605 -9.940 11.798 1.00 37.38 322 LEU A CA 1
ATOM 2570 C C . LEU A 1 322 ? 21.650 -8.852 12.091 1.00 37.38 322 LEU A C 1
ATOM 2572 O O . LEU A 1 322 ? 22.642 -8.774 11.379 1.00 37.38 322 LEU A O 1
ATOM 2576 N N . ASP A 1 323 ? 21.527 -8.093 13.184 1.00 34.47 323 ASP A N 1
ATOM 2577 C CA . ASP A 1 323 ? 22.521 -7.068 13.550 1.00 34.47 323 ASP A CA 1
ATOM 2578 C C . ASP A 1 323 ? 23.886 -7.690 13.920 1.00 34.47 323 ASP A C 1
ATOM 2580 O O . ASP A 1 323 ? 24.922 -7.052 13.757 1.00 34.47 323 ASP A O 1
ATOM 2584 N N . LYS A 1 324 ? 23.922 -8.953 14.380 1.00 29.70 324 LYS A N 1
ATOM 2585 C CA . LYS A 1 324 ? 25.178 -9.682 14.648 1.00 29.70 324 LYS A CA 1
ATOM 2586 C C . LYS A 1 324 ? 25.857 -10.227 13.389 1.00 29.70 324 LYS A C 1
ATOM 2588 O O . LYS A 1 324 ? 27.071 -10.404 13.421 1.00 29.70 324 LYS A O 1
ATOM 2593 N N . GLU A 1 325 ? 25.116 -10.475 12.311 1.00 34.03 325 GLU A N 1
ATOM 2594 C CA . GLU A 1 325 ? 25.687 -10.873 11.015 1.00 34.03 325 GLU A CA 1
ATOM 2595 C C . GLU A 1 325 ? 26.024 -9.659 10.128 1.00 34.03 325 GLU A C 1
ATOM 2597 O O . GLU A 1 325 ? 26.994 -9.714 9.381 1.00 34.03 325 GLU A O 1
ATOM 2602 N N . PHE A 1 326 ? 25.314 -8.531 10.267 1.00 30.78 326 PHE A N 1
ATOM 2603 C CA . PHE A 1 326 ? 25.530 -7.312 9.466 1.00 30.78 326 PHE A CA 1
ATOM 2604 C C . PHE A 1 326 ? 26.539 -6.303 10.056 1.00 30.78 326 PHE A C 1
ATOM 2606 O O . PHE A 1 326 ? 26.869 -5.313 9.400 1.00 30.78 326 PHE A O 1
ATOM 2613 N N . HIS A 1 327 ? 27.045 -6.510 11.279 1.00 27.39 327 HIS A N 1
ATOM 2614 C CA . HIS A 1 327 ? 28.008 -5.598 11.927 1.00 27.39 327 HIS A CA 1
ATOM 2615 C C . HIS A 1 327 ? 29.399 -6.184 12.203 1.00 27.39 327 HIS A C 1
ATOM 2617 O O . HIS A 1 327 ? 30.163 -5.600 12.972 1.00 27.39 327 HIS A O 1
ATOM 2623 N N . SER A 1 328 ? 29.806 -7.263 11.525 1.00 27.38 328 SER A N 1
ATOM 2624 C CA . SER A 1 328 ? 31.245 -7.482 11.342 1.00 27.38 328 SER A CA 1
ATOM 2625 C C . SER A 1 328 ? 31.748 -6.535 10.249 1.00 27.38 328 SER A C 1
ATOM 2627 O O . SER A 1 328 ? 31.595 -6.823 9.068 1.00 27.38 328 SER A O 1
ATOM 2629 N N . GLU A 1 329 ? 32.250 -5.380 10.688 1.00 26.05 329 GLU A N 1
ATOM 2630 C CA . GLU A 1 329 ? 33.194 -4.466 10.027 1.00 26.05 329 GLU A CA 1
ATOM 2631 C C . GLU A 1 329 ? 33.240 -4.486 8.488 1.00 26.05 329 GLU A C 1
ATOM 2633 O O . GLU A 1 329 ? 33.713 -5.438 7.872 1.00 26.05 329 GLU A O 1
ATOM 2638 N N . VAL A 1 330 ? 32.866 -3.357 7.872 1.00 27.28 330 VAL A N 1
ATOM 2639 C CA . VAL A 1 330 ? 33.192 -3.023 6.474 1.00 27.28 330 VAL A CA 1
ATOM 2640 C C . VAL A 1 330 ? 34.684 -3.309 6.229 1.00 27.28 330 VAL A C 1
ATOM 2642 O O . VAL A 1 330 ? 35.523 -2.581 6.771 1.00 27.28 330 VAL A O 1
ATOM 2645 N N . PRO A 1 331 ? 35.064 -4.325 5.429 1.00 25.47 331 PRO A N 1
ATOM 2646 C CA . PRO A 1 331 ? 36.470 -4.602 5.207 1.00 25.47 331 PRO A CA 1
ATOM 2647 C C . PRO A 1 331 ? 37.028 -3.549 4.244 1.00 25.47 331 PRO A C 1
ATOM 2649 O O . PRO A 1 331 ? 36.414 -3.272 3.206 1.00 25.47 331 PRO A O 1
ATOM 2652 N N . PRO A 1 332 ? 38.208 -2.968 4.514 1.00 26.88 332 PRO A N 1
ATOM 2653 C CA . PRO A 1 332 ? 38.891 -2.164 3.516 1.00 26.88 332 PRO A CA 1
ATOM 2654 C C . PRO A 1 332 ? 39.249 -3.064 2.326 1.00 26.88 332 PRO A C 1
ATOM 2656 O O . PRO A 1 332 ? 39.724 -4.183 2.514 1.00 26.88 332 PRO A O 1
ATOM 2659 N N . LYS A 1 333 ? 38.994 -2.562 1.107 1.00 37.56 333 LYS A N 1
ATOM 2660 C CA . LYS A 1 333 ? 39.264 -3.189 -0.204 1.00 37.56 333 LYS A CA 1
ATOM 2661 C C . LYS A 1 333 ? 40.293 -4.329 -0.139 1.00 37.56 333 LYS A C 1
ATOM 2663 O O . LYS A 1 333 ? 41.496 -4.072 -0.121 1.00 37.56 333 LYS A O 1
ATOM 2668 N N . ALA A 1 334 ? 39.831 -5.576 -0.208 1.00 28.50 334 ALA A N 1
ATOM 2669 C CA . ALA A 1 334 ? 40.706 -6.734 -0.331 1.00 28.50 334 ALA A CA 1
ATOM 2670 C C . ALA A 1 334 ? 40.194 -7.693 -1.414 1.00 28.50 334 ALA A C 1
ATOM 2672 O O . ALA A 1 334 ? 39.178 -8.365 -1.264 1.00 28.50 334 ALA A O 1
ATOM 2673 N N . ARG A 1 335 ? 40.952 -7.783 -2.516 1.00 37.88 335 ARG A N 1
ATOM 2674 C CA . ARG A 1 335 ? 41.027 -9.004 -3.334 1.00 37.88 335 ARG A CA 1
ATOM 2675 C C . ARG A 1 335 ? 41.338 -10.171 -2.398 1.00 37.88 335 ARG A C 1
ATOM 2677 O O . ARG A 1 335 ? 42.329 -10.040 -1.691 1.00 37.88 335 ARG A O 1
ATOM 2684 N N . LEU A 1 336 ? 40.639 -11.308 -2.495 1.00 28.83 336 LEU A N 1
ATOM 2685 C CA . LEU A 1 336 ? 41.270 -12.641 -2.469 1.00 28.83 336 LEU A CA 1
ATOM 2686 C C . LEU A 1 336 ? 40.288 -13.817 -2.645 1.00 28.83 336 LEU A C 1
ATOM 2688 O O . LEU A 1 336 ? 39.260 -13.907 -1.992 1.00 28.83 336 LEU A O 1
ATOM 2692 N N . ALA A 1 337 ? 40.721 -14.715 -3.535 1.00 28.02 337 ALA A N 1
ATOM 2693 C CA . ALA A 1 337 ? 40.652 -16.180 -3.528 1.00 28.02 337 ALA A CA 1
ATOM 2694 C C . ALA A 1 337 ? 39.355 -16.924 -3.143 1.00 28.02 337 ALA A C 1
ATOM 2696 O O . ALA A 1 337 ? 38.881 -16.919 -2.014 1.00 28.02 337 ALA A O 1
ATOM 2697 N N . ARG A 1 338 ? 38.912 -17.735 -4.113 1.00 36.75 338 ARG A N 1
ATOM 2698 C CA . ARG A 1 338 ? 37.952 -18.836 -3.973 1.00 36.75 338 ARG A CA 1
ATOM 2699 C C . ARG A 1 338 ? 38.479 -19.893 -2.999 1.00 36.75 338 ARG A C 1
ATOM 2701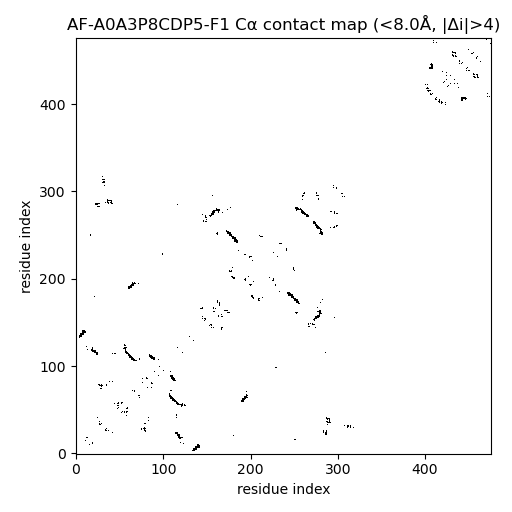 O O . ARG A 1 338 ? 39.615 -20.325 -3.161 1.00 36.75 338 ARG A O 1
ATOM 2708 N N . ASN A 1 339 ? 37.607 -20.410 -2.137 1.00 28.95 339 ASN A N 1
ATOM 2709 C CA . ASN A 1 339 ? 37.634 -21.809 -1.709 1.00 28.95 339 ASN A CA 1
ATOM 2710 C C . ASN A 1 339 ? 36.195 -22.311 -1.516 1.00 28.95 339 ASN A C 1
ATOM 2712 O O . ASN A 1 339 ? 35.379 -21.662 -0.869 1.00 28.95 339 ASN A O 1
ATOM 2716 N N . LEU A 1 340 ? 35.890 -23.441 -2.157 1.00 33.91 340 LEU A N 1
ATOM 2717 C CA . LEU A 1 340 ? 34.601 -24.135 -2.147 1.00 33.91 340 LEU A CA 1
ATOM 2718 C C . LEU A 1 340 ? 34.506 -25.034 -0.907 1.00 33.91 340 LEU A C 1
ATOM 2720 O O . LEU A 1 340 ? 35.378 -25.878 -0.714 1.00 33.91 340 LEU A O 1
ATOM 2724 N N . ASP A 1 341 ? 33.429 -24.907 -0.128 1.00 34.88 341 ASP A N 1
ATOM 2725 C CA . ASP A 1 341 ? 33.059 -25.872 0.915 1.00 34.88 341 ASP A CA 1
ATOM 2726 C C . ASP A 1 341 ? 31.842 -26.696 0.454 1.00 34.88 341 ASP A C 1
ATOM 2728 O O . ASP A 1 341 ? 30.799 -26.159 0.077 1.00 34.88 341 ASP A O 1
ATOM 2732 N N . SER A 1 342 ? 32.003 -28.018 0.424 1.00 41.69 342 SER A N 1
ATOM 2733 C CA . SER A 1 342 ? 31.168 -28.976 -0.322 1.00 41.69 342 SER A CA 1
ATOM 2734 C C . SER A 1 342 ? 30.031 -29.604 0.503 1.00 41.69 342 SER A C 1
ATOM 2736 O O . SER A 1 342 ? 29.248 -30.397 -0.017 1.00 41.69 342 SER A O 1
ATOM 2738 N N . GLY A 1 343 ? 29.878 -29.227 1.779 1.00 40.50 343 GLY A N 1
ATOM 2739 C CA . GLY A 1 343 ? 28.864 -29.797 2.680 1.00 40.50 343 GLY A CA 1
ATOM 2740 C C . GLY A 1 343 ? 27.481 -29.120 2.661 1.00 40.50 343 GLY A C 1
ATOM 2741 O O . GLY A 1 343 ? 26.471 -29.780 2.907 1.00 40.50 343 GLY A O 1
ATOM 2742 N N . ARG A 1 344 ? 27.392 -27.816 2.344 1.00 45.72 344 ARG A N 1
ATOM 2743 C CA . ARG A 1 344 ? 26.120 -27.043 2.335 1.00 45.72 344 ARG A CA 1
ATOM 2744 C C . ARG A 1 344 ? 25.296 -27.200 1.044 1.00 45.72 344 ARG A C 1
ATOM 2746 O O . ARG A 1 344 ? 24.129 -26.801 0.992 1.00 45.72 344 ARG A O 1
ATOM 2753 N N . ASP A 1 345 ? 25.882 -27.811 0.017 1.00 51.50 345 ASP A N 1
ATOM 2754 C CA . ASP A 1 345 ? 25.316 -27.928 -1.331 1.00 51.50 345 ASP A CA 1
ATOM 2755 C C . ASP A 1 345 ? 24.164 -28.955 -1.404 1.00 51.50 345 ASP A C 1
ATOM 2757 O O . ASP A 1 345 ? 23.097 -28.677 -1.948 1.00 51.50 345 ASP A O 1
ATOM 2761 N N . LEU A 1 346 ? 24.283 -30.102 -0.727 1.00 43.53 346 LEU A N 1
ATOM 2762 C CA . LEU A 1 346 ? 23.303 -31.200 -0.811 1.00 43.53 346 LEU A CA 1
ATOM 2763 C C . LEU A 1 346 ? 21.927 -30.881 -0.199 1.00 43.53 346 LEU A C 1
ATOM 2765 O O . LEU A 1 346 ? 20.893 -31.271 -0.748 1.00 43.53 346 LEU A O 1
ATOM 2769 N N . ALA A 1 347 ? 21.876 -30.170 0.930 1.00 46.09 347 ALA A N 1
ATOM 2770 C CA . ALA A 1 347 ? 20.607 -29.787 1.561 1.00 46.09 347 ALA A CA 1
ATOM 2771 C C . ALA A 1 347 ? 19.872 -28.711 0.742 1.00 46.09 347 ALA A C 1
ATOM 2773 O O . ALA A 1 347 ? 18.649 -28.764 0.582 1.00 46.09 347 ALA A O 1
ATOM 2774 N N . THR A 1 348 ? 20.634 -27.780 0.169 1.00 45.97 348 THR A N 1
ATOM 2775 C CA . THR A 1 348 ? 20.139 -26.721 -0.716 1.00 45.97 348 THR A CA 1
ATOM 2776 C C . THR A 1 348 ? 19.641 -27.304 -2.041 1.00 45.97 348 THR A C 1
ATOM 2778 O O . THR A 1 348 ? 18.538 -26.975 -2.481 1.00 45.97 348 THR A O 1
ATOM 2781 N N . GLN A 1 349 ? 20.370 -28.260 -2.629 1.00 45.53 349 GLN A N 1
ATOM 2782 C CA . GLN A 1 349 ? 19.941 -29.009 -3.815 1.00 45.53 349 GLN A CA 1
ATOM 2783 C C . GLN A 1 349 ? 18.650 -29.798 -3.568 1.00 45.53 349 GLN A C 1
ATOM 2785 O O . GLN A 1 349 ? 17.738 -29.746 -4.392 1.00 45.53 349 GLN A O 1
ATOM 2790 N N . ARG A 1 350 ? 18.506 -30.463 -2.412 1.00 50.94 350 ARG A N 1
ATOM 2791 C CA . ARG A 1 350 ? 17.268 -31.179 -2.047 1.00 50.94 350 ARG A CA 1
ATOM 2792 C C . ARG A 1 350 ? 16.064 -30.244 -1.899 1.00 50.94 350 ARG A C 1
ATOM 2794 O O . ARG A 1 350 ? 14.969 -30.599 -2.333 1.00 50.94 350 ARG A O 1
ATOM 2801 N N . ARG A 1 351 ? 16.248 -29.043 -1.332 1.00 53.69 351 ARG A N 1
ATOM 2802 C CA . ARG A 1 351 ? 15.186 -28.020 -1.244 1.00 53.69 351 ARG A CA 1
ATOM 2803 C C . ARG A 1 351 ? 14.792 -27.494 -2.626 1.00 53.69 351 ARG A C 1
ATOM 2805 O O . ARG A 1 351 ? 13.600 -27.423 -2.916 1.00 53.69 351 ARG A O 1
ATOM 2812 N N . ARG A 1 352 ? 15.769 -27.224 -3.499 1.00 50.81 352 ARG A N 1
ATOM 2813 C CA . ARG A 1 352 ? 15.536 -26.804 -4.894 1.00 50.81 352 ARG A CA 1
ATOM 2814 C C . ARG A 1 352 ? 14.799 -27.869 -5.707 1.00 50.81 352 ARG A C 1
ATOM 2816 O O . ARG A 1 352 ? 13.840 -27.537 -6.391 1.00 50.81 352 ARG A O 1
ATOM 2823 N N . LEU A 1 353 ? 15.172 -29.143 -5.572 1.00 51.06 353 LEU A N 1
ATOM 2824 C CA . LEU A 1 353 ? 14.474 -30.271 -6.207 1.00 51.06 353 LEU A CA 1
ATOM 2825 C C . LEU A 1 353 ? 13.021 -30.397 -5.730 1.00 51.06 353 LEU A C 1
ATOM 2827 O O . LEU A 1 353 ? 12.129 -30.652 -6.537 1.00 51.06 353 LEU A O 1
ATOM 2831 N N . ARG A 1 354 ? 12.759 -30.173 -4.435 1.00 51.69 354 ARG A N 1
ATOM 2832 C CA . ARG A 1 354 ? 11.394 -30.194 -3.888 1.00 51.69 354 ARG A CA 1
ATOM 2833 C C . ARG A 1 354 ? 10.549 -29.030 -4.413 1.00 51.69 354 ARG A C 1
ATOM 2835 O O . ARG A 1 354 ? 9.410 -29.254 -4.807 1.00 51.69 354 ARG A O 1
ATOM 2842 N N . ALA A 1 355 ? 11.111 -27.823 -4.467 1.00 47.09 355 ALA A N 1
ATOM 2843 C CA . ALA A 1 355 ? 10.439 -26.647 -5.023 1.00 47.09 355 ALA A CA 1
ATOM 2844 C C . ALA A 1 355 ? 10.173 -26.793 -6.533 1.00 47.09 355 ALA A C 1
ATOM 2846 O O . ALA A 1 355 ? 9.061 -26.537 -6.989 1.00 47.09 355 ALA A O 1
ATOM 2847 N N . ALA A 1 356 ? 11.152 -27.292 -7.297 1.00 45.59 356 ALA A N 1
ATOM 2848 C CA . ALA A 1 356 ? 11.002 -27.569 -8.725 1.00 45.59 356 ALA A CA 1
ATOM 2849 C C . ALA A 1 356 ? 9.906 -28.610 -8.995 1.00 45.59 356 ALA A C 1
ATOM 2851 O O . ALA A 1 356 ? 9.110 -28.437 -9.913 1.00 45.59 356 ALA A O 1
ATOM 2852 N N . ARG A 1 357 ? 9.810 -29.652 -8.158 1.00 54.16 357 ARG A N 1
ATOM 2853 C CA . ARG A 1 357 ? 8.745 -30.656 -8.248 1.00 54.16 357 ARG A CA 1
ATOM 2854 C C . ARG A 1 357 ? 7.359 -30.064 -7.981 1.00 54.16 357 ARG A C 1
ATOM 2856 O O . ARG A 1 357 ? 6.445 -30.331 -8.749 1.00 54.16 357 ARG A O 1
ATOM 2863 N N . ILE A 1 358 ? 7.206 -29.247 -6.937 1.00 55.19 358 ILE A N 1
ATOM 2864 C CA . ILE A 1 358 ? 5.926 -28.585 -6.620 1.00 55.19 358 ILE A CA 1
ATOM 2865 C C . ILE A 1 358 ? 5.500 -27.657 -7.766 1.00 55.19 358 ILE A C 1
ATOM 2867 O O . ILE A 1 358 ? 4.332 -27.642 -8.150 1.00 55.19 358 ILE A O 1
ATOM 2871 N N . SER A 1 359 ? 6.455 -26.924 -8.343 1.00 44.62 359 SER A N 1
ATOM 2872 C CA . SER A 1 359 ? 6.214 -26.030 -9.478 1.00 44.62 359 SER A CA 1
ATOM 2873 C C . SER A 1 359 ? 5.831 -26.802 -10.749 1.00 44.62 359 SER A C 1
ATOM 2875 O O . SER A 1 359 ? 4.898 -26.424 -11.454 1.00 44.62 359 SER A O 1
ATOM 2877 N N . LEU A 1 360 ? 6.466 -27.952 -11.005 1.00 51.47 360 LEU A N 1
ATOM 2878 C CA . LEU A 1 360 ? 6.103 -28.839 -12.112 1.00 51.47 360 LEU A CA 1
ATOM 2879 C C . LEU A 1 360 ? 4.698 -29.439 -11.933 1.00 51.47 360 LEU A C 1
ATOM 2881 O O . LEU A 1 360 ? 3.914 -29.441 -12.876 1.00 51.47 360 LEU A O 1
ATOM 2885 N N . GLU A 1 361 ? 4.348 -29.885 -10.724 1.00 63.62 361 GLU A N 1
ATOM 2886 C CA . GLU A 1 361 ? 3.005 -30.391 -10.403 1.00 63.62 361 GLU A CA 1
ATOM 2887 C C . GLU A 1 361 ? 1.928 -29.296 -10.544 1.00 63.62 361 GLU A C 1
ATOM 2889 O O . GLU A 1 361 ? 0.808 -29.576 -10.968 1.00 63.62 361 GLU A O 1
ATOM 2894 N N . ALA A 1 362 ? 2.252 -28.038 -10.224 1.00 48.53 362 ALA A N 1
ATOM 2895 C CA . ALA A 1 362 ? 1.364 -26.902 -10.468 1.00 48.53 362 ALA A CA 1
ATOM 2896 C C . ALA A 1 362 ? 1.193 -26.607 -11.969 1.00 48.53 362 ALA A C 1
ATOM 2898 O O . ALA A 1 362 ? 0.068 -26.392 -12.412 1.00 48.53 362 ALA A O 1
ATOM 2899 N N . ASN A 1 363 ? 2.271 -26.670 -12.756 1.00 50.22 363 ASN A N 1
ATOM 2900 C CA . ASN A 1 363 ? 2.210 -26.475 -14.207 1.00 50.22 363 ASN A CA 1
ATOM 2901 C C . ASN A 1 363 ? 1.389 -27.560 -14.914 1.00 50.22 363 ASN A C 1
ATOM 2903 O O . ASN A 1 363 ? 0.614 -27.231 -15.808 1.00 50.22 363 ASN A O 1
ATOM 2907 N N . ILE A 1 364 ? 1.503 -28.820 -14.483 1.00 65.12 364 ILE A N 1
ATOM 2908 C CA . ILE A 1 364 ? 0.681 -29.922 -15.009 1.00 65.12 364 ILE A CA 1
ATOM 2909 C C . ILE A 1 364 ? -0.804 -29.654 -14.725 1.00 65.12 364 ILE A C 1
ATOM 2911 O O . ILE A 1 364 ? -1.612 -29.692 -15.646 1.00 65.12 364 ILE A O 1
ATOM 2915 N N . ARG A 1 365 ? -1.161 -29.246 -13.496 1.00 58.84 365 ARG A N 1
ATOM 2916 C CA . ARG A 1 365 ? -2.549 -28.869 -13.158 1.00 58.84 365 ARG A CA 1
ATOM 2917 C C . ARG A 1 365 ? -3.078 -27.706 -14.003 1.00 58.84 365 ARG A C 1
ATOM 2919 O O . ARG A 1 365 ? -4.240 -27.715 -14.398 1.00 58.84 365 ARG A O 1
ATOM 2926 N N . CYS A 1 366 ? -2.240 -26.708 -14.287 1.00 49.16 366 CYS A N 1
ATOM 2927 C CA . CYS A 1 366 ? -2.613 -25.598 -15.163 1.00 49.16 366 CYS A CA 1
ATOM 2928 C C . CYS A 1 366 ? -2.819 -26.049 -16.618 1.00 49.16 366 CYS A C 1
ATOM 2930 O O . CYS A 1 366 ? -3.740 -25.561 -17.270 1.00 49.16 366 CYS A O 1
ATOM 2932 N N . GLN A 1 367 ? -2.003 -26.980 -17.122 1.00 57.91 367 GLN A N 1
ATOM 2933 C CA . GLN A 1 367 ? -2.192 -27.562 -18.454 1.00 57.91 367 GLN A CA 1
ATOM 2934 C C . GLN A 1 367 ? -3.477 -28.393 -18.538 1.00 57.91 367 GLN A C 1
ATOM 2936 O O . GLN A 1 367 ? -4.224 -28.234 -19.499 1.00 57.91 367 GLN A O 1
ATOM 2941 N N . ASP A 1 368 ? -3.792 -29.185 -17.511 1.00 71.31 368 ASP A N 1
ATOM 2942 C CA . ASP A 1 368 ? -5.044 -29.949 -17.453 1.00 71.31 368 ASP A CA 1
ATOM 2943 C C . ASP A 1 368 ? -6.272 -29.022 -17.456 1.00 71.31 368 ASP A C 1
ATOM 2945 O O . ASP A 1 368 ? -7.260 -29.282 -18.144 1.00 71.31 368 ASP A O 1
ATOM 2949 N N . MET A 1 369 ? -6.203 -27.891 -16.740 1.00 58.50 369 MET A N 1
ATOM 2950 C CA . MET A 1 369 ? -7.255 -26.867 -16.765 1.00 58.50 369 MET A CA 1
ATOM 2951 C C . MET A 1 369 ? -7.392 -26.181 -18.131 1.00 58.50 369 MET A C 1
ATOM 2953 O O . MET A 1 369 ? -8.511 -25.872 -18.537 1.00 58.50 369 MET A O 1
ATOM 2957 N N . LEU A 1 370 ? -6.285 -25.940 -18.839 1.00 56.97 370 LEU A N 1
ATOM 2958 C CA . LEU A 1 370 ? -6.299 -25.387 -20.199 1.00 56.97 370 LEU A CA 1
ATOM 2959 C C . LEU A 1 370 ? -6.963 -26.348 -21.187 1.00 56.97 370 LEU A C 1
ATOM 2961 O O . LEU A 1 370 ? -7.843 -25.924 -21.928 1.00 56.97 370 LEU A O 1
ATOM 2965 N N . ILE A 1 371 ? -6.622 -27.637 -21.125 1.00 67.31 371 ILE A N 1
ATOM 2966 C CA . ILE A 1 371 ? -7.246 -28.676 -21.956 1.00 67.31 371 ILE A CA 1
ATOM 2967 C C . ILE A 1 371 ? -8.751 -28.765 -21.663 1.00 67.31 371 ILE A C 1
ATOM 2969 O O . ILE A 1 371 ? -9.561 -28.831 -22.586 1.00 67.31 371 ILE A O 1
ATOM 2973 N N . ALA A 1 372 ? -9.151 -28.701 -20.389 1.00 70.88 372 ALA A N 1
ATOM 2974 C CA . ALA A 1 372 ? -10.564 -28.706 -20.008 1.00 70.88 372 ALA A CA 1
ATOM 2975 C C . ALA A 1 372 ? -11.322 -27.456 -20.501 1.00 70.88 372 ALA A C 1
ATOM 2977 O O . ALA A 1 372 ? -12.503 -27.538 -20.837 1.00 70.88 372 ALA A O 1
ATOM 2978 N N . LEU A 1 373 ? -10.662 -26.294 -20.551 1.00 62.03 373 LEU A N 1
ATOM 2979 C CA . LEU A 1 373 ? -11.242 -25.064 -21.097 1.00 62.03 373 LEU A CA 1
ATOM 2980 C C . LEU A 1 373 ? -11.370 -25.115 -22.622 1.00 62.03 373 LEU A C 1
ATOM 2982 O O . LEU A 1 373 ? -12.390 -24.669 -23.141 1.00 62.03 373 LEU A O 1
ATOM 2986 N N . GLU A 1 374 ? -10.388 -25.682 -23.324 1.00 66.81 374 GLU A N 1
ATOM 2987 C CA . GLU A 1 374 ? -10.446 -25.894 -24.775 1.00 66.81 374 GLU A CA 1
ATOM 2988 C C . GLU A 1 374 ? -11.591 -26.842 -25.148 1.00 66.81 374 GLU A C 1
ATOM 2990 O O . GLU A 1 374 ? -12.424 -26.488 -25.979 1.00 66.81 374 GLU A O 1
ATOM 2995 N N . GLN A 1 375 ? -11.733 -27.969 -24.442 1.00 72.38 375 GLN A N 1
ATOM 2996 C CA . GLN A 1 375 ? -12.858 -28.894 -24.637 1.00 72.38 375 GLN A CA 1
ATOM 2997 C C . GLN A 1 375 ? -14.213 -28.208 -24.422 1.00 72.38 375 GLN A C 1
ATOM 2999 O O . GLN A 1 375 ? -15.147 -28.396 -25.196 1.00 72.38 375 GLN A O 1
ATOM 3004 N N . ARG A 1 376 ? -14.313 -27.340 -23.411 1.00 70.31 376 ARG A N 1
ATOM 3005 C CA . ARG A 1 376 ? -15.545 -26.598 -23.118 1.00 70.31 376 ARG A CA 1
ATOM 3006 C C . ARG A 1 376 ? -15.834 -25.493 -24.136 1.00 70.31 376 ARG A C 1
ATOM 3008 O O . ARG A 1 376 ? -16.993 -25.152 -24.362 1.00 70.31 376 ARG A O 1
ATOM 3015 N N . MET A 1 377 ? -14.799 -24.922 -24.750 1.00 64.12 377 MET A N 1
ATOM 3016 C CA . MET A 1 377 ? -14.945 -23.993 -25.872 1.00 64.12 377 MET A CA 1
ATOM 3017 C C . MET A 1 377 ? -15.429 -24.699 -27.142 1.00 64.12 377 MET A C 1
ATOM 3019 O O . MET A 1 377 ? -16.233 -24.112 -27.870 1.00 64.12 377 MET A O 1
ATOM 3023 N N . ASP A 1 378 ? -14.988 -25.934 -27.376 1.00 63.75 378 ASP A N 1
ATOM 3024 C CA . ASP A 1 378 ? -15.452 -26.763 -28.490 1.00 63.75 378 ASP A CA 1
ATOM 3025 C C . ASP A 1 378 ? -16.913 -27.199 -28.289 1.00 63.75 378 ASP A C 1
ATOM 3027 O O . ASP A 1 378 ? -17.728 -27.037 -29.198 1.00 63.75 378 ASP A O 1
ATOM 3031 N N . GLU A 1 379 ? -17.300 -27.601 -27.072 1.00 71.62 379 GLU A N 1
ATOM 3032 C CA . GLU A 1 379 ? -18.702 -27.884 -26.712 1.00 71.62 379 GLU A CA 1
ATOM 3033 C C . GLU A 1 379 ? -19.613 -26.662 -26.934 1.00 71.62 379 GLU A C 1
ATOM 3035 O O . GLU A 1 379 ? -20.699 -26.772 -27.507 1.00 71.62 379 GLU A O 1
ATOM 3040 N N . LEU A 1 380 ? -19.162 -25.465 -26.540 1.00 62.16 380 LEU A N 1
ATOM 3041 C CA . LEU A 1 380 ? -19.894 -24.216 -26.782 1.00 62.16 380 LEU A CA 1
ATOM 3042 C C . LEU A 1 380 ? -19.986 -23.867 -28.277 1.00 62.16 380 LEU A C 1
ATOM 3044 O O . LEU A 1 380 ? -20.970 -23.255 -28.698 1.00 62.16 380 LEU A O 1
ATOM 3048 N N . HIS A 1 381 ? -18.996 -24.257 -29.085 1.00 59.47 381 HIS A N 1
ATOM 3049 C CA . HIS A 1 381 ? -19.032 -24.095 -30.540 1.00 59.47 381 HIS A CA 1
ATOM 3050 C C . HIS A 1 381 ? -20.024 -25.051 -31.206 1.00 59.47 381 HIS A C 1
ATOM 3052 O O . HIS A 1 381 ? -20.731 -24.638 -32.128 1.00 59.47 381 HIS A O 1
ATOM 3058 N N . GLU A 1 382 ? -20.121 -26.294 -30.735 1.00 60.56 382 GLU A N 1
ATOM 3059 C CA . GLU A 1 382 ? -21.097 -27.271 -31.230 1.00 60.56 382 GLU A CA 1
ATOM 3060 C C . GLU A 1 382 ? -22.533 -26.891 -30.841 1.00 60.56 382 GLU A C 1
ATOM 3062 O O . GLU A 1 382 ? -23.446 -26.979 -31.665 1.00 60.56 382 GLU A O 1
ATOM 3067 N N . MET A 1 383 ? -22.739 -26.353 -29.633 1.00 54.00 383 MET A N 1
ATOM 3068 C CA . MET A 1 383 ? -24.048 -25.850 -29.192 1.00 54.00 383 MET A CA 1
ATOM 3069 C C . MET A 1 383 ? -24.547 -24.655 -30.021 1.00 54.00 383 MET A C 1
ATOM 3071 O O . MET A 1 383 ? -25.755 -24.472 -30.168 1.00 54.00 383 MET A O 1
ATOM 3075 N N . ASN A 1 384 ? -23.642 -23.866 -30.606 1.00 50.94 384 ASN A N 1
ATOM 3076 C CA . ASN A 1 384 ? -23.988 -22.697 -31.419 1.00 50.94 384 ASN A CA 1
ATOM 3077 C C . ASN A 1 384 ? -24.310 -23.041 -32.891 1.00 50.94 384 ASN A C 1
ATOM 3079 O O . ASN A 1 384 ? -24.658 -22.152 -33.667 1.00 50.94 384 ASN A O 1
ATOM 3083 N N . GLN A 1 385 ? -24.210 -24.318 -33.292 1.00 47.19 385 GLN A N 1
ATOM 3084 C CA . GLN A 1 385 ? -24.573 -24.782 -34.641 1.00 47.19 385 GLN A CA 1
ATOM 3085 C C . GLN A 1 385 ? -26.054 -25.168 -34.792 1.00 47.19 385 GLN A C 1
ATOM 3087 O O . GLN A 1 385 ? -26.509 -25.401 -35.913 1.00 47.19 385 GLN A O 1
ATOM 3092 N N . TYR A 1 386 ? -26.838 -25.178 -33.709 1.00 43.28 386 TYR A N 1
ATOM 3093 C CA . TYR A 1 386 ? -28.282 -25.421 -33.761 1.00 43.28 386 TYR A CA 1
ATOM 3094 C C . TYR A 1 386 ? -29.081 -24.123 -33.566 1.00 43.28 386 TYR A C 1
ATOM 3096 O O . TYR A 1 386 ? -29.528 -23.780 -32.473 1.00 43.28 386 TYR A O 1
ATOM 3104 N N . SER A 1 387 ? -29.324 -23.407 -34.664 1.00 35.88 387 SER A N 1
ATOM 3105 C CA . SER A 1 387 ? -30.493 -22.527 -34.803 1.00 35.88 387 SER A CA 1
ATOM 3106 C C . SER A 1 387 ? -31.043 -22.590 -36.233 1.00 35.88 387 SER A C 1
ATOM 3108 O O . SER A 1 387 ? -30.267 -22.756 -37.176 1.00 35.88 387 SER A O 1
ATOM 3110 N N . PRO A 1 388 ? -32.378 -22.551 -36.413 1.00 40.62 388 PRO A N 1
ATOM 3111 C CA . PRO A 1 388 ? -33.019 -23.085 -37.607 1.00 40.62 388 PRO A CA 1
ATOM 3112 C C . PRO A 1 388 ? -33.093 -22.077 -38.763 1.00 40.62 388 PRO A C 1
ATOM 3114 O O . PRO A 1 388 ? -33.380 -20.902 -38.565 1.00 40.62 388 PRO A O 1
ATOM 3117 N N . ALA A 1 389 ? -32.886 -22.613 -39.970 1.00 45.31 389 ALA A N 1
ATOM 3118 C CA . ALA A 1 389 ? -33.323 -22.140 -41.288 1.00 45.31 389 ALA A CA 1
ATOM 3119 C C . ALA A 1 389 ? -33.312 -20.617 -41.549 1.00 45.31 389 ALA A C 1
ATOM 3121 O O . ALA A 1 389 ? -34.324 -19.934 -41.400 1.00 45.31 389 ALA A O 1
ATOM 3122 N N . SER A 1 390 ? -32.201 -20.122 -42.100 1.00 35.00 390 SER A N 1
ATOM 3123 C CA . SER A 1 390 ? -32.163 -18.829 -42.790 1.00 35.00 390 SER A CA 1
ATOM 3124 C C . SER A 1 390 ? -32.625 -18.986 -44.241 1.00 35.00 390 SER A C 1
ATOM 3126 O O . SER A 1 390 ? -32.075 -19.769 -45.015 1.00 35.00 390 SER A O 1
ATOM 3128 N N . THR A 1 391 ? -33.658 -18.228 -44.586 1.00 37.00 391 THR A N 1
ATOM 3129 C CA . THR A 1 391 ? -34.330 -18.127 -45.883 1.00 37.00 391 THR A CA 1
ATOM 3130 C C . THR A 1 391 ? -33.350 -17.802 -47.019 1.00 37.00 391 THR A C 1
ATOM 3132 O O . THR A 1 391 ? -32.599 -16.831 -46.943 1.00 37.00 391 THR A O 1
ATOM 3135 N N . VAL A 1 392 ? -33.372 -18.601 -48.090 1.00 37.19 392 VAL A N 1
ATOM 3136 C CA . VAL A 1 392 ? -32.549 -18.405 -49.296 1.00 37.19 392 VAL A CA 1
ATOM 3137 C C . VAL A 1 392 ? -33.138 -17.273 -50.143 1.00 37.19 392 VAL A C 1
ATOM 3139 O O . VAL A 1 392 ? -34.249 -17.399 -50.656 1.00 37.19 392 VAL A O 1
ATOM 3142 N N . ILE A 1 393 ? -32.386 -16.184 -50.315 1.00 37.38 393 ILE A N 1
ATOM 3143 C CA . ILE A 1 393 ? -32.645 -15.156 -51.335 1.00 37.38 393 ILE A CA 1
ATOM 3144 C C . ILE A 1 393 ? -31.784 -15.510 -52.563 1.00 37.38 393 ILE A C 1
ATOM 3146 O O . ILE A 1 393 ? -30.594 -15.773 -52.384 1.00 37.38 393 ILE A O 1
ATOM 3150 N N . PRO A 1 394 ? -32.323 -15.545 -53.797 1.00 40.00 394 PRO A N 1
ATOM 3151 C CA . PRO A 1 394 ? -31.521 -15.835 -54.983 1.00 40.00 394 PRO A CA 1
ATOM 3152 C C . PRO A 1 394 ? -30.593 -14.653 -55.301 1.00 40.00 394 PRO A C 1
ATOM 3154 O O . PRO A 1 394 ? -31.069 -13.545 -55.545 1.00 40.00 394 PRO A O 1
ATOM 3157 N N . GLU A 1 395 ? -29.277 -14.881 -55.313 1.00 39.69 395 GLU A N 1
ATOM 3158 C CA . GLU A 1 395 ? -28.289 -13.887 -55.746 1.00 39.69 395 GLU A CA 1
ATOM 3159 C C . GLU A 1 395 ? -28.340 -13.711 -57.270 1.00 39.69 395 GLU A C 1
ATOM 3161 O O . GLU A 1 395 ? -28.001 -14.608 -58.044 1.00 39.69 395 GLU A O 1
ATOM 3166 N N . THR A 1 396 ? -28.752 -12.527 -57.715 1.00 40.44 396 THR A N 1
ATOM 3167 C CA . THR A 1 396 ? -28.566 -12.059 -59.092 1.00 40.44 396 THR A CA 1
ATOM 3168 C C . THR A 1 396 ? -27.064 -11.861 -59.351 1.00 40.44 396 THR A C 1
ATOM 3170 O O . THR A 1 396 ? -26.395 -11.236 -58.524 1.00 40.44 396 THR A O 1
ATOM 3173 N N . PRO A 1 397 ? -26.494 -12.344 -60.472 1.00 45.50 397 PRO A N 1
ATOM 3174 C CA . PRO A 1 397 ? -25.056 -12.255 -60.712 1.00 45.50 397 PRO A CA 1
ATOM 3175 C C . PRO A 1 397 ? -24.655 -10.810 -61.039 1.00 45.50 397 PRO A C 1
ATOM 3177 O O . PRO A 1 397 ? -24.794 -10.346 -62.170 1.00 45.50 397 PRO A O 1
ATOM 3180 N N . LEU A 1 398 ? -24.165 -10.088 -60.032 1.00 50.47 398 LEU A N 1
ATOM 3181 C CA . LEU A 1 398 ? -23.485 -8.805 -60.203 1.00 50.47 398 LEU A CA 1
ATOM 3182 C C . LEU A 1 398 ? -22.037 -9.040 -60.656 1.00 50.47 398 LEU A C 1
ATOM 3184 O O . LEU A 1 398 ? -21.407 -10.033 -60.285 1.00 50.47 398 LEU A O 1
ATOM 3188 N N . ALA A 1 399 ? -21.511 -8.120 -61.471 1.00 47.22 399 ALA A N 1
ATOM 3189 C CA . ALA A 1 399 ? -20.135 -8.181 -61.957 1.00 47.22 399 ALA A CA 1
ATOM 3190 C C . ALA A 1 399 ? -19.138 -8.254 -60.778 1.00 47.22 399 ALA A C 1
ATOM 3192 O O . ALA A 1 399 ? -19.335 -7.560 -59.776 1.00 47.22 399 ALA A O 1
ATOM 3193 N N . PRO A 1 400 ? -18.081 -9.084 -60.862 1.00 58.03 400 PRO A N 1
ATOM 3194 C CA . PRO A 1 400 ? -17.152 -9.277 -59.755 1.00 58.03 400 PRO A CA 1
ATOM 3195 C C . PRO A 1 400 ? -16.454 -7.963 -59.387 1.00 58.03 400 PRO A C 1
ATOM 3197 O O . PRO A 1 400 ? -15.820 -7.325 -60.227 1.00 58.03 400 PRO A O 1
ATOM 3200 N N . ILE A 1 401 ? -16.566 -7.578 -58.114 1.00 61.66 401 ILE A N 1
ATOM 3201 C CA . ILE A 1 401 ? -15.880 -6.416 -57.542 1.00 61.66 401 ILE A CA 1
ATOM 3202 C C . ILE A 1 401 ? -14.370 -6.647 -57.666 1.00 61.66 401 ILE A C 1
ATOM 3204 O O . ILE A 1 401 ? -13.840 -7.633 -57.148 1.00 61.66 401 ILE A O 1
ATOM 3208 N N . SER A 1 402 ? -13.671 -5.749 -58.362 1.00 70.81 402 SER A N 1
ATOM 3209 C CA . SER A 1 402 ? -12.213 -5.786 -58.459 1.00 70.81 402 SER A CA 1
ATOM 3210 C C . SER A 1 402 ? -11.598 -5.500 -57.092 1.00 70.81 402 SER A C 1
ATOM 3212 O O . SER A 1 402 ? -11.857 -4.447 -56.510 1.00 70.81 402 SER A O 1
ATOM 3214 N N . ILE A 1 403 ? -10.774 -6.419 -56.588 1.00 83.94 403 ILE A N 1
ATOM 3215 C CA . ILE A 1 403 ? -10.057 -6.236 -55.323 1.00 83.94 403 ILE A CA 1
ATOM 3216 C C . ILE A 1 403 ? -8.996 -5.141 -55.535 1.00 83.94 403 ILE A C 1
ATOM 3218 O O . ILE A 1 403 ? -8.130 -5.318 -56.400 1.00 83.94 403 ILE A O 1
ATOM 3222 N N . PRO A 1 404 ? -9.048 -4.016 -54.800 1.00 85.06 404 PRO A N 1
ATOM 3223 C CA . PRO A 1 404 ? -8.047 -2.961 -54.910 1.00 85.06 404 PRO A CA 1
ATOM 3224 C C . PRO A 1 404 ? -6.697 -3.442 -54.362 1.00 85.06 404 PRO A C 1
ATOM 3226 O O . PRO A 1 404 ? -6.626 -4.395 -53.583 1.00 85.06 404 PRO A O 1
ATOM 3229 N N . LYS A 1 405 ? -5.612 -2.790 -54.785 1.00 88.00 405 LYS A N 1
ATOM 3230 C CA . LYS A 1 405 ? -4.272 -3.086 -54.274 1.00 88.00 405 LYS A CA 1
ATOM 3231 C C . LYS A 1 405 ? -4.075 -2.478 -52.888 1.00 88.00 405 LYS A C 1
ATOM 3233 O O . LYS A 1 405 ? -4.620 -1.414 -52.606 1.00 88.00 405 LYS A O 1
ATOM 3238 N N . PHE A 1 406 ? -3.303 -3.156 -52.046 1.00 87.06 406 PHE A N 1
ATOM 3239 C CA . PHE A 1 406 ? -2.939 -2.681 -50.717 1.00 87.06 406 PHE A CA 1
ATOM 3240 C C . PHE A 1 406 ? -1.424 -2.623 -50.575 1.00 87.06 406 PHE A C 1
ATOM 3242 O O . PHE A 1 406 ? -0.751 -3.657 -50.567 1.00 87.06 406 PHE A O 1
ATOM 3249 N N . SER A 1 407 ? -0.902 -1.403 -50.452 1.00 80.38 407 SER A N 1
ATOM 3250 C CA . SER A 1 407 ? 0.536 -1.148 -50.330 1.00 80.38 407 SER A CA 1
ATOM 3251 C C . SER A 1 407 ? 1.047 -1.231 -48.890 1.00 80.38 407 SER A C 1
ATOM 3253 O O . SER A 1 407 ? 2.252 -1.273 -48.653 1.00 80.38 407 SER A O 1
ATOM 3255 N N . GLY A 1 408 ? 0.125 -1.262 -47.920 1.00 75.75 408 GLY A N 1
ATOM 3256 C CA . GLY A 1 408 ? 0.441 -1.152 -46.500 1.00 75.75 408 GLY A CA 1
ATOM 3257 C C . GLY A 1 408 ? 0.149 0.218 -45.905 1.00 75.75 408 GLY A C 1
ATOM 3258 O O . GLY A 1 408 ? 0.545 0.449 -44.780 1.00 75.75 408 GLY A O 1
ATOM 3259 N N . ARG A 1 409 ? -0.530 1.138 -46.602 1.00 78.69 409 ARG A N 1
ATOM 3260 C CA . ARG A 1 409 ? -0.901 2.454 -46.050 1.00 78.69 409 ARG A CA 1
ATOM 3261 C C . ARG A 1 409 ? -2.240 2.388 -45.310 1.00 78.69 409 ARG A C 1
ATOM 3263 O O . ARG A 1 409 ? -3.220 1.897 -45.861 1.00 78.69 409 ARG A O 1
ATOM 3270 N N . ILE A 1 410 ? -2.321 2.941 -44.094 1.00 72.69 410 ILE A N 1
ATOM 3271 C CA . ILE A 1 410 ? -3.525 2.870 -43.230 1.00 72.69 410 ILE A CA 1
ATOM 3272 C C . ILE A 1 410 ? -4.801 3.340 -43.944 1.00 72.69 410 ILE A C 1
ATOM 3274 O O . ILE A 1 410 ? -5.842 2.702 -43.824 1.00 72.69 410 ILE A O 1
ATOM 3278 N N . TRP A 1 411 ? -4.732 4.422 -44.721 1.00 77.00 411 TRP A N 1
ATOM 3279 C CA . TRP A 1 411 ? -5.900 4.976 -45.416 1.00 77.00 411 TRP A CA 1
ATOM 3280 C C . TRP A 1 411 ? -6.403 4.119 -46.592 1.00 77.00 411 TRP A C 1
ATOM 3282 O O . TRP A 1 411 ? -7.507 4.347 -47.073 1.00 77.00 411 TRP A O 1
ATOM 3292 N N . GLU A 1 412 ? -5.636 3.126 -47.053 1.00 81.06 412 GLU A N 1
ATOM 3293 C CA . GLU A 1 412 ? -6.077 2.155 -48.070 1.00 81.06 412 GLU A CA 1
ATOM 3294 C C . GLU A 1 412 ? -6.848 0.981 -47.443 1.00 81.06 412 GLU A C 1
ATOM 3296 O O . GLU A 1 412 ? -7.552 0.254 -48.146 1.00 81.06 412 GLU A O 1
ATOM 3301 N N . TRP A 1 413 ? -6.724 0.787 -46.124 1.00 81.81 413 TRP A N 1
ATOM 3302 C CA . TRP A 1 413 ? -7.139 -0.439 -45.447 1.00 81.81 413 TRP A CA 1
ATOM 3303 C C . TRP A 1 413 ? -8.644 -0.690 -45.485 1.00 81.81 413 TRP A C 1
ATOM 3305 O O . TRP A 1 413 ? -9.045 -1.801 -45.812 1.00 81.81 413 TRP A O 1
ATOM 3315 N N . GLU A 1 414 ? -9.481 0.301 -45.167 1.00 79.50 414 GLU A N 1
ATOM 3316 C CA . GLU A 1 414 ? -10.937 0.090 -45.117 1.00 79.50 414 GLU A CA 1
ATOM 3317 C C . GLU A 1 414 ? -11.489 -0.294 -46.494 1.00 79.50 414 GLU A C 1
ATOM 3319 O O . GLU A 1 414 ? -12.172 -1.307 -46.640 1.00 79.50 414 GLU A O 1
ATOM 3324 N N . SER A 1 415 ? -11.086 0.444 -47.534 1.00 81.62 415 SER A N 1
ATOM 3325 C CA . SER A 1 415 ? -11.493 0.164 -48.917 1.00 81.62 415 SER A CA 1
ATOM 3326 C C . SER A 1 415 ? -10.994 -1.200 -49.404 1.00 81.62 415 SER A C 1
ATOM 3328 O O . SER A 1 415 ? -11.715 -1.921 -50.095 1.00 81.62 415 SER A O 1
ATOM 3330 N N . PHE A 1 416 ? -9.767 -1.575 -49.036 1.00 86.94 416 PHE A N 1
ATOM 3331 C CA . PHE A 1 416 ? -9.201 -2.875 -49.374 1.00 86.94 416 PHE A CA 1
ATOM 3332 C C . PHE A 1 416 ? -9.881 -4.026 -48.641 1.00 86.94 416 PHE A C 1
ATOM 3334 O O . PHE A 1 416 ? -10.308 -4.996 -49.274 1.00 86.94 416 PHE A O 1
ATOM 3341 N N . TRP A 1 417 ? -9.970 -3.942 -47.316 1.00 86.00 417 TRP A N 1
ATOM 3342 C C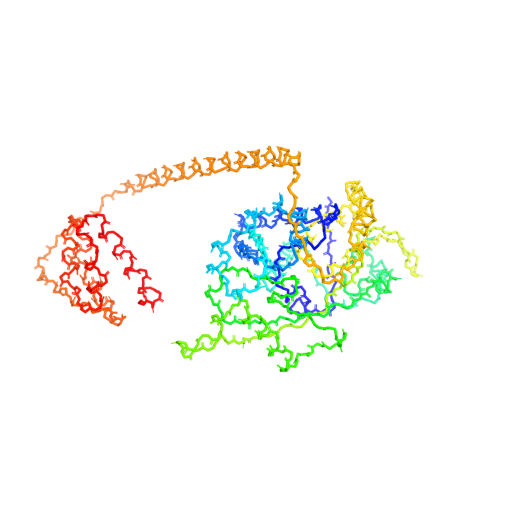A . TRP A 1 417 ? -10.416 -5.052 -46.495 1.00 86.00 417 TRP A CA 1
ATOM 3343 C C . TRP A 1 417 ? -11.894 -5.341 -46.702 1.00 86.00 417 TRP A C 1
ATOM 3345 O O . TRP A 1 417 ? -12.252 -6.511 -46.757 1.00 86.00 417 TRP A O 1
ATOM 3355 N N . ASP A 1 418 ? -12.743 -4.335 -46.912 1.00 82.25 418 ASP A N 1
ATOM 3356 C CA . ASP A 1 418 ? -14.162 -4.571 -47.191 1.00 82.25 418 ASP A CA 1
ATOM 3357 C C . ASP A 1 418 ? -14.371 -5.272 -48.539 1.00 82.25 418 ASP A C 1
ATOM 3359 O O . ASP A 1 418 ? -15.083 -6.282 -48.618 1.00 82.25 418 ASP A O 1
ATOM 3363 N N . ALA A 1 419 ? -13.672 -4.821 -49.587 1.00 82.31 419 ALA A N 1
ATOM 3364 C CA . ALA A 1 419 ? -13.705 -5.466 -50.897 1.00 82.31 419 ALA A CA 1
ATOM 3365 C C . ALA A 1 419 ? -13.150 -6.900 -50.836 1.00 82.31 419 ALA A C 1
ATOM 3367 O O . ALA A 1 419 ? -13.775 -7.839 -51.336 1.00 82.31 419 ALA A O 1
ATOM 3368 N N . PHE A 1 420 ? -12.009 -7.101 -50.171 1.00 85.50 420 PHE A N 1
ATOM 3369 C CA . PHE A 1 420 ? -11.391 -8.416 -50.002 1.00 85.50 420 PHE A CA 1
ATOM 3370 C C . PHE A 1 420 ? -12.246 -9.349 -49.133 1.00 85.50 420 PHE A C 1
ATOM 3372 O O . PHE A 1 420 ? -12.380 -10.545 -49.421 1.00 85.50 420 PHE A O 1
ATOM 3379 N N . LYS A 1 421 ? -12.875 -8.812 -48.083 1.00 84.31 421 LYS A N 1
ATOM 3380 C CA . LYS A 1 421 ? -13.722 -9.568 -47.164 1.00 84.31 421 LYS A CA 1
ATOM 3381 C C . LYS A 1 421 ? -14.952 -10.111 -47.866 1.00 84.31 421 LYS A C 1
ATOM 3383 O O . LYS A 1 421 ? -15.310 -11.270 -47.644 1.00 84.31 421 LYS A O 1
ATOM 3388 N N . HIS A 1 422 ? -15.570 -9.296 -48.713 1.00 83.25 422 HIS A N 1
ATOM 3389 C CA . HIS A 1 422 ? -16.740 -9.684 -49.486 1.00 83.25 422 HIS A CA 1
ATOM 3390 C C . HIS A 1 422 ? -16.378 -10.621 -50.651 1.00 83.25 422 HIS A C 1
ATOM 3392 O O . HIS A 1 422 ? -17.019 -11.654 -50.848 1.00 83.25 422 HIS A O 1
ATOM 3398 N N . ALA A 1 423 ? -15.313 -10.312 -51.398 1.00 81.06 423 ALA A N 1
ATOM 3399 C CA . ALA A 1 423 ? -14.941 -11.074 -52.588 1.00 81.06 423 ALA A CA 1
ATOM 3400 C C . ALA A 1 423 ? -14.292 -12.435 -52.273 1.00 81.06 423 ALA A C 1
ATOM 3402 O O . ALA A 1 423 ? -14.495 -13.389 -53.027 1.00 81.06 423 ALA A O 1
ATOM 3403 N N . VAL A 1 424 ? -13.527 -12.537 -51.176 1.00 83.88 424 VAL A N 1
ATOM 3404 C CA . VAL A 1 424 ? -12.639 -13.681 -50.897 1.00 83.88 424 VAL A CA 1
ATOM 3405 C C . VAL A 1 424 ? -12.788 -14.217 -49.471 1.00 83.88 424 VAL A C 1
ATOM 3407 O O . VAL A 1 424 ? -13.079 -15.401 -49.300 1.00 83.88 424 VAL A O 1
ATOM 3410 N N . HIS A 1 425 ? -12.605 -13.387 -48.434 1.00 83.44 425 HIS A N 1
ATOM 3411 C CA . HIS A 1 425 ? -12.492 -13.874 -47.045 1.00 83.44 425 HIS A CA 1
ATOM 3412 C C . HIS A 1 425 ? -13.755 -14.602 -46.561 1.00 83.44 425 HIS A C 1
ATOM 3414 O O . HIS A 1 425 ? -13.656 -15.689 -45.989 1.00 83.44 425 HIS A O 1
ATOM 3420 N N . SER A 1 426 ? -14.931 -14.025 -46.830 1.00 81.25 426 SER A N 1
ATOM 3421 C CA . SER A 1 426 ? -16.233 -14.549 -46.391 1.00 81.25 426 SER A CA 1
ATOM 3422 C C . SER A 1 426 ? -16.756 -15.680 -47.278 1.00 81.25 426 SER A C 1
ATOM 3424 O O . SER A 1 426 ? -17.708 -16.362 -46.905 1.00 81.25 426 SER A O 1
ATOM 3426 N N . LYS A 1 427 ? -16.143 -15.915 -48.447 1.00 80.50 427 LYS A N 1
ATOM 3427 C CA . LYS A 1 427 ? -16.548 -17.014 -49.326 1.00 80.50 427 LYS A CA 1
ATOM 3428 C C . LYS A 1 427 ? -16.047 -18.350 -48.778 1.00 80.50 427 LYS A C 1
ATOM 3430 O O . LYS A 1 427 ? -14.932 -18.465 -48.255 1.00 80.50 427 LYS A O 1
ATOM 3435 N N . LYS A 1 428 ? -16.870 -19.390 -48.934 1.00 78.62 428 LYS A N 1
ATOM 3436 C CA . LYS A 1 428 ? -16.537 -20.775 -48.576 1.00 78.62 428 LYS A CA 1
ATOM 3437 C C . LYS A 1 428 ? -15.584 -21.367 -49.623 1.00 78.62 428 LYS A C 1
ATOM 3439 O O . LYS A 1 428 ? -15.988 -22.140 -50.481 1.00 78.62 428 LYS A O 1
ATOM 3444 N N . MET A 1 429 ? -14.327 -20.936 -49.577 1.00 79.25 429 MET A N 1
ATOM 3445 C CA . MET A 1 429 ? -13.234 -21.405 -50.433 1.00 79.25 429 MET A CA 1
ATOM 3446 C C . MET A 1 429 ? -12.032 -21.823 -49.585 1.00 79.25 429 MET A C 1
ATOM 3448 O O . MET A 1 429 ? -11.893 -21.369 -48.447 1.00 79.25 429 MET A O 1
ATOM 3452 N N . ASP A 1 430 ? -11.179 -22.682 -50.137 1.00 79.19 430 ASP A N 1
ATOM 3453 C CA . ASP A 1 430 ? -10.003 -23.179 -49.427 1.00 79.19 430 ASP A CA 1
ATOM 3454 C C . ASP A 1 430 ? -8.988 -22.052 -49.145 1.00 79.19 430 ASP A C 1
ATOM 3456 O O . ASP A 1 430 ? -8.771 -21.149 -49.962 1.00 79.19 430 ASP A O 1
ATOM 3460 N N . ASN A 1 431 ? -8.389 -22.093 -47.952 1.00 77.81 431 ASN A N 1
ATOM 3461 C CA . ASN A 1 431 ? -7.499 -21.046 -47.452 1.00 77.81 431 ASN A CA 1
ATOM 3462 C C . ASN A 1 431 ? -6.243 -20.865 -48.313 1.00 77.81 431 ASN A C 1
ATOM 3464 O O . ASN A 1 431 ? -5.710 -19.757 -48.359 1.00 77.81 431 ASN A O 1
ATOM 3468 N N . HIS A 1 432 ? -5.797 -21.901 -49.026 1.00 74.69 432 HIS A N 1
ATOM 3469 C CA . HIS A 1 432 ? -4.700 -21.792 -49.982 1.00 74.69 432 HIS A CA 1
ATOM 3470 C C . HIS A 1 432 ? -5.049 -20.809 -51.108 1.00 74.69 432 HIS A C 1
ATOM 3472 O O . HIS A 1 432 ? -4.282 -19.892 -51.401 1.00 74.69 432 HIS A O 1
ATOM 3478 N N . TYR A 1 433 ? -6.255 -20.911 -51.675 1.00 75.81 433 TYR A N 1
ATOM 3479 C CA . TYR A 1 433 ? -6.716 -19.961 -52.690 1.00 75.81 433 TYR A CA 1
ATOM 3480 C C . TYR A 1 433 ? -6.913 -18.563 -52.105 1.00 75.81 433 TYR A C 1
ATOM 3482 O O . TYR A 1 433 ? -6.515 -17.584 -52.736 1.00 75.81 433 TYR A O 1
ATOM 3490 N N . LYS A 1 434 ? -7.443 -18.444 -50.878 1.00 84.19 434 LYS A N 1
ATOM 3491 C CA . LYS A 1 434 ? -7.558 -17.139 -50.201 1.00 84.19 434 LYS A CA 1
ATOM 3492 C C . LYS A 1 434 ? -6.199 -16.464 -50.012 1.00 84.19 434 LYS A C 1
ATOM 3494 O O . LYS A 1 434 ? -6.103 -15.249 -50.174 1.00 84.19 434 LYS A O 1
ATOM 3499 N N . MET A 1 435 ? -5.159 -17.243 -49.714 1.00 80.12 435 MET A N 1
ATOM 3500 C CA . MET A 1 435 ? -3.785 -16.757 -49.591 1.00 80.12 435 MET A CA 1
ATOM 3501 C C . MET A 1 435 ? -3.234 -16.257 -50.929 1.00 80.12 435 MET A C 1
ATOM 3503 O O . MET A 1 435 ? -2.622 -15.195 -50.974 1.00 80.12 435 MET A O 1
ATOM 3507 N N . ILE A 1 436 ? -3.502 -16.966 -52.029 1.00 80.88 436 ILE A N 1
ATOM 3508 C CA . ILE A 1 436 ? -3.099 -16.532 -53.375 1.00 80.88 436 ILE A CA 1
ATOM 3509 C C . ILE A 1 436 ? -3.784 -15.210 -53.749 1.00 80.88 436 ILE A C 1
ATOM 3511 O O . ILE A 1 436 ? -3.125 -14.287 -54.227 1.00 80.88 436 ILE A O 1
ATOM 3515 N N . TYR A 1 437 ? -5.091 -15.083 -53.502 1.00 84.19 437 TYR A N 1
ATOM 3516 C CA . TYR A 1 437 ? -5.811 -13.829 -53.745 1.00 84.19 437 TYR A CA 1
ATOM 3517 C C . TYR A 1 437 ? -5.280 -12.681 -52.884 1.00 84.19 437 TYR A C 1
ATOM 3519 O O . TYR A 1 437 ? -5.141 -11.570 -53.390 1.00 84.19 437 TYR A O 1
ATOM 3527 N N . LEU A 1 438 ? -4.954 -12.948 -51.615 1.00 83.94 438 LEU A N 1
ATOM 3528 C CA . LEU A 1 438 ? -4.359 -11.957 -50.722 1.00 83.94 438 LEU A CA 1
ATOM 3529 C C . LEU A 1 438 ? -3.006 -11.491 -51.266 1.00 83.94 438 LEU A C 1
ATOM 3531 O O . LEU A 1 438 ? -2.839 -10.308 -51.523 1.00 83.94 438 LEU A O 1
ATOM 3535 N N . LEU A 1 439 ? -2.081 -12.413 -51.544 1.00 82.75 439 LEU A N 1
ATOM 3536 C CA . LEU A 1 439 ? -0.753 -12.101 -52.087 1.00 82.75 439 LEU A CA 1
ATOM 3537 C C . LEU A 1 439 ? -0.806 -11.327 -53.409 1.00 82.75 439 LEU A C 1
ATOM 3539 O O . LEU A 1 439 ? 0.034 -10.462 -53.651 1.00 82.75 439 LEU A O 1
ATOM 3543 N N . ASN A 1 440 ? -1.791 -11.622 -54.258 1.00 83.88 440 ASN A N 1
ATOM 3544 C CA . ASN A 1 440 ? -2.001 -10.896 -55.506 1.00 83.88 440 ASN A CA 1
ATOM 3545 C C . ASN A 1 440 ? -2.574 -9.495 -55.290 1.00 83.88 440 ASN A C 1
ATOM 3547 O O . ASN A 1 440 ? -2.385 -8.642 -56.154 1.00 83.88 440 ASN A O 1
ATOM 3551 N N . ALA A 1 441 ? -3.271 -9.245 -54.185 1.00 86.25 441 ALA A N 1
ATOM 3552 C CA . ALA A 1 441 ? -3.807 -7.932 -53.852 1.00 86.25 441 ALA A CA 1
ATOM 3553 C C . ALA A 1 441 ? -2.815 -7.059 -53.059 1.00 86.25 441 ALA A C 1
ATOM 3555 O O . ALA A 1 441 ? -2.988 -5.846 -53.017 1.00 86.25 441 ALA A O 1
ATOM 3556 N N . LEU A 1 442 ? -1.756 -7.642 -52.490 1.00 86.94 442 LEU A N 1
ATOM 3557 C CA . LEU A 1 442 ? -0.687 -6.908 -51.807 1.00 86.94 442 LEU A CA 1
ATOM 3558 C C . LEU A 1 442 ? 0.360 -6.354 -52.789 1.00 86.94 442 LEU A C 1
ATOM 3560 O O . LEU A 1 442 ? 0.725 -7.002 -53.776 1.00 86.94 442 LEU A O 1
ATOM 3564 N N . GLU A 1 443 ? 0.897 -5.177 -52.477 1.00 84.44 443 GLU A N 1
ATOM 3565 C CA . GLU A 1 443 ? 2.043 -4.561 -53.156 1.00 84.44 443 GLU A CA 1
ATOM 3566 C C . GLU A 1 443 ? 2.971 -3.839 -52.163 1.00 84.44 443 GLU A C 1
ATOM 3568 O O . GLU A 1 443 ? 2.619 -3.678 -50.997 1.00 84.44 443 GLU A O 1
ATOM 3573 N N . GLY A 1 444 ? 4.171 -3.451 -52.608 1.00 83.00 444 GLY A N 1
ATOM 3574 C CA . GLY A 1 444 ? 5.154 -2.740 -51.778 1.00 83.00 444 GLY A CA 1
ATOM 3575 C C . GLY A 1 444 ? 5.493 -3.453 -50.463 1.00 83.00 444 GLY A C 1
ATOM 3576 O O . GLY A 1 444 ? 5.536 -4.684 -50.404 1.00 83.00 444 GLY A O 1
ATOM 3577 N N . ASP A 1 445 ? 5.670 -2.667 -49.401 1.00 73.88 445 ASP A N 1
ATOM 3578 C CA . ASP A 1 445 ? 6.078 -3.134 -48.069 1.00 73.88 445 ASP A CA 1
ATOM 3579 C C . ASP A 1 445 ? 5.106 -4.174 -47.480 1.00 73.88 445 ASP A C 1
ATOM 3581 O O . ASP A 1 445 ? 5.519 -5.116 -46.793 1.00 73.88 445 ASP A O 1
ATOM 3585 N N . ALA A 1 446 ? 3.805 -4.060 -47.783 1.00 78.38 446 ALA A N 1
ATOM 3586 C CA . ALA A 1 446 ? 2.822 -5.052 -47.354 1.00 78.38 446 ALA A CA 1
ATOM 3587 C C . ALA A 1 446 ? 3.041 -6.413 -48.023 1.00 78.38 446 ALA A C 1
ATOM 3589 O O . ALA A 1 446 ? 2.857 -7.448 -47.388 1.00 78.38 446 ALA A O 1
ATOM 3590 N N . LYS A 1 447 ? 3.459 -6.443 -49.290 1.00 81.56 447 LYS A N 1
ATOM 3591 C CA . LYS A 1 447 ? 3.757 -7.700 -49.982 1.00 81.56 447 LYS A CA 1
ATOM 3592 C C . LYS A 1 447 ? 5.033 -8.339 -49.442 1.00 81.56 447 LYS A C 1
ATOM 3594 O O . LYS A 1 447 ? 5.033 -9.538 -49.155 1.00 81.56 447 LYS A O 1
ATOM 3599 N N . ASP A 1 448 ? 6.074 -7.538 -49.246 1.00 77.81 448 ASP A N 1
ATOM 3600 C CA . ASP A 1 448 ? 7.379 -7.996 -48.759 1.00 77.81 448 ASP A CA 1
ATOM 3601 C C . ASP A 1 448 ? 7.282 -8.599 -47.348 1.00 77.81 448 ASP A C 1
ATOM 3603 O O . ASP A 1 448 ? 7.941 -9.593 -47.037 1.00 77.81 448 ASP A O 1
ATOM 3607 N N . SER A 1 449 ? 6.372 -8.069 -46.523 1.00 73.06 449 SER A N 1
ATOM 3608 C CA . SER A 1 449 ? 6.083 -8.576 -45.174 1.00 73.06 449 SER A CA 1
ATOM 3609 C C . SER A 1 449 ? 5.428 -9.965 -45.159 1.00 73.06 449 SER A C 1
ATOM 3611 O O . SER A 1 449 ? 5.514 -10.678 -44.159 1.00 73.06 449 SER A O 1
ATOM 3613 N N . VAL A 1 450 ? 4.766 -10.371 -46.249 1.00 70.94 450 VAL A N 1
ATOM 3614 C CA . VAL A 1 450 ? 4.005 -11.634 -46.333 1.00 70.94 450 VAL A CA 1
ATOM 3615 C C . VAL A 1 450 ? 4.709 -12.683 -47.186 1.00 70.94 450 VAL A C 1
ATOM 3617 O O . VAL A 1 450 ? 4.546 -13.877 -46.942 1.00 70.94 450 VAL A O 1
ATOM 3620 N N . GLN A 1 451 ? 5.529 -12.267 -48.152 1.00 68.75 451 GLN A N 1
ATOM 3621 C CA . GLN A 1 451 ? 6.287 -13.176 -49.020 1.00 68.75 451 GLN A CA 1
ATOM 3622 C C . GLN A 1 451 ? 7.258 -14.095 -48.268 1.00 68.75 451 GLN A C 1
ATOM 3624 O O . GLN A 1 451 ? 7.651 -15.128 -48.803 1.00 68.75 451 GLN A O 1
ATOM 3629 N N . GLN A 1 452 ? 7.622 -13.746 -47.033 1.00 68.62 452 GLN A N 1
ATOM 3630 C CA . GLN A 1 452 ? 8.493 -14.554 -46.176 1.00 68.62 452 GLN A CA 1
ATOM 3631 C C . GLN A 1 452 ? 7.798 -15.802 -45.605 1.00 68.62 452 GLN A C 1
ATOM 3633 O O . GLN A 1 452 ? 8.472 -16.679 -45.067 1.00 68.62 452 GLN A O 1
ATOM 3638 N N . TYR A 1 453 ? 6.469 -15.902 -45.714 1.00 67.62 453 TYR A N 1
ATOM 3639 C CA . TYR A 1 453 ? 5.714 -17.049 -45.223 1.00 67.62 453 TYR A CA 1
ATOM 3640 C C . TYR A 1 453 ? 5.409 -18.059 -46.338 1.00 67.62 453 TYR A C 1
ATOM 3642 O O . TYR A 1 453 ? 4.999 -17.697 -47.441 1.00 67.62 453 TYR A O 1
ATOM 3650 N N . GLU A 1 454 ? 5.532 -19.351 -46.026 1.00 66.62 454 GLU A N 1
ATOM 3651 C CA . GLU A 1 454 ? 5.169 -20.439 -46.939 1.00 66.62 454 GLU A CA 1
ATOM 3652 C C . GLU A 1 454 ? 3.660 -20.415 -47.256 1.00 66.62 454 GLU A C 1
ATOM 3654 O O . GLU A 1 454 ? 2.826 -20.273 -46.352 1.00 66.62 454 GLU A O 1
ATOM 3659 N N . ILE A 1 455 ? 3.286 -20.550 -48.537 1.00 67.19 455 ILE A N 1
ATOM 3660 C CA . ILE A 1 455 ? 1.884 -20.511 -48.994 1.00 67.19 455 ILE A CA 1
ATOM 3661 C C . ILE A 1 455 ? 1.171 -21.805 -48.572 1.00 67.19 455 ILE A C 1
ATOM 3663 O O . ILE A 1 455 ? 1.071 -22.765 -49.333 1.00 67.19 455 ILE A O 1
ATOM 3667 N N . SER A 1 456 ? 0.641 -21.819 -47.349 1.00 65.62 456 SER A N 1
ATOM 3668 C CA . SER A 1 456 ? -0.104 -22.945 -46.781 1.00 65.62 456 SER A CA 1
ATOM 3669 C C . SER A 1 456 ? -1.465 -22.512 -46.225 1.00 65.62 456 SER A C 1
ATOM 3671 O O . SER A 1 456 ? -1.681 -21.346 -45.879 1.00 65.62 456 SER A O 1
ATOM 3673 N N . SER A 1 457 ? -2.387 -23.467 -46.081 1.00 56.88 457 SER A N 1
ATOM 3674 C CA . SER A 1 457 ? -3.721 -23.229 -45.509 1.00 56.88 457 SER A CA 1
ATOM 3675 C C . SER A 1 457 ? -3.683 -22.753 -44.047 1.00 56.88 457 SER A C 1
ATOM 3677 O O . SER A 1 457 ? -4.630 -22.105 -43.597 1.00 56.88 457 SER A O 1
ATOM 3679 N N . HIS A 1 458 ? -2.592 -23.032 -43.321 1.00 61.97 458 HIS A N 1
ATOM 3680 C CA . HIS A 1 458 ? -2.351 -22.566 -41.948 1.00 61.97 458 HIS A CA 1
ATOM 3681 C C . HIS A 1 458 ? -1.860 -21.110 -41.903 1.00 61.97 458 HIS A C 1
ATOM 3683 O O . HIS A 1 458 ? -2.227 -20.345 -41.009 1.00 61.97 458 HIS A O 1
ATOM 3689 N N . THR A 1 459 ? -1.075 -20.706 -42.902 1.00 68.56 459 THR A N 1
ATOM 3690 C CA . THR A 1 459 ? -0.460 -19.377 -42.991 1.00 68.56 459 THR A CA 1
ATOM 3691 C C . THR A 1 459 ? -1.499 -18.273 -43.183 1.00 68.56 459 THR A C 1
ATOM 3693 O O . THR A 1 45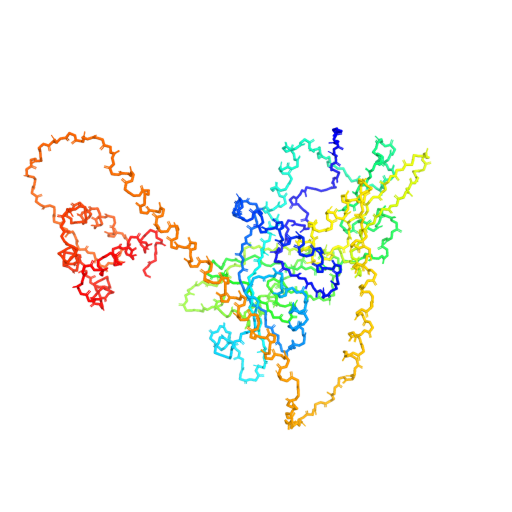9 ? -1.392 -17.208 -42.577 1.00 68.56 459 THR A O 1
ATOM 3696 N N . TYR A 1 460 ? -2.556 -18.529 -43.962 1.00 73.62 460 TYR A N 1
ATOM 3697 C CA . TYR A 1 460 ? -3.612 -17.542 -44.217 1.00 73.62 460 TYR A CA 1
ATOM 3698 C C . TYR A 1 460 ? -4.289 -17.042 -42.930 1.00 73.62 460 TYR A C 1
ATOM 3700 O O . TYR A 1 460 ? -4.516 -15.842 -42.759 1.00 73.62 460 TYR A O 1
ATOM 3708 N N . SER A 1 461 ? -4.588 -17.951 -42.000 1.00 70.38 461 SER A N 1
ATOM 3709 C CA . SER A 1 461 ? -5.239 -17.627 -40.724 1.00 70.38 461 SER A CA 1
ATOM 3710 C C . SER A 1 461 ? -4.356 -16.754 -39.827 1.00 70.38 461 SER A C 1
ATOM 3712 O O . SER A 1 461 ? -4.861 -15.891 -39.110 1.00 70.38 461 SER A O 1
ATOM 3714 N N . LEU A 1 462 ? -3.036 -16.952 -39.884 1.00 71.44 462 LEU A N 1
ATOM 3715 C CA . LEU A 1 462 ? -2.057 -16.144 -39.156 1.00 71.44 462 LEU A CA 1
ATOM 3716 C C . LEU A 1 462 ? -1.920 -14.751 -39.778 1.00 71.44 462 LEU A C 1
ATOM 3718 O O . LEU A 1 462 ? -2.077 -13.749 -39.085 1.00 71.44 462 LEU A O 1
ATOM 3722 N N . VAL A 1 463 ? -1.711 -14.686 -41.093 1.00 71.38 463 VAL A N 1
ATOM 3723 C CA . VAL A 1 463 ? -1.506 -13.427 -41.824 1.00 71.38 463 VAL A CA 1
ATOM 3724 C C . VAL A 1 463 ? -2.758 -12.547 -41.773 1.00 71.38 463 VAL A C 1
ATOM 3726 O O . VAL A 1 463 ? -2.669 -11.370 -41.432 1.00 71.38 463 VAL A O 1
ATOM 3729 N N . SER A 1 464 ? -3.948 -13.108 -42.012 1.00 69.69 464 SER A N 1
ATOM 3730 C CA . SER A 1 464 ? -5.208 -12.350 -41.935 1.00 69.69 464 SER A CA 1
ATOM 3731 C C . SER A 1 464 ? -5.452 -11.749 -40.544 1.00 69.69 464 SER A C 1
ATOM 3733 O O . SER A 1 464 ? -5.905 -10.607 -40.451 1.00 69.69 464 SER A O 1
ATOM 3735 N N . ARG A 1 465 ? -5.092 -12.468 -39.468 1.00 69.62 465 ARG A N 1
ATOM 3736 C CA . ARG A 1 465 ? -5.148 -11.973 -38.080 1.00 69.62 465 ARG A CA 1
ATOM 3737 C C . ARG A 1 465 ? -4.135 -10.867 -37.797 1.00 69.62 465 ARG A C 1
ATOM 3739 O O . ARG A 1 465 ? -4.462 -9.945 -37.054 1.00 69.62 465 ARG A O 1
ATOM 3746 N N . ILE A 1 466 ? -2.928 -10.950 -38.358 1.00 69.88 466 ILE A N 1
ATOM 3747 C CA . ILE A 1 466 ? -1.905 -9.906 -38.209 1.00 69.88 466 ILE A CA 1
ATOM 3748 C C . ILE A 1 466 ? -2.409 -8.603 -38.828 1.00 69.88 466 ILE A C 1
ATOM 3750 O O . ILE A 1 466 ? -2.426 -7.585 -38.143 1.00 69.88 466 ILE A O 1
ATOM 3754 N N . TYR A 1 467 ? -2.921 -8.644 -40.060 1.00 68.50 467 TYR A N 1
ATOM 3755 C CA . TYR A 1 467 ? -3.412 -7.439 -40.729 1.00 68.50 467 TYR A CA 1
ATOM 3756 C C . TYR A 1 467 ? -4.656 -6.842 -40.071 1.00 68.50 467 TYR A C 1
ATOM 3758 O O . TYR A 1 467 ? -4.703 -5.635 -39.870 1.00 68.50 467 TYR A O 1
ATOM 3766 N N . THR A 1 468 ? -5.624 -7.660 -39.644 1.00 62.28 468 THR A N 1
ATOM 3767 C CA . THR A 1 468 ? -6.807 -7.142 -38.925 1.00 62.28 468 THR A CA 1
ATOM 3768 C C . THR A 1 468 ? -6.483 -6.571 -37.540 1.00 62.28 468 THR A C 1
ATOM 3770 O O . THR A 1 468 ? -7.207 -5.698 -37.068 1.00 62.28 468 THR A O 1
ATOM 3773 N N . ARG A 1 469 ? -5.404 -7.019 -36.877 1.00 55.62 469 ARG A N 1
ATOM 3774 C CA . ARG A 1 469 ? -4.961 -6.474 -35.576 1.00 55.62 469 ARG A CA 1
ATOM 3775 C C . ARG A 1 469 ? -4.031 -5.262 -35.705 1.00 55.62 469 ARG A C 1
ATOM 3777 O O . ARG A 1 469 ? -4.122 -4.345 -34.890 1.00 55.62 469 ARG A O 1
ATOM 3784 N N . SER A 1 470 ? -3.153 -5.249 -36.706 1.00 54.50 470 SER A N 1
ATOM 3785 C CA . SER A 1 470 ? -2.198 -4.161 -36.977 1.00 54.50 470 SER A CA 1
ATOM 3786 C C . SER A 1 470 ? -2.917 -2.859 -37.356 1.00 54.50 470 SER A C 1
ATOM 3788 O O . SER A 1 470 ? -2.593 -1.791 -36.834 1.00 54.50 470 SER A O 1
ATOM 3790 N N . THR A 1 471 ? -3.984 -2.936 -38.153 1.00 52.00 471 THR A N 1
ATOM 3791 C CA . THR A 1 471 ? -4.727 -1.748 -38.602 1.00 52.00 471 THR A CA 1
ATOM 3792 C C . THR A 1 471 ? -5.749 -1.236 -37.588 1.00 52.00 471 THR A C 1
ATOM 3794 O O . THR A 1 471 ? -5.931 -0.028 -37.484 1.00 52.00 471 THR A O 1
ATOM 3797 N N . ALA A 1 472 ? -6.316 -2.103 -36.738 1.00 43.97 472 ALA A N 1
ATOM 3798 C CA . ALA A 1 472 ? -7.137 -1.690 -35.590 1.00 43.97 472 ALA A CA 1
ATOM 3799 C C . ALA A 1 472 ? -6.338 -0.934 -34.506 1.00 43.97 472 ALA A C 1
ATOM 3801 O O . ALA A 1 472 ? -6.923 -0.284 -33.642 1.00 43.97 472 ALA A O 1
ATOM 3802 N N . THR A 1 473 ? -5.004 -1.023 -34.537 1.00 42.31 473 THR A N 1
ATOM 3803 C CA . THR A 1 473 ? -4.097 -0.379 -33.573 1.00 42.31 473 THR A CA 1
ATOM 3804 C C . THR A 1 473 ? -3.214 0.711 -34.190 1.00 42.31 473 THR A C 1
ATOM 3806 O O . THR A 1 473 ? -2.419 1.317 -33.471 1.00 42.31 473 THR A O 1
ATOM 3809 N N . GLY A 1 474 ? -3.362 0.990 -35.494 1.00 40.47 474 GLY A N 1
ATOM 3810 C CA . GLY A 1 474 ? -2.627 2.040 -36.209 1.00 40.47 474 GLY A CA 1
ATOM 3811 C C . GLY A 1 474 ? -1.108 1.834 -36.284 1.00 40.47 474 GLY A C 1
ATOM 3812 O O . GLY A 1 474 ? -0.377 2.811 -36.420 1.00 40.47 474 GLY A O 1
ATOM 3813 N N . LYS A 1 475 ? -0.615 0.595 -36.157 1.00 41.34 475 LYS A N 1
ATOM 3814 C CA . LYS A 1 475 ? 0.823 0.282 -36.146 1.00 41.34 475 LYS A CA 1
ATOM 3815 C C . LYS A 1 475 ? 1.180 -0.637 -37.308 1.00 41.34 475 LYS A C 1
ATOM 3817 O O . LYS A 1 475 ? 0.670 -1.756 -37.357 1.00 41.34 475 LYS A O 1
ATOM 3822 N N . HIS A 1 476 ? 2.049 -0.159 -38.198 1.00 38.12 476 HIS A N 1
ATOM 3823 C CA . HIS A 1 476 ? 2.759 -0.987 -39.177 1.00 38.12 476 HIS A CA 1
ATOM 3824 C C . HIS A 1 476 ? 3.983 -1.634 -38.545 1.00 38.12 476 HIS A C 1
ATOM 3826 O O . HIS A 1 476 ? 4.671 -0.931 -37.766 1.00 38.12 476 HIS A O 1
#